Protein 8Q95 (pdb70)

Solvent-accessible surface area: 18949 Å² total; per-residue (Å²): 100,88,0,43,2,32,128,46,6,116,38,104,168,19,25,14,0,11,32,6,55,98,74,150,16,51,100,5,17,6,34,71,51,18,3,97,116,34,10,110,137,6,4,7,0,0,7,55,34,25,7,94,145,7,104,98,69,54,16,58,17,0,54,0,1,4,0,0,0,57,0,59,15,1,92,11,0,5,10,53,21,99,28,36,0,4,24,52,1,1,32,11,27,125,120,10,74,0,0,0,2,2,11,52,5,25,204,116,2,15,76,99,5,0,10,8,47,6,1,26,5,58,52,45,98,68,83,4,148,65,66,56,102,21,107,53,29,135,32,64,90,48,27,105,69,96,17,131,65,102,52,44,185,55,11,68,7,4,0,67,23,2,24,0,67,50,119,62,54,72,19,76,24,0,19,3,0,1,1,2,20,47,80,150,125,24,45,12,80,6,57,39,27,84,123,29,134,49,44,23,59,25,109,0,21,0,41,8,58,66,40,98,0,64,28,24,0,0,0,0,0,16,59,27,118,93,123,74,66,70,8,0,0,0,6,12,25,59,152,26,63,66,46,68,32,95,68,0,160,79,26,6,71,8,45,62,42,100,100,140,33,11,0,36,0,50,0,62,75,0,88,62,89,2,36,1,58,0,23,0,0,0,2,69,0,42,4,33,72,119,0,1,52,23,34,36,0,3,14,50,70,9,113,12,16,91,0,49,7,49,122,165,14,123,16,100,18,57,34,29,28,126,24,66,70,55,22,68,31,117,0,20,0,37,9,60,38,82,44,78,16,0,16,0,0,1,0,12,18,74,20,107,90,112,88,127,61,40,0,0,0,1,9,46,81,60,154,44,27,47,18,109,49,0,108,76,44,2,68,8,27,61,90,78,56,69,30,0,37,0,77,0,59,87,1,77,61,85,3,32,1,38,0,48,0,4,0,3,7,7,31,97,18,73,81,62,93,26,97,20,16,88,0,53,7,52,131

Structure (mmCIF, N/CA/C/O backbone):
data_8Q95
#
_entry.id   8Q95
#
_cell.length_a   82.222
_cell.length_b   89.560
_cell.length_c   72.198
_cell.angle_alpha   90.00
_cell.angle_beta   111.63
_cell.angle_gamma   90.00
#
_symmetry.space_group_name_H-M   'C 1 2 1'
#
loop_
_entity.id
_entity.type
_entity.pdbx_description
1 polymer 'Spike protein S1'
2 polymer 'Nanobody Ma3F05'
3 polymer 'Nanobody Ma16B06'
4 water water
#
loop_
_atom_site.group_PDB
_atom_site.id
_atom_site.type_symbol
_atom_site.label_atom_id
_atom_site.label_alt_id
_atom_site.label_comp_id
_atom_site.label_asym_id
_atom_site.label_entity_id
_atom_site.label_seq_id
_atom_site.pdbx_PDB_ins_code
_atom_site.Cartn_x
_atom_site.Cartn_y
_atom_site.Cartn_z
_atom_site.occupancy
_atom_site.B_iso_or_equiv
_atom_site.auth_seq_id
_atom_site.auth_comp_id
_atom_site.auth_asym_id
_atom_site.auth_atom_id
_atom_site.pdbx_PDB_model_num
ATOM 1 N N . ASN A 1 4 ? 35.380 -15.706 21.701 1.00 46.57 334 ASN A N 1
ATOM 2 C CA . ASN A 1 4 ? 35.743 -17.113 21.471 1.00 40.65 334 ASN A CA 1
ATOM 3 C C . ASN A 1 4 ? 34.439 -17.864 21.215 1.00 35.14 334 ASN A C 1
ATOM 4 O O . ASN A 1 4 ? 33.986 -18.656 22.041 1.00 36.44 334 ASN A O 1
ATOM 6 N N . LEU A 1 5 ? 33.843 -17.603 20.053 1.00 37.96 335 LEU A N 1
ATOM 7 C CA . LEU A 1 5 ? 32.493 -18.069 19.775 1.00 31.15 335 LEU A CA 1
ATOM 8 C C . LEU A 1 5 ? 32.490 -19.491 19.221 1.00 33.58 335 LEU A C 1
ATOM 9 O O . LEU A 1 5 ? 33.303 -19.833 18.364 1.00 39.97 335 LEU A O 1
ATOM 14 N N . CYS A 1 6 ? 31.581 -20.325 19.729 1.00 30.69 336 CYS A N 1
ATOM 15 C CA . CYS A 1 6 ? 31.425 -21.669 19.189 1.00 32.83 336 CYS A CA 1
ATOM 16 C C . CYS A 1 6 ? 31.063 -21.558 17.711 1.00 29.91 336 CYS A C 1
ATOM 17 O O . CYS A 1 6 ? 30.140 -20.816 17.371 1.00 36.10 336 CYS A O 1
ATOM 20 N N . PRO A 1 7 ? 31.762 -22.255 16.827 1.00 37.56 337 PRO A N 1
ATOM 21 C CA . PRO A 1 7 ? 31.535 -22.095 15.375 1.00 38.78 337 PRO A CA 1
ATOM 22 C C . PRO A 1 7 ? 30.336 -22.885 14.864 1.00 27.76 337 PRO A C 1
ATOM 23 O O . PRO A 1 7 ? 30.466 -23.729 13.972 1.00 29.72 337 PRO A O 1
ATOM 27 N N . PHE A 1 8 ? 29.161 -22.622 15.453 1.00 27.47 338 PHE A N 1
ATOM 28 C CA . PHE A 1 8 ? 27.938 -23.299 15.019 1.00 25.25 338 PHE A CA 1
ATOM 29 C C . PHE A 1 8 ? 27.700 -23.107 13.530 1.00 27.14 338 PHE A C 1
ATOM 30 O O . PHE A 1 8 ? 27.159 -23.996 12.860 1.00 25.59 338 PHE A O 1
ATOM 38 N N . ASP A 1 9 ? 28.001 -21.913 13.020 1.00 27.05 339 ASP A N 1
ATOM 39 C CA . ASP A 1 9 ? 27.764 -21.665 11.601 1.00 31.49 339 ASP A CA 1
ATOM 40 C C . ASP A 1 9 ? 28.675 -22.518 10.729 1.00 34.14 339 ASP A C 1
ATOM 41 O O . ASP A 1 9 ? 28.295 -22.884 9.602 1.00 35.37 339 ASP A O 1
ATOM 46 N N . GLU A 1 10 ? 29.870 -22.865 11.224 1.00 28.15 340 GLU A N 1
ATOM 47 C CA . GLU A 1 10 ? 30.748 -23.720 10.438 1.00 26.45 340 GLU A CA 1
ATOM 48 C C . GLU A 1 10 ? 30.324 -25.166 10.531 1.00 29.54 340 GLU A C 1
ATOM 49 O O . GLU A 1 10 ? 30.302 -25.873 9.523 1.00 31.56 340 GLU A O 1
ATOM 55 N N . VAL A 1 11 ? 30.026 -25.649 11.741 1.00 31.42 341 VAL A N 1
ATOM 56 C CA . VAL A 1 11 ? 29.767 -27.076 11.858 1.00 33.24 341 VAL A CA 1
ATOM 57 C C . VAL A 1 11 ? 28.409 -27.441 11.302 1.00 31.86 341 VAL A C 1
ATOM 58 O O . VAL A 1 11 ? 28.211 -28.578 10.876 1.00 32.43 341 VAL A O 1
ATOM 62 N N . PHE A 1 12 ? 27.457 -26.506 11.225 1.00 25.21 342 PHE A N 1
ATOM 63 C CA . PHE A 1 12 ? 26.136 -26.858 10.751 1.00 22.96 342 PHE A CA 1
ATOM 64 C C . PHE A 1 12 ? 25.885 -26.323 9.345 1.00 24.47 342 PHE A C 1
ATOM 65 O O . PHE A 1 12 ? 24.772 -26.439 8.816 1.00 30.15 342 PHE A O 1
ATOM 73 N N . ASP A 1 13 ? 26.919 -25.808 8.713 1.00 26.49 343 ASP A N 1
ATOM 74 C CA . ASP A 1 13 ? 26.936 -25.530 7.276 1.00 34.51 343 ASP A CA 1
ATOM 75 C C . ASP A 1 13 ? 27.164 -26.857 6.582 1.00 36.98 343 ASP A C 1
ATOM 76 O O . ASP A 1 13 ? 28.299 -27.231 6.274 1.00 39.96 343 ASP A O 1
ATOM 81 N N . ALA A 1 14 ? 26.081 -27.594 6.340 1.00 28.99 344 ALA A N 1
ATOM 82 C CA . ALA A 1 14 ? 26.210 -28.949 5.807 1.00 27.06 344 ALA A CA 1
ATOM 83 C C . ALA A 1 14 ? 25.138 -29.210 4.767 1.00 28.30 344 ALA A C 1
ATOM 84 O O . ALA A 1 14 ? 24.004 -28.744 4.908 1.00 28.19 344 ALA A O 1
ATOM 86 N N . THR A 1 15 ? 25.497 -29.950 3.723 1.00 25.38 345 THR A N 1
ATOM 87 C CA . THR A 1 15 ? 24.511 -30.311 2.717 1.00 25.72 345 THR A CA 1
ATOM 88 C C . THR A 1 15 ? 23.366 -31.094 3.321 1.00 25.89 345 THR A C 1
ATOM 89 O O . THR A 1 15 ? 22.200 -30.919 2.928 1.00 23.82 345 THR A O 1
ATOM 93 N N . ARG A 1 16 ? 23.675 -32.030 4.196 1.00 21.92 346 ARG A N 1
ATOM 94 C CA . ARG A 1 16 ? 22.678 -32.912 4.801 1.00 22.84 346 ARG A CA 1
ATOM 95 C C . ARG A 1 16 ? 22.854 -32.870 6.304 1.00 21.40 346 ARG A C 1
ATOM 96 O O . ARG A 1 16 ? 23.977 -32.743 6.818 1.00 24.44 346 ARG A O 1
ATOM 104 N N . PHE A 1 17 ? 21.746 -32.952 7.024 1.00 17.16 347 PHE A N 1
ATOM 105 C CA . PHE A 1 17 ? 21.722 -33.153 8.450 1.00 17.54 347 PHE A CA 1
ATOM 106 C C . PHE A 1 17 ? 21.438 -34.621 8.751 1.00 16.59 347 PHE A C 1
ATOM 107 O O . PHE A 1 17 ? 21.011 -35.382 7.873 1.00 18.21 347 PHE A O 1
ATOM 115 N N . ALA A 1 18 ? 21.682 -34.997 10.002 1.00 16.25 348 ALA A N 1
ATOM 116 C CA . ALA A 1 18 ? 21.262 -36.311 10.501 1.00 15.55 348 ALA A CA 1
ATOM 117 C C . ALA A 1 18 ? 19.735 -36.429 10.482 1.00 16.04 348 ALA A C 1
ATOM 118 O O . ALA A 1 18 ? 19.020 -35.459 10.707 1.00 16.27 348 ALA A O 1
ATOM 120 N N . SER A 1 19 ? 19.273 -37.649 10.190 1.00 17.37 349 SER A N 1
ATOM 121 C CA . SER A 1 19 ? 17.886 -38.002 10.515 1.00 14.08 349 SER A CA 1
ATOM 122 C C . SER A 1 19 ? 17.724 -38.048 12.029 1.00 13.64 349 SER A C 1
ATOM 123 O O . SER A 1 19 ? 18.670 -38.354 12.782 1.00 15.03 349 SER A O 1
ATOM 126 N N . VAL A 1 20 ? 16.488 -37.759 12.447 1.00 13.16 350 VAL A N 1
ATOM 127 C CA . VAL A 1 20 ? 16.194 -37.642 13.872 1.00 13.01 350 VAL A CA 1
ATOM 128 C C . VAL A 1 20 ? 16.389 -38.984 14.605 1.00 14.39 350 VAL A C 1
ATOM 129 O O . VAL A 1 20 ? 16.883 -39.005 15.725 1.00 16.09 350 VAL A O 1
ATOM 133 N N . TYR A 1 21 ? 16.080 -40.125 13.982 1.00 14.49 351 TYR A N 1
ATOM 134 C CA . TYR A 1 21 ? 16.312 -41.386 14.702 1.00 13.03 351 TYR A CA 1
ATOM 135 C C . TYR A 1 21 ? 17.804 -41.597 14.888 1.00 16.98 351 TYR A C 1
ATOM 136 O O . TYR A 1 21 ? 18.211 -42.313 15.802 1.00 17.80 351 TYR A O 1
ATOM 145 N N . ALA A 1 22 ? 18.615 -41.047 13.994 1.00 14.61 352 ALA A N 1
ATOM 146 C CA . ALA A 1 22 ? 20.079 -41.209 14.049 1.00 14.96 352 ALA A CA 1
ATOM 147 C C . ALA A 1 22 ? 20.735 -39.881 14.381 1.00 16.40 352 ALA A C 1
ATOM 148 O O . ALA A 1 22 ? 21.743 -39.496 13.784 1.00 18.02 352 ALA A O 1
ATOM 150 N N . TRP A 1 23 ? 20.165 -39.180 15.331 1.00 16.39 353 TRP A N 1
ATOM 151 C CA . TRP A 1 23 ? 20.559 -37.798 15.592 1.00 15.66 353 TRP A CA 1
ATOM 152 C C . TRP A 1 23 ? 22.052 -37.725 15.894 1.00 16.41 353 TRP A C 1
ATOM 153 O O . TRP A 1 23 ? 22.649 -38.614 16.502 1.00 18.05 353 TRP A O 1
ATOM 164 N N . ASN A 1 24 ? 22.667 -36.679 15.368 1.00 14.60 354 ASN A N 1
ATOM 165 C CA . ASN A 1 24 ? 24.110 -36.488 15.508 1.00 15.15 354 ASN A CA 1
ATOM 166 C C . ASN A 1 24 ? 24.477 -35.710 16.749 1.00 15.93 354 ASN A C 1
ATOM 167 O O . ASN A 1 24 ? 23.785 -34.787 17.138 1.00 16.74 354 ASN A O 1
ATOM 172 N N . ARG A 1 25 ? 25.578 -36.133 17.413 1.00 17.06 355 ARG A N 1
ATOM 173 C CA . ARG A 1 25 ? 26.135 -35.359 18.521 1.00 20.57 355 ARG A CA 1
ATOM 174 C C . ARG A 1 25 ? 27.538 -34.893 18.148 1.00 21.74 355 ARG A C 1
ATOM 175 O O . ARG A 1 25 ? 28.415 -35.714 17.784 1.00 22.02 355 ARG A O 1
ATOM 183 N N . LYS A 1 26 ? 27.780 -33.583 18.264 1.00 18.51 356 LYS A N 1
ATOM 184 C CA . LYS A 1 26 ? 29.116 -33.001 18.110 1.00 20.16 356 LYS A CA 1
ATOM 185 C C . LYS A 1 26 ? 29.551 -32.398 19.437 1.00 19.69 356 LYS A C 1
ATOM 186 O O . LYS A 1 26 ? 28.745 -31.779 20.139 1.00 21.29 356 LYS A O 1
ATOM 192 N N . ARG A 1 27 ? 30.777 -32.658 19.835 1.00 21.41 357 ARG A N 1
ATOM 193 C CA . ARG A 1 27 ? 31.349 -31.983 20.989 1.00 24.14 357 ARG A CA 1
ATOM 194 C C . ARG A 1 27 ? 32.165 -30.801 20.486 1.00 29.32 357 ARG A C 1
ATOM 195 O O . ARG A 1 27 ? 33.077 -30.964 19.658 1.00 31.11 357 ARG A O 1
ATOM 203 N N . ILE A 1 28 ? 31.815 -29.613 20.949 1.00 25.26 358 ILE A N 1
ATOM 204 C CA . ILE A 1 28 ? 32.485 -28.364 20.583 1.00 28.06 358 ILE A CA 1
ATOM 205 C C . ILE A 1 28 ? 33.079 -27.806 21.861 1.00 30.96 358 ILE A C 1
ATOM 206 O O . ILE A 1 28 ? 32.340 -27.564 22.822 1.00 30.82 358 ILE A O 1
ATOM 211 N N . SER A 1 29 ? 34.407 -27.621 21.900 1.00 28.41 359 SER A N 1
ATOM 212 C CA . SER A 1 29 ? 35.042 -27.334 23.177 1.00 30.26 359 SER A CA 1
ATOM 213 C C . SER A 1 29 ? 35.522 -25.883 23.319 1.00 34.16 359 SER A C 1
ATOM 214 O O . SER A 1 29 ? 35.818 -25.181 22.344 1.00 38.05 359 SER A O 1
ATOM 217 N N . ASN A 1 30 ? 35.560 -25.435 24.573 1.00 33.37 360 ASN A N 1
ATOM 218 C CA . ASN A 1 30 ? 36.171 -24.178 24.996 1.00 33.25 360 ASN A CA 1
ATOM 219 C C . ASN A 1 30 ? 35.692 -22.997 24.171 1.00 34.88 360 ASN A C 1
ATOM 220 O O . ASN A 1 30 ? 36.461 -22.329 23.479 1.00 38.94 360 ASN A O 1
ATOM 225 N N . CYS A 1 31 ? 34.400 -22.725 24.276 1.00 33.66 361 CYS A N 1
ATOM 226 C CA . CYS A 1 31 ? 33.833 -21.674 23.444 1.00 35.60 361 CYS A CA 1
ATOM 227 C C . CYS A 1 31 ? 32.595 -21.095 24.107 1.00 35.09 361 CYS A C 1
ATOM 228 O O . CYS A 1 31 ? 32.005 -21.700 25.004 1.00 32.38 361 CYS A O 1
ATOM 231 N N . VAL A 1 32 ? 32.241 -19.881 23.659 1.00 30.12 362 VAL A N 1
ATOM 232 C CA . VAL A 1 32 ? 31.047 -19.165 24.093 1.00 31.41 362 VAL A CA 1
ATOM 233 C C . VAL A 1 32 ? 29.909 -19.499 23.134 1.00 31.36 362 VAL A C 1
ATOM 234 O O . VAL A 1 32 ? 30.086 -19.432 21.916 1.00 35.65 362 VAL A O 1
ATOM 238 N N . ALA A 1 33 ? 28.754 -19.897 23.665 1.00 26.83 363 ALA A N 1
ATOM 239 C CA . ALA A 1 33 ? 27.630 -20.267 22.801 1.00 27.18 363 ALA A CA 1
ATOM 240 C C . ALA A 1 33 ? 26.825 -19.011 22.462 1.00 33.60 363 ALA A C 1
ATOM 241 O O . ALA A 1 33 ? 26.103 -18.468 23.292 1.00 31.71 363 ALA A O 1
ATOM 243 N N . ASP A 1 34 ? 26.989 -18.491 21.248 1.00 35.72 364 ASP A N 1
ATOM 244 C CA . ASP A 1 34 ? 26.415 -17.198 20.900 1.00 35.37 364 ASP A CA 1
ATOM 245 C C . ASP A 1 34 ? 25.451 -17.327 19.733 1.00 47.84 364 ASP A C 1
ATOM 246 O O . ASP A 1 34 ? 25.806 -17.948 18.722 1.00 38.51 364 ASP A O 1
ATOM 251 N N . TYR A 1 35 ? 24.266 -16.681 19.879 1.00 50.34 365 TYR A N 1
ATOM 252 C CA . TYR A 1 35 ? 23.195 -16.671 18.872 1.00 58.17 365 TYR A CA 1
ATOM 253 C C . TYR A 1 35 ? 23.579 -15.897 17.615 1.00 47.20 365 TYR A C 1
ATOM 254 O O . TYR A 1 35 ? 23.052 -16.180 16.544 1.00 41.50 365 TYR A O 1
ATOM 263 N N . SER A 1 36 ? 24.406 -14.851 17.724 1.00 47.78 366 SER A N 1
ATOM 264 C CA . SER A 1 36 ? 24.699 -14.087 16.520 1.00 38.41 366 SER A CA 1
ATOM 265 C C . SER A 1 36 ? 25.123 -14.991 15.339 1.00 45.71 366 SER A C 1
ATOM 266 O O . SER A 1 36 ? 24.764 -14.708 14.191 1.00 30.74 366 SER A O 1
ATOM 269 N N . VAL A 1 37 ? 25.808 -16.119 15.588 1.00 30.43 367 VAL A N 1
ATOM 270 C CA . VAL A 1 37 ? 26.470 -16.795 14.469 1.00 26.82 367 VAL A CA 1
ATOM 271 C C . VAL A 1 37 ? 25.477 -17.553 13.624 1.00 32.32 367 VAL A C 1
ATOM 272 O O . VAL A 1 37 ? 25.786 -17.858 12.477 1.00 33.15 367 VAL A O 1
ATOM 276 N N . LEU A 1 38 ? 24.312 -17.834 14.202 1.00 31.32 368 LEU A N 1
ATOM 277 C CA . LEU A 1 38 ? 23.223 -18.563 13.554 1.00 32.60 368 LEU A CA 1
ATOM 278 C C . LEU A 1 38 ? 22.700 -17.854 12.319 1.00 34.73 368 LEU A C 1
ATOM 279 O O . LEU A 1 38 ? 22.075 -18.497 11.470 1.00 32.65 368 LEU A O 1
ATOM 284 N N . TYR A 1 39 ? 22.899 -16.554 12.211 1.00 28.65 369 TYR A N 1
ATOM 285 C CA . TYR A 1 39 ? 22.318 -15.852 11.071 1.00 27.65 369 TYR A CA 1
ATOM 286 C C . TYR A 1 39 ? 23.057 -16.144 9.780 1.00 29.71 369 TYR A C 1
ATOM 287 O O . TYR A 1 39 ? 22.569 -15.812 8.690 1.00 29.37 369 TYR A O 1
ATOM 296 N N . ASN A 1 40 ? 24.268 -16.686 9.877 1.00 30.53 370 ASN A N 1
ATOM 297 C CA . ASN A 1 40 ? 24.854 -17.297 8.703 1.00 32.50 370 ASN A CA 1
ATOM 298 C C . ASN A 1 40 ? 24.080 -18.582 8.310 1.00 26.58 370 ASN A C 1
ATOM 299 O O . ASN A 1 40 ? 24.187 -19.006 7.168 1.00 42.75 370 ASN A O 1
ATOM 304 N N . LEU A 1 41 ? 23.327 -19.198 9.240 1.00 30.72 371 LEU A N 1
ATOM 305 C CA . LEU A 1 41 ? 22.565 -20.415 8.915 1.00 25.39 371 LEU A CA 1
ATOM 306 C C . LEU A 1 41 ? 21.198 -20.077 8.309 1.00 38.16 371 LEU A C 1
ATOM 307 O O . LEU A 1 41 ? 20.668 -20.834 7.475 1.00 35.96 371 LEU A O 1
ATOM 312 N N . ALA A 1 42 ? 20.646 -18.931 8.653 1.00 29.60 372 ALA A N 1
ATOM 313 C CA . ALA A 1 42 ? 19.224 -18.762 8.380 1.00 24.45 372 ALA A CA 1
ATOM 314 C C . ALA A 1 42 ? 18.841 -17.373 8.792 1.00 22.17 372 ALA A C 1
ATOM 315 O O . ALA A 1 42 ? 19.483 -16.794 9.683 1.00 24.20 372 ALA A O 1
ATOM 317 N N . PRO A 1 43 ? 17.830 -16.780 8.172 1.00 19.63 373 PRO A N 1
ATOM 318 C CA . PRO A 1 43 ? 17.482 -15.403 8.507 1.00 19.42 373 PRO A CA 1
ATOM 319 C C . PRO A 1 43 ? 16.679 -15.287 9.777 1.00 18.73 373 PRO A C 1
ATOM 320 O O . PRO A 1 43 ? 16.654 -14.201 10.359 1.00 22.35 373 PRO A O 1
ATOM 324 N N . PHE A 1 44 ? 16.021 -16.362 10.216 1.00 22.76 374 PHE A N 1
ATOM 325 C CA . PHE A 1 44 ? 15.424 -16.311 11.537 1.00 27.43 374 PHE A CA 1
ATOM 326 C C . PHE A 1 44 ? 15.292 -17.720 12.080 1.00 19.88 374 PHE A C 1
ATOM 327 O O . PHE A 1 44 ? 15.418 -18.725 11.362 1.00 24.84 374 PHE A O 1
ATOM 335 N N . PHE A 1 45 ? 15.098 -17.777 13.381 1.00 20.82 375 PHE A N 1
ATOM 336 C CA . PHE A 1 45 ? 15.189 -19.076 14.022 1.00 15.19 375 PHE A CA 1
ATOM 337 C C . PHE A 1 45 ? 14.369 -19.036 15.295 1.00 14.65 375 PHE A C 1
ATOM 338 O O . PHE A 1 45 ? 14.048 -17.954 15.841 1.00 19.17 375 PHE A O 1
ATOM 346 N N . THR A 1 46 ? 13.999 -20.214 15.721 1.00 13.53 376 THR A N 1
ATOM 347 C CA . THR A 1 46 ? 13.610 -20.403 17.122 1.00 14.02 376 THR A CA 1
ATOM 348 C C . THR A 1 46 ? 14.882 -20.499 17.933 1.00 17.09 376 THR A C 1
ATOM 349 O O . THR A 1 46 ? 15.805 -21.209 17.527 1.00 15.78 376 THR A O 1
ATOM 353 N N . PHE A 1 47 ? 14.939 -19.825 19.085 1.00 15.21 377 PHE A N 1
ATOM 354 C CA . PHE A 1 47 ? 16.092 -19.974 19.982 1.00 16.81 377 PHE A CA 1
ATOM 355 C C . PHE A 1 47 ? 15.579 -19.737 21.378 1.00 14.91 377 PHE A C 1
ATOM 356 O O . PHE A 1 47 ? 15.075 -18.646 21.674 1.00 17.30 377 PHE A O 1
ATOM 364 N N . LYS A 1 48 ? 15.687 -20.766 22.209 1.00 16.37 378 LYS A N 1
ATOM 365 C CA . LYS A 1 48 ? 15.175 -20.671 23.566 1.00 16.37 378 LYS A CA 1
ATOM 366 C C . LYS A 1 48 ? 15.964 -21.626 24.442 1.00 17.38 378 LYS A C 1
ATOM 367 O O . LYS A 1 48 ? 16.563 -22.563 23.939 1.00 17.11 378 LYS A O 1
ATOM 373 N N . CYS A 1 49 ? 15.896 -21.438 25.760 1.00 18.95 379 CYS A N 1
ATOM 374 C CA . CYS A 1 49 ? 16.591 -22.368 26.640 1.00 18.15 379 CYS A CA 1
ATOM 375 C C . CYS A 1 49 ? 15.670 -22.821 27.771 1.00 22.43 379 CYS A C 1
ATOM 376 O O . CYS A 1 49 ? 14.805 -22.061 28.238 1.00 21.78 379 CYS A O 1
ATOM 379 N N . TYR A 1 50 ? 15.896 -24.054 28.237 1.00 19.69 380 TYR A N 1
ATOM 380 C CA . TYR A 1 50 ? 15.239 -24.556 29.444 1.00 17.71 380 TYR A CA 1
ATOM 381 C C . TYR A 1 50 ? 16.181 -24.503 30.624 1.00 27.88 380 TYR A C 1
ATOM 382 O O . TYR A 1 50 ? 17.370 -24.806 30.499 1.00 25.02 380 TYR A O 1
ATOM 391 N N . GLY A 1 51 ? 15.650 -24.070 31.765 1.00 25.32 381 GLY A N 1
ATOM 392 C CA . GLY A 1 51 ? 16.399 -24.091 33.002 1.00 24.22 381 GLY A CA 1
ATOM 393 C C . GLY A 1 51 ? 17.427 -22.995 33.155 1.00 28.99 381 GLY A C 1
ATOM 394 O O . GLY A 1 51 ? 18.042 -22.899 34.216 1.00 33.87 381 GLY A O 1
ATOM 395 N N . VAL A 1 52 ? 17.619 -22.154 32.141 1.00 30.10 382 VAL A N 1
ATOM 396 C CA . VAL A 1 52 ? 18.601 -21.069 32.158 1.00 24.12 382 VAL A CA 1
ATOM 397 C C . VAL A 1 52 ? 18.121 -20.083 31.094 1.00 27.77 382 VAL A C 1
ATOM 398 O O . VAL A 1 52 ? 17.536 -20.482 30.089 1.00 25.98 382 VAL A O 1
ATOM 402 N N . SER A 1 53 ? 18.386 -18.786 31.313 1.00 31.20 383 SER A N 1
ATOM 403 C CA . SER A 1 53 ? 18.057 -17.817 30.267 1.00 27.81 383 SER A CA 1
ATOM 404 C C . SER A 1 53 ? 19.185 -17.746 29.231 1.00 27.20 383 SER A C 1
ATOM 405 O O . SER A 1 53 ? 20.358 -17.814 29.590 1.00 25.87 383 SER A O 1
ATOM 408 N N . PRO A 1 54 ? 18.878 -17.510 27.959 1.00 26.61 384 PRO A N 1
ATOM 409 C CA . PRO A 1 54 ? 19.953 -17.316 26.966 1.00 24.31 384 PRO A CA 1
ATOM 410 C C . PRO A 1 54 ? 20.907 -16.193 27.331 1.00 31.28 384 PRO A C 1
ATOM 411 O O . PRO A 1 54 ? 22.084 -16.236 26.948 1.00 29.66 384 PRO A O 1
ATOM 415 N N . THR A 1 55 ? 20.436 -15.198 28.100 1.00 30.18 385 THR A N 1
ATOM 416 C CA . THR A 1 55 ? 21.277 -14.078 28.494 1.00 28.31 385 THR A CA 1
ATOM 417 C C . THR A 1 55 ? 22.429 -14.551 29.355 1.00 30.06 385 THR A C 1
ATOM 418 O O . THR A 1 55 ? 23.530 -14.003 29.268 1.00 30.14 385 THR A O 1
ATOM 422 N N . LYS A 1 56 ? 22.219 -15.615 30.143 1.00 27.64 386 LYS A N 1
ATOM 423 C CA . LYS A 1 56 ? 23.331 -16.070 30.993 1.00 24.89 386 LYS A CA 1
ATOM 424 C C . LYS A 1 56 ? 24.480 -16.665 30.189 1.00 35.76 386 LYS A C 1
ATOM 425 O O . LYS A 1 56 ? 25.596 -16.809 30.718 1.00 32.24 386 LYS A O 1
ATOM 431 N N . LEU A 1 57 ? 24.252 -17.023 28.951 1.00 27.89 387 LEU A N 1
ATOM 432 C CA . LEU A 1 57 ? 25.281 -17.538 28.063 1.00 28.34 387 LEU A CA 1
ATOM 433 C C . LEU A 1 57 ? 26.237 -16.454 27.593 1.00 33.38 387 LEU A C 1
ATOM 434 O O . LEU A 1 57 ? 27.292 -16.778 27.032 1.00 31.65 387 LEU A O 1
ATOM 439 N N . ASN A 1 58 ? 25.874 -15.187 27.764 1.00 38.88 388 ASN A N 1
ATOM 440 C CA . ASN A 1 58 ? 26.703 -14.111 27.256 1.00 30.67 388 ASN A CA 1
ATOM 441 C C . ASN A 1 58 ? 28.078 -14.172 27.912 1.00 30.19 388 ASN A C 1
ATOM 442 O O . ASN A 1 58 ? 28.193 -14.249 29.145 1.00 36.90 388 ASN A O 1
ATOM 447 N N . ASP A 1 59 ? 29.111 -14.171 27.073 1.00 35.26 389 ASP A N 1
ATOM 448 C CA . ASP A 1 59 ? 30.522 -14.140 27.470 1.00 37.07 389 ASP A CA 1
ATOM 449 C C . ASP A 1 59 ? 30.951 -15.327 28.338 1.00 43.69 389 ASP A C 1
ATOM 450 O O . ASP A 1 59 ? 32.038 -15.286 28.934 1.00 36.26 389 ASP A O 1
ATOM 452 N N . LEU A 1 60 ? 30.141 -16.376 28.443 1.00 37.43 390 LEU A N 1
ATOM 453 C CA . LEU A 1 60 ? 30.457 -17.515 29.298 1.00 31.79 390 LEU A CA 1
ATOM 454 C C . LEU A 1 60 ? 31.028 -18.608 28.416 1.00 26.57 390 LEU A C 1
ATOM 455 O O . LEU A 1 60 ? 30.318 -19.221 27.625 1.00 30.73 390 LEU A O 1
ATOM 460 N N . SER A 1 61 ? 32.326 -18.886 28.592 1.00 27.58 391 SER A N 1
ATOM 461 C CA . SER A 1 61 ? 32.941 -19.962 27.835 1.00 23.71 391 SER A CA 1
ATOM 462 C C . SER A 1 61 ? 32.720 -21.286 28.551 1.00 31.86 391 SER A C 1
ATOM 463 O O . SER A 1 61 ? 32.846 -21.372 29.778 1.00 35.39 391 SER A O 1
ATOM 466 N N . PHE A 1 62 ? 32.362 -22.312 27.783 1.00 28.61 392 PHE A N 1
ATOM 467 C CA . PHE A 1 62 ? 32.121 -23.642 28.314 1.00 24.29 392 PHE A CA 1
ATOM 468 C C . PHE A 1 62 ? 33.262 -24.548 27.949 1.00 27.92 392 PHE A C 1
ATOM 469 O O . PHE A 1 62 ? 33.787 -24.488 26.838 1.00 30.10 392 PHE A O 1
ATOM 477 N N . THR A 1 63 ? 33.661 -25.387 28.894 1.00 25.65 393 THR A N 1
ATOM 478 C CA . THR A 1 63 ? 34.629 -26.411 28.556 1.00 24.24 393 THR A CA 1
ATOM 479 C C . THR A 1 63 ? 34.151 -27.294 27.433 1.00 27.46 393 THR A C 1
ATOM 480 O O . THR A 1 63 ? 34.905 -27.579 26.498 1.00 30.13 393 THR A O 1
ATOM 484 N N . ASN A 1 64 ? 32.862 -27.701 27.452 1.00 26.59 394 ASN A N 1
ATOM 485 C CA . ASN A 1 64 ? 32.321 -28.459 26.340 1.00 27.55 394 ASN A CA 1
ATOM 486 C C . ASN A 1 64 ? 30.900 -28.016 26.093 1.00 24.31 394 ASN A C 1
ATOM 487 O O . ASN A 1 64 ? 30.152 -27.738 27.026 1.00 24.06 394 ASN A O 1
ATOM 492 N N . VAL A 1 65 ? 30.550 -27.940 24.822 1.00 20.36 395 VAL A N 1
ATOM 493 C CA . VAL A 1 65 ? 29.169 -27.736 24.402 1.00 18.94 395 VAL A CA 1
ATOM 494 C C . VAL A 1 65 ? 28.842 -28.951 23.563 1.00 23.61 395 V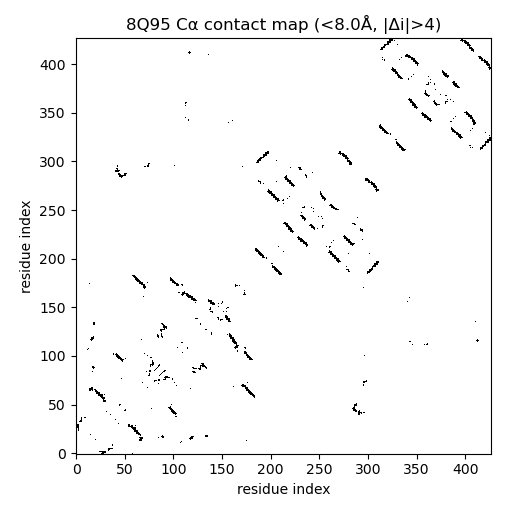AL A C 1
ATOM 495 O O . VAL A 1 65 ? 29.555 -29.241 22.595 1.00 24.39 395 VAL A O 1
ATOM 499 N N . TYR A 1 66 ? 27.784 -29.688 23.931 1.00 21.17 396 TYR A N 1
ATOM 500 C CA . TYR A 1 66 ? 27.342 -30.856 23.163 1.00 19.24 396 TYR A CA 1
ATOM 501 C C . TYR A 1 66 ? 26.167 -30.405 22.313 1.00 18.07 396 TYR A C 1
ATOM 502 O O . TYR A 1 66 ? 25.167 -29.956 22.863 1.00 18.73 396 TYR A O 1
ATOM 511 N N . ALA A 1 67 ? 26.309 -30.499 20.986 1.00 17.40 397 ALA A N 1
ATOM 512 C CA . ALA A 1 67 ? 25.295 -29.991 20.049 1.00 15.72 397 ALA A CA 1
ATOM 513 C C . ALA A 1 67 ? 24.703 -31.198 19.354 1.00 16.92 397 ALA A C 1
ATOM 514 O O . ALA A 1 67 ? 25.398 -31.904 18.604 1.00 16.35 397 ALA A O 1
ATOM 516 N N . ASP A 1 68 ? 23.404 -31.422 19.576 1.00 15.95 398 ASP A N 1
ATOM 517 C CA . ASP A 1 68 ? 22.753 -32.576 19.020 1.00 13.71 398 ASP A CA 1
ATOM 518 C C . ASP A 1 68 ? 21.893 -32.050 17.875 1.00 16.06 398 ASP A C 1
ATOM 519 O O . ASP A 1 68 ? 21.186 -31.065 18.076 1.00 19.24 398 ASP A O 1
ATOM 524 N N . SER A 1 69 ? 21.993 -32.665 16.691 1.00 14.10 399 SER A N 1
ATOM 525 C CA . SER A 1 69 ? 21.338 -32.067 15.510 1.00 14.84 399 SER A CA 1
ATOM 526 C C . SER A 1 69 ? 20.597 -33.112 14.691 1.00 13.43 399 SER A C 1
ATOM 527 O O . SER A 1 69 ? 21.013 -34.293 14.610 1.00 15.96 399 SER A O 1
ATOM 530 N N . PHE A 1 70 ? 19.532 -32.629 14.031 1.00 13.19 400 PHE A N 1
ATOM 531 C CA . PHE A 1 70 ? 18.696 -33.531 13.240 1.00 11.91 400 PHE A CA 1
ATOM 532 C C . PHE A 1 70 ? 17.682 -32.690 12.490 1.00 14.53 400 PHE A C 1
ATOM 533 O O . PHE A 1 70 ? 17.560 -31.491 12.709 1.00 14.53 400 PHE A O 1
ATOM 541 N N . VAL A 1 71 ? 16.929 -33.359 11.606 1.00 13.25 401 VAL A N 1
ATOM 542 C CA . VAL A 1 71 ? 15.809 -32.724 10.897 1.00 12.85 401 VAL A CA 1
ATOM 543 C C . VAL A 1 71 ? 14.511 -33.403 11.266 1.00 14.39 401 VAL A C 1
ATOM 544 O O . VAL A 1 71 ? 14.456 -34.631 11.398 1.00 14.24 401 VAL A O 1
ATOM 548 N N . ILE A 1 72 ? 13.490 -32.570 11.512 1.00 12.46 402 ILE A N 1
ATOM 549 C CA . ILE A 1 72 ? 12.112 -33.020 11.806 1.00 11.41 402 ILE A CA 1
ATOM 550 C C . ILE A 1 72 ? 11.166 -32.044 11.101 1.00 11.69 402 ILE A C 1
ATOM 551 O O . ILE A 1 72 ? 11.608 -31.069 10.485 1.00 14.28 402 ILE A O 1
ATOM 556 N N . ARG A 1 73 ? 9.871 -32.359 11.105 1.00 12.88 403 ARG A N 1
ATOM 557 C CA . ARG A 1 73 ? 8.870 -31.412 10.580 1.00 12.19 403 ARG A CA 1
ATOM 558 C C . ARG A 1 73 ? 8.801 -30.180 11.466 1.00 13.28 403 ARG A C 1
ATOM 559 O O . ARG A 1 73 ? 8.982 -30.258 12.688 1.00 14.46 403 ARG A O 1
ATOM 567 N N . GLY A 1 74 ? 8.434 -29.057 10.858 1.00 11.74 404 GLY A N 1
ATOM 568 C CA . GLY A 1 74 ? 8.234 -27.856 11.666 1.00 14.10 404 GLY A CA 1
ATOM 569 C C . GLY A 1 74 ? 7.267 -28.069 12.821 1.00 13.29 404 GLY A C 1
ATOM 570 O O . GLY A 1 74 ? 7.472 -27.537 13.919 1.00 15.99 404 GLY A O 1
ATOM 571 N N . ASP A 1 75 ? 6.143 -28.815 12.571 1.00 12.87 405 ASP A N 1
ATOM 572 C CA . ASP A 1 75 ? 5.201 -28.988 13.632 1.00 11.63 405 ASP A CA 1
ATOM 573 C C . ASP A 1 75 ? 5.602 -30.005 14.659 1.00 15.12 405 ASP A C 1
ATOM 574 O O . ASP A 1 75 ? 4.811 -30.238 15.590 1.00 14.94 405 ASP A O 1
ATOM 579 N N . GLU A 1 76 ? 6.838 -30.490 14.601 1.00 14.51 406 GLU A N 1
ATOM 580 C CA . GLU A 1 76 ? 7.374 -31.393 15.600 1.00 14.79 406 GLU A CA 1
ATOM 581 C C . GLU A 1 76 ? 8.426 -30.707 16.439 1.00 14.59 406 GLU A C 1
ATOM 582 O O . GLU A 1 76 ? 8.883 -31.297 17.428 1.00 15.97 406 GLU A O 1
ATOM 588 N N . VAL A 1 77 ? 8.773 -29.474 16.102 1.00 13.42 407 VAL A N 1
ATOM 589 C CA . VAL A 1 77 ? 9.806 -28.785 16.903 1.00 14.59 407 VAL A CA 1
ATOM 590 C C . VAL A 1 77 ? 9.299 -28.663 18.338 1.00 16.38 407 VAL A C 1
ATOM 591 O O . VAL A 1 77 ? 10.092 -28.698 19.290 1.00 15.77 407 VAL A O 1
ATOM 595 N N . ARG A 1 78 ? 7.974 -28.546 18.526 1.00 16.43 408 ARG A N 1
ATOM 596 C CA . ARG A 1 78 ? 7.407 -28.474 19.896 1.00 15.68 408 ARG A CA 1
ATOM 597 C C . ARG A 1 78 ? 7.691 -29.724 20.733 1.00 17.51 408 ARG A C 1
ATOM 598 O O . ARG A 1 78 ? 7.554 -29.669 21.976 1.00 17.55 408 ARG A O 1
ATOM 606 N N . GLN A 1 79 ? 8.039 -30.850 20.090 1.00 13.61 409 GLN A N 1
ATOM 607 C CA . GLN A 1 79 ? 8.321 -32.064 20.877 1.00 14.63 409 GLN A CA 1
ATOM 608 C C . GLN A 1 79 ? 9.733 -32.067 21.447 1.00 16.20 409 GLN A C 1
ATOM 609 O O . GLN A 1 79 ? 10.032 -32.917 22.300 1.00 18.22 409 GLN A O 1
ATOM 615 N N . ILE A 1 80 ? 10.563 -31.110 21.053 1.00 13.92 410 ILE A N 1
ATOM 616 C CA . ILE A 1 80 ? 11.991 -31.085 21.499 1.00 13.55 410 ILE A CA 1
ATOM 617 C C . ILE A 1 80 ? 12.030 -30.178 22.724 1.00 16.91 410 ILE A C 1
ATOM 618 O O . ILE A 1 80 ? 12.422 -28.999 22.665 1.00 17.31 410 ILE A O 1
ATOM 623 N N . ALA A 1 81 ? 11.543 -30.718 23.858 1.00 16.60 411 ALA A N 1
ATOM 624 C CA . ALA A 1 81 ? 11.429 -29.949 25.091 1.00 21.38 411 ALA A CA 1
ATOM 625 C C . ALA A 1 81 ? 11.227 -30.937 26.200 1.00 22.28 411 ALA A C 1
ATOM 626 O O . ALA A 1 81 ? 10.750 -32.040 25.945 1.00 20.50 411 ALA A O 1
ATOM 628 N N . PRO A 1 82 ? 11.676 -30.624 27.418 1.00 25.00 412 PRO A N 1
ATOM 629 C CA . PRO A 1 82 ? 11.422 -31.531 28.537 1.00 25.29 412 PRO A CA 1
ATOM 630 C C . PRO A 1 82 ? 9.930 -31.769 28.701 1.00 23.94 412 PRO A C 1
ATOM 631 O O . PRO A 1 82 ? 9.103 -30.883 28.497 1.00 26.55 412 PRO A O 1
ATOM 635 N N . GLY A 1 83 ? 9.587 -33.021 28.988 1.00 26.34 413 GLY A N 1
ATOM 636 C CA . GLY A 1 83 ? 8.246 -33.369 29.345 1.00 26.99 413 GLY A CA 1
ATOM 637 C C . GLY A 1 83 ? 7.304 -33.574 28.188 1.00 28.55 413 GLY A C 1
ATOM 638 O O . GLY A 1 83 ? 6.115 -33.804 28.427 1.00 29.85 413 GLY A O 1
ATOM 639 N N . GLN A 1 84 ? 7.776 -33.477 26.944 1.00 25.77 414 GLN A N 1
ATOM 640 C CA . GLN A 1 84 ? 6.830 -33.609 25.847 1.00 18.29 414 GLN A CA 1
ATOM 641 C C . GLN A 1 84 ? 6.606 -35.083 25.512 1.00 24.45 414 GLN A C 1
ATOM 642 O O . GLN A 1 84 ? 7.365 -35.954 25.901 1.00 23.10 414 GLN A O 1
ATOM 648 N N . THR A 1 85 ? 5.523 -35.353 24.794 1.00 23.43 415 THR A N 1
ATOM 649 C CA . THR A 1 85 ? 5.146 -36.711 24.419 1.00 24.21 415 THR A CA 1
ATOM 650 C C . THR A 1 85 ? 4.894 -36.707 22.928 1.00 24.24 415 THR A C 1
ATOM 651 O O . THR A 1 85 ? 4.758 -35.649 22.327 1.00 24.70 415 THR A O 1
ATOM 655 N N . GLY A 1 86 ? 4.834 -37.891 22.341 1.00 20.55 416 GLY A N 1
ATOM 656 C CA . GLY A 1 86 ? 4.706 -38.060 20.903 1.00 16.07 416 GLY A CA 1
ATOM 657 C C . GLY A 1 86 ? 5.848 -38.880 20.353 1.00 19.81 416 GLY A C 1
ATOM 658 O O . GLY A 1 86 ? 6.852 -39.141 21.030 1.00 19.86 416 GLY A O 1
ATOM 659 N N . ASN A 1 87 ? 5.704 -39.295 19.073 1.00 17.17 417 ASN A N 1
ATOM 660 C CA . ASN A 1 87 ? 6.675 -40.284 18.601 1.00 16.37 417 ASN A CA 1
ATOM 661 C C . ASN A 1 87 ? 8.071 -39.691 18.469 1.00 16.15 417 ASN A C 1
ATOM 662 O O . ASN A 1 87 ? 9.039 -40.441 18.638 1.00 17.37 417 ASN A O 1
ATOM 667 N N . ILE A 1 88 ? 8.227 -38.373 18.258 1.00 14.02 418 ILE A N 1
ATOM 668 C CA . ILE A 1 88 ? 9.601 -37.853 18.219 1.00 14.95 418 ILE A CA 1
ATOM 669 C C . ILE A 1 88 ? 10.208 -37.855 19.617 1.00 17.61 418 ILE A C 1
ATOM 670 O O . ILE A 1 88 ? 11.299 -38.408 19.836 1.00 17.30 418 ILE A O 1
ATOM 675 N N . ALA A 1 89 ? 9.513 -37.255 20.593 1.00 15.23 419 ALA A N 1
ATOM 676 C CA . ALA A 1 89 ? 10.072 -37.216 21.952 1.00 17.89 419 ALA A CA 1
ATOM 677 C C . ALA A 1 89 ? 10.228 -38.619 22.551 1.00 21.24 419 ALA A C 1
ATOM 678 O O . ALA A 1 89 ? 11.122 -38.853 23.362 1.00 23.72 419 ALA A O 1
ATOM 680 N N . ASP A 1 90 ? 9.307 -39.537 22.243 1.00 17.44 420 ASP A N 1
ATOM 681 C CA . ASP A 1 90 ? 9.306 -40.840 22.910 1.00 17.85 420 ASP A CA 1
ATOM 682 C C . ASP A 1 90 ? 10.218 -41.857 22.218 1.00 18.73 420 ASP A C 1
ATOM 683 O O . ASP A 1 90 ? 10.810 -42.706 22.906 1.00 19.66 420 ASP A O 1
ATOM 688 N N . TYR A 1 91 ? 10.336 -41.793 20.897 1.00 16.52 421 TYR A N 1
ATOM 689 C CA . TYR A 1 91 ? 11.010 -42.860 20.168 1.00 17.24 421 TYR A CA 1
ATOM 690 C C . TYR A 1 91 ? 12.248 -42.420 19.410 1.00 16.24 421 TYR A C 1
ATOM 691 O O . TYR A 1 91 ? 12.942 -43.290 18.886 1.00 17.58 421 TYR A O 1
ATOM 700 N N . ASN A 1 92 ? 12.514 -41.128 19.280 1.00 15.62 422 ASN A N 1
ATOM 701 C CA . ASN A 1 92 ? 13.643 -40.629 18.474 1.00 14.52 422 ASN A CA 1
ATOM 702 C C . ASN A 1 92 ? 14.636 -39.797 19.281 1.00 17.35 422 ASN A C 1
ATOM 703 O O . ASN A 1 92 ? 15.842 -40.061 19.243 1.00 16.90 422 ASN A O 1
ATOM 708 N N . TYR A 1 93 ? 14.172 -38.754 19.979 1.00 16.59 423 TYR A N 1
ATOM 709 C CA . TYR A 1 93 ? 15.108 -37.880 20.690 1.00 16.57 423 TYR A CA 1
ATOM 710 C C . TYR A 1 93 ? 14.410 -37.350 21.932 1.00 14.81 423 TYR A C 1
ATOM 711 O O . TYR A 1 93 ? 13.420 -36.633 21.799 1.00 16.89 423 TYR A O 1
ATOM 720 N N . LYS A 1 94 ? 14.914 -37.704 23.122 1.00 17.03 424 LYS A N 1
ATOM 721 C CA A LYS A 1 94 ? 14.219 -37.460 24.383 0.55 18.45 424 LYS A CA 1
ATOM 722 C CA B LYS A 1 94 ? 14.227 -37.476 24.393 0.45 18.45 424 LYS A CA 1
ATOM 723 C C . LYS A 1 94 ? 15.081 -36.580 25.271 1.00 19.79 424 LYS A C 1
ATOM 724 O O . LYS A 1 94 ? 16.270 -36.860 25.458 1.00 22.53 424 LYS A O 1
ATOM 735 N N . LEU A 1 95 ? 14.483 -35.525 25.795 1.00 19.28 425 LEU A N 1
ATOM 736 C CA . LEU A 1 95 ? 15.236 -34.701 26.754 1.00 19.38 425 LEU A CA 1
ATOM 737 C C . LEU A 1 95 ? 14.814 -35.063 28.170 1.00 23.71 425 LEU A C 1
ATOM 738 O O . LEU A 1 95 ? 13.693 -35.501 28.403 1.00 26.39 425 LEU A O 1
ATOM 743 N N . PRO A 1 96 ? 15.650 -34.911 29.173 1.00 24.47 426 PRO A N 1
ATOM 744 C CA . PRO A 1 96 ? 15.198 -35.218 30.531 1.00 26.02 426 PRO A CA 1
ATOM 745 C C . PRO A 1 96 ? 14.222 -34.176 31.045 1.00 29.59 426 PRO A C 1
ATOM 746 O O . PRO A 1 96 ? 14.218 -33.012 30.633 1.00 26.85 426 PRO A O 1
ATOM 750 N N . ASP A 1 97 ? 13.400 -34.613 32.010 1.00 28.17 427 ASP A N 1
ATOM 751 C CA . ASP A 1 97 ? 12.422 -33.705 32.610 1.00 33.10 427 ASP A CA 1
ATOM 752 C C . ASP A 1 97 ? 13.071 -32.448 33.155 1.00 30.56 427 ASP A C 1
ATOM 753 O O . ASP A 1 97 ? 12.494 -31.358 33.092 1.00 35.03 427 ASP A O 1
ATOM 758 N N . ASP A 1 98 ? 14.282 -32.567 33.670 1.00 27.96 428 ASP A N 1
ATOM 759 C CA . ASP A 1 98 ? 14.956 -31.445 34.290 1.00 30.25 428 ASP A CA 1
ATOM 760 C C . ASP A 1 98 ? 15.990 -30.809 33.363 1.00 31.26 428 ASP A C 1
ATOM 761 O O . ASP A 1 98 ? 16.964 -30.210 33.827 1.00 28.50 428 ASP A O 1
ATOM 766 N N . PHE A 1 99 ? 15.814 -30.953 32.050 1.00 25.84 429 PHE A N 1
ATOM 767 C CA . PHE A 1 99 ? 16.845 -30.516 31.114 1.00 24.02 429 PHE A CA 1
ATOM 768 C C . PHE A 1 99 ? 17.197 -29.060 31.317 1.00 25.49 429 PHE A C 1
ATOM 769 O O . PHE A 1 99 ? 16.323 -28.208 31.408 1.00 23.59 429 PHE A O 1
ATOM 777 N N . THR A 1 100 ? 18.492 -28.768 31.375 1.00 19.55 430 THR A N 1
ATOM 778 C CA . THR A 1 100 ? 19.003 -27.419 31.204 1.00 19.77 430 THR A CA 1
ATOM 779 C C . THR A 1 100 ? 19.833 -27.357 29.921 1.00 24.20 430 THR A C 1
ATOM 780 O O . THR A 1 100 ? 20.838 -28.081 29.780 1.00 22.90 430 THR A O 1
A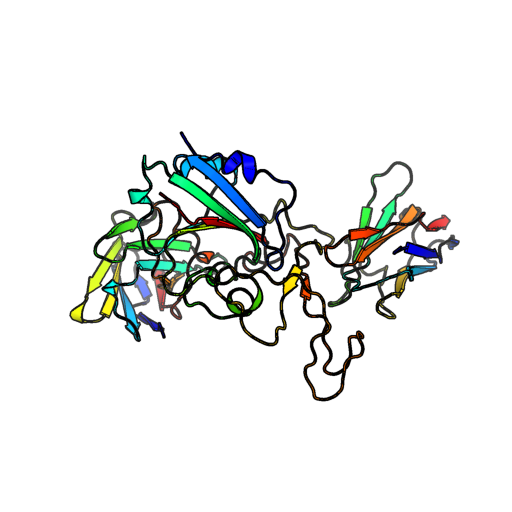TOM 784 N N . GLY A 1 101 ? 19.461 -26.460 29.023 1.00 17.74 431 GLY A N 1
ATOM 785 C CA . GLY A 1 101 ? 20.143 -26.331 27.748 1.00 18.01 431 GLY A CA 1
ATOM 786 C C . GLY A 1 101 ? 19.224 -25.579 26.792 1.00 20.65 431 GLY A C 1
ATOM 787 O O . GLY A 1 101 ? 18.203 -25.008 27.210 1.00 20.60 431 GLY A O 1
ATOM 788 N N . CYS A 1 102 ? 19.568 -25.619 25.494 1.00 15.54 432 CYS A N 1
ATOM 789 C CA . CYS A 1 102 ? 18.867 -24.742 24.559 1.00 17.60 432 CYS A CA 1
ATOM 790 C C . CYS A 1 102 ? 18.466 -25.469 23.305 1.00 16.71 432 CYS A C 1
ATOM 791 O O . CYS A 1 102 ? 19.008 -26.517 22.983 1.00 15.32 432 CYS A O 1
ATOM 794 N N . VAL A 1 103 ? 17.431 -24.935 22.632 1.00 14.74 433 VAL A N 1
ATOM 795 C CA . VAL A 1 103 ? 16.908 -25.506 21.399 1.00 13.64 433 VAL A CA 1
ATOM 796 C C . VAL A 1 103 ? 16.944 -24.406 20.350 1.00 14.23 433 VAL A C 1
ATOM 797 O O . VAL A 1 103 ? 16.445 -23.292 20.591 1.00 15.37 433 VAL A O 1
ATOM 801 N N . ILE A 1 104 ? 17.507 -24.725 19.195 1.00 13.73 434 ILE A N 1
ATOM 802 C CA . ILE A 1 104 ? 17.594 -23.824 18.049 1.00 13.23 434 ILE A CA 1
ATOM 803 C C . ILE A 1 104 ? 16.937 -24.552 16.886 1.00 17.21 434 ILE A C 1
ATOM 804 O O . ILE A 1 104 ? 17.170 -25.740 16.685 1.00 15.43 434 ILE A O 1
ATOM 809 N N . ALA A 1 105 ? 16.081 -23.867 16.149 1.00 13.60 435 ALA A N 1
ATOM 810 C CA . ALA A 1 105 ? 15.509 -24.499 14.962 1.00 14.85 435 ALA A CA 1
ATOM 811 C C . ALA A 1 105 ? 15.296 -23.487 13.850 1.00 13.46 435 ALA A C 1
ATOM 812 O O . ALA A 1 105 ? 14.920 -22.329 14.095 1.00 14.87 435 ALA A O 1
ATOM 814 N N . TRP A 1 106 ? 15.499 -23.945 12.592 1.00 13.23 436 TRP A N 1
ATOM 815 C CA . TRP A 1 106 ? 15.274 -23.081 11.455 1.00 14.17 436 TRP A CA 1
ATOM 816 C C . TRP A 1 106 ? 14.699 -23.881 10.294 1.00 12.64 436 TRP A C 1
ATOM 817 O O . TRP A 1 106 ? 14.962 -25.081 10.133 1.00 13.48 436 TRP A O 1
ATOM 828 N N . ASN A 1 107 ? 13.888 -23.188 9.474 1.00 13.06 437 ASN A N 1
ATOM 829 C CA . ASN A 1 107 ? 13.281 -23.864 8.339 1.00 13.38 437 ASN A CA 1
ATOM 830 C C . ASN A 1 107 ? 14.382 -24.183 7.341 1.00 14.53 437 ASN A C 1
ATOM 831 O O . ASN A 1 107 ? 15.166 -23.288 6.967 1.00 17.24 437 ASN A O 1
ATOM 836 N N . SER A 1 108 ? 14.376 -25.426 6.834 1.00 13.41 438 SER A N 1
ATOM 837 C CA . SER A 1 108 ? 15.366 -25.803 5.839 1.00 13.82 438 SER A CA 1
ATOM 838 C C . SER A 1 108 ? 14.763 -26.308 4.534 1.00 16.36 438 SER A C 1
ATOM 839 O O . SER A 1 108 ? 15.358 -27.128 3.836 1.00 14.50 438 SER A O 1
ATOM 842 N N . ASN A 1 109 ? 13.551 -25.838 4.213 1.00 15.01 439 ASN A N 1
ATOM 843 C CA . ASN A 1 109 ? 12.893 -26.274 2.989 1.00 13.56 439 ASN A CA 1
ATOM 844 C C . ASN A 1 109 ? 13.754 -26.134 1.743 1.00 15.22 439 ASN A C 1
ATOM 845 O O . ASN A 1 109 ? 13.724 -27.024 0.877 1.00 18.96 439 ASN A O 1
ATOM 850 N N . LYS A 1 110 ? 14.531 -25.051 1.634 1.00 15.41 440 LYS A N 1
ATOM 851 C CA . LYS A 1 110 ? 15.307 -24.887 0.409 1.00 19.05 440 LYS A CA 1
ATOM 852 C C . LYS A 1 110 ? 16.428 -25.918 0.313 1.00 20.96 440 LYS A C 1
ATOM 853 O O . LYS A 1 110 ? 16.860 -26.249 -0.796 1.00 25.92 440 LYS A O 1
ATOM 859 N N . LEU A 1 111 ? 16.926 -26.415 1.425 1.00 18.79 441 LEU A N 1
ATOM 860 C CA . LEU A 1 111 ? 18.029 -27.382 1.350 1.00 21.47 441 LEU A CA 1
ATOM 861 C C . LEU A 1 111 ? 17.568 -28.833 1.422 1.00 21.50 441 LEU A C 1
ATOM 862 O O . LEU A 1 111 ? 18.237 -29.738 0.879 1.00 24.44 441 LEU A O 1
ATOM 867 N N . ASP A 1 112 ? 16.465 -29.093 2.127 1.00 14.62 442 ASP A N 1
ATOM 868 C CA . ASP A 1 112 ? 16.149 -30.451 2.529 1.00 13.46 442 ASP A CA 1
ATOM 869 C C . ASP A 1 112 ? 14.897 -31.005 1.840 1.00 15.84 442 ASP A C 1
ATOM 870 O O . ASP A 1 112 ? 14.562 -32.170 2.056 1.00 18.21 442 ASP A O 1
ATOM 875 N N . SER A 1 113 ? 14.197 -30.207 1.055 1.00 14.14 443 SER A N 1
ATOM 876 C CA A SER A 1 113 ? 13.048 -30.686 0.291 0.54 15.10 443 SER A CA 1
ATOM 877 C CA B SER A 1 113 ? 13.072 -30.740 0.295 0.46 15.04 443 SER A CA 1
ATOM 878 C C . SER A 1 113 ? 13.461 -30.864 -1.165 1.00 17.53 443 SER A C 1
ATOM 879 O O . SER A 1 113 ? 14.374 -30.177 -1.649 1.00 19.21 443 SER A O 1
ATOM 884 N N . LYS A 1 114 ? 12.737 -31.753 -1.894 1.00 15.65 444 LYS A N 1
ATOM 885 C CA . LYS A 1 114 ? 13.024 -31.948 -3.313 1.00 15.98 444 LYS A CA 1
ATOM 886 C C . LYS A 1 114 ? 11.691 -32.043 -4.010 1.00 14.76 444 LYS A C 1
ATOM 887 O O . LYS A 1 114 ? 10.791 -32.627 -3.430 1.00 16.39 444 LYS A O 1
ATOM 893 N N . VAL A 1 115 ? 11.622 -31.527 -5.253 1.00 17.48 445 VAL A N 1
ATOM 894 C CA . VAL A 1 115 ? 10.359 -31.666 -5.998 1.00 18.01 445 VAL A CA 1
ATOM 895 C C . VAL A 1 115 ? 9.973 -33.140 -6.141 1.00 20.52 445 VAL A C 1
ATOM 896 O O . VAL A 1 115 ? 8.780 -33.507 -6.054 1.00 19.12 445 VAL A O 1
ATOM 900 N N . SER A 1 116 ? 10.964 -34.012 -6.331 1.00 18.62 446 SER A N 1
ATOM 901 C CA . SER A 1 116 ? 10.678 -35.437 -6.478 1.00 18.15 446 SER A CA 1
ATOM 902 C C . SER A 1 116 ? 10.422 -36.141 -5.159 1.00 14.86 446 SER A C 1
ATOM 903 O O . SER A 1 116 ? 10.233 -37.360 -5.175 1.00 16.91 446 SER A O 1
ATOM 906 N N . GLY A 1 117 ? 10.508 -35.423 -4.005 1.00 14.56 447 GLY A N 1
ATOM 907 C CA . GLY A 1 117 ? 10.392 -35.983 -2.641 1.00 12.93 447 GLY A CA 1
ATOM 908 C C . GLY A 1 117 ? 11.793 -36.323 -2.105 1.00 14.52 447 GLY A C 1
ATOM 909 O O . GLY A 1 117 ? 12.553 -37.073 -2.739 1.00 16.32 447 GLY A O 1
ATOM 910 N N . ASN A 1 118 ? 12.133 -35.747 -0.981 1.00 14.53 448 ASN A N 1
ATOM 911 C CA . ASN A 1 118 ? 13.400 -36.154 -0.337 1.00 13.08 448 ASN A CA 1
ATOM 912 C C . ASN A 1 118 ? 13.057 -37.245 0.652 1.00 14.22 448 ASN A C 1
ATOM 913 O O . ASN A 1 118 ? 12.527 -36.976 1.740 1.00 17.55 448 ASN A O 1
ATOM 918 N N . TYR A 1 119 ? 13.484 -38.467 0.336 1.00 15.92 449 TYR A N 1
ATOM 919 C CA . TYR A 1 119 ? 13.203 -39.624 1.188 1.00 16.09 449 TYR A CA 1
ATOM 920 C C . TYR A 1 119 ? 14.323 -39.895 2.192 1.00 14.88 449 TYR A C 1
ATOM 921 O O . TYR A 1 119 ? 14.156 -40.754 3.075 1.00 17.92 449 TYR A O 1
ATOM 930 N N . ASN A 1 120 ? 15.409 -39.105 2.148 1.00 15.31 450 ASN A N 1
ATOM 931 C CA . ASN A 1 120 ? 16.582 -39.403 2.980 1.00 15.64 450 ASN A CA 1
ATOM 932 C C . ASN A 1 120 ? 16.322 -39.268 4.483 1.00 14.27 450 ASN A C 1
ATOM 933 O O . ASN A 1 120 ? 17.035 -39.919 5.272 1.00 16.99 450 ASN A O 1
ATOM 938 N N . TYR A 1 121 ? 15.428 -38.379 4.897 1.00 14.55 451 TYR A N 1
ATOM 939 C CA . TYR A 1 121 ? 15.187 -38.106 6.308 1.00 13.21 451 TYR A CA 1
ATOM 940 C C . TYR A 1 121 ? 14.144 -39.055 6.839 1.00 15.31 451 TYR A C 1
ATOM 941 O O . TYR A 1 121 ? 12.991 -39.062 6.334 1.00 15.36 451 TYR A O 1
ATOM 950 N N . LEU A 1 122 ? 14.526 -39.844 7.849 1.00 14.42 452 LEU A N 1
ATOM 951 C CA . LEU A 1 122 ? 13.641 -40.869 8.408 1.00 14.28 452 LEU A CA 1
ATOM 952 C C . LEU A 1 122 ? 13.355 -40.560 9.867 1.00 18.51 452 LEU A C 1
ATOM 953 O O . LEU A 1 122 ? 14.087 -39.812 10.517 1.00 14.40 452 LEU A O 1
ATOM 958 N N . TYR A 1 123 ? 12.302 -41.177 10.392 1.00 14.09 453 TYR A N 1
ATOM 959 C CA . TYR A 1 123 ? 11.970 -41.063 11.811 1.00 12.33 453 TYR A CA 1
ATOM 960 C C . TYR A 1 123 ? 11.477 -42.423 12.276 1.00 14.42 453 TYR A C 1
ATOM 961 O O . TYR A 1 123 ? 10.906 -43.191 11.500 1.00 16.14 453 TYR A O 1
ATOM 970 N N . ARG A 1 124 ? 11.596 -42.708 13.577 1.00 12.88 454 ARG A N 1
ATOM 971 C CA . ARG A 1 124 ? 11.000 -43.916 14.148 1.00 15.37 454 ARG A CA 1
ATOM 972 C C . ARG A 1 124 ? 9.540 -43.676 14.560 1.00 14.07 454 ARG A C 1
ATOM 973 O O . ARG A 1 124 ? 9.199 -42.675 15.214 1.00 15.91 454 ARG A O 1
ATOM 981 N N . LEU A 1 125 ? 8.678 -44.570 14.125 1.00 13.60 455 LEU A N 1
ATOM 982 C CA . LEU A 1 125 ? 7.255 -44.476 14.420 1.00 13.96 455 LEU A CA 1
ATOM 983 C C . LEU A 1 125 ? 6.800 -45.518 15.433 1.00 18.70 455 LEU A C 1
ATOM 984 O O . LEU A 1 125 ? 5.833 -45.274 16.174 1.00 18.73 455 LEU A O 1
ATOM 989 N N . PHE A 1 126 ? 7.482 -46.676 15.531 1.00 16.43 456 PHE A N 1
ATOM 990 C CA . PHE A 1 126 ? 7.069 -47.764 16.408 1.00 17.01 456 PHE A CA 1
ATOM 991 C C . PHE A 1 126 ? 8.245 -48.163 17.296 1.00 20.05 456 PHE A C 1
ATOM 992 O O . PHE A 1 126 ? 9.367 -48.269 16.804 1.00 20.79 456 PHE A O 1
ATOM 1000 N N . ARG A 1 127 ? 7.992 -48.361 18.593 1.00 21.76 457 ARG A N 1
ATOM 1001 C CA . ARG A 1 127 ? 9.041 -48.831 19.502 1.00 22.82 457 ARG A CA 1
ATOM 1002 C C . ARG A 1 127 ? 8.372 -49.461 20.721 1.00 26.10 457 ARG A C 1
ATOM 1003 O O . ARG A 1 127 ? 7.271 -49.047 21.100 1.00 27.26 457 ARG A O 1
ATOM 1011 N N . LYS A 1 128 ? 9.028 -50.485 21.303 1.00 25.64 458 LYS A N 1
ATOM 1012 C CA . LYS A 1 128 ? 8.422 -51.252 22.379 1.00 31.24 458 LYS A CA 1
ATOM 1013 C C . LYS A 1 128 ? 8.401 -50.475 23.678 1.00 33.45 458 LYS A C 1
ATOM 1014 O O . LYS A 1 128 ? 7.605 -50.792 24.562 1.00 39.16 458 LYS A O 1
ATOM 1016 N N . SER A 1 129 ? 9.288 -49.510 23.833 1.00 29.01 459 SER A N 1
ATOM 1017 C CA . SER A 1 129 ? 9.324 -48.684 25.034 1.00 26.27 459 SER A CA 1
ATOM 1018 C C . SER A 1 129 ? 9.844 -47.318 24.632 1.00 24.55 459 SER A C 1
ATOM 1019 O O . SER A 1 129 ? 10.392 -47.135 23.543 1.00 24.47 459 SER A O 1
ATOM 1022 N N . ASN A 1 130 ? 9.730 -46.370 25.548 1.00 23.02 460 ASN A N 1
ATOM 1023 C CA . ASN A 1 130 ? 10.219 -45.023 25.284 1.00 21.25 460 ASN A CA 1
ATOM 1024 C C . ASN A 1 130 ? 11.735 -44.988 25.489 1.00 22.14 460 ASN A C 1
ATOM 1025 O O . ASN A 1 130 ? 12.303 -45.701 26.333 1.00 25.61 460 ASN A O 1
ATOM 1030 N N . LEU A 1 131 ? 12.381 -44.128 24.708 1.00 22.03 461 LEU A N 1
ATOM 1031 C CA . LEU A 1 131 ? 13.803 -43.877 24.946 1.00 21.57 461 LEU A CA 1
ATOM 1032 C C . LEU A 1 131 ? 14.006 -43.286 26.317 1.00 23.06 461 LEU A C 1
ATOM 1033 O O . LEU A 1 131 ? 13.146 -42.592 26.840 1.00 26.45 461 LEU A O 1
ATOM 1038 N N . LYS A 1 132 ? 15.184 -43.578 26.906 1.00 24.79 462 LYS A N 1
ATOM 1039 C CA . LYS A 1 132 ? 15.686 -42.779 28.013 1.00 24.87 462 LYS A CA 1
ATOM 1040 C C . LYS A 1 132 ? 16.216 -41.451 27.481 1.00 22.34 462 LYS A C 1
ATOM 1041 O O . LYS A 1 132 ? 16.481 -41.315 26.276 1.00 24.43 462 LYS A O 1
ATOM 1047 N N . PRO A 1 133 ? 16.349 -40.445 28.346 1.00 26.45 463 PRO A N 1
ATOM 1048 C CA . PRO A 1 133 ? 16.912 -39.160 27.885 1.00 26.35 463 PRO A CA 1
ATOM 1049 C C . PRO A 1 133 ? 18.286 -39.354 27.258 1.00 25.72 463 PRO A C 1
ATOM 1050 O O . PRO A 1 133 ? 19.158 -40.013 27.833 1.00 27.07 463 PRO A O 1
ATOM 1054 N N . PHE A 1 134 ? 18.490 -38.715 26.108 1.00 24.28 464 PHE A N 1
ATOM 1055 C CA . PHE A 1 134 ? 19.711 -38.745 25.303 1.00 25.87 464 PHE A CA 1
ATOM 1056 C C . PHE A 1 134 ? 20.070 -40.142 24.775 1.00 21.24 464 PHE A C 1
ATOM 1057 O O . PHE A 1 134 ? 21.226 -40.389 24.361 1.00 23.23 464 PHE A O 1
ATOM 1065 N N . GLU A 1 135 ? 19.115 -41.076 24.775 1.00 21.00 465 GLU A N 1
ATOM 1066 C CA . GLU A 1 135 ? 19.357 -42.364 24.145 1.00 21.99 465 GLU A CA 1
ATOM 1067 C C . GLU A 1 135 ? 19.119 -42.266 22.627 1.00 20.66 465 GLU A C 1
ATOM 1068 O O . GLU A 1 135 ? 18.363 -41.413 22.150 1.00 21.52 465 GLU A O 1
ATOM 1074 N N . ARG A 1 136 ? 19.874 -43.076 21.874 1.00 21.99 466 ARG A N 1
ATOM 1075 C CA . ARG A 1 136 ? 19.754 -43.158 20.410 1.00 17.62 466 ARG A CA 1
ATOM 1076 C C . ARG A 1 136 ? 19.430 -44.604 20.065 1.00 20.78 466 ARG A C 1
ATOM 1077 O O . ARG A 1 136 ? 20.039 -45.518 20.646 1.00 24.48 466 ARG A O 1
ATOM 1085 N N . ASP A 1 137 ? 18.409 -44.811 19.205 1.00 18.52 467 ASP A N 1
ATOM 1086 C CA . ASP A 1 137 ? 18.092 -46.145 18.700 1.00 23.20 467 ASP A CA 1
ATOM 1087 C C . ASP A 1 137 ? 18.212 -46.110 17.181 1.00 20.53 467 ASP A C 1
ATOM 1088 O O . ASP A 1 137 ? 17.426 -45.409 16.532 1.00 19.41 467 ASP A O 1
ATOM 1093 N N . ILE A 1 138 ? 19.199 -46.847 16.621 1.00 19.34 468 ILE A N 1
ATOM 1094 C CA . ILE A 1 138 ? 19.357 -46.918 15.165 1.00 18.57 468 ILE A CA 1
ATOM 1095 C C . ILE A 1 138 ? 19.062 -48.325 14.642 1.00 19.32 468 ILE A C 1
ATOM 1096 O O . ILE A 1 138 ? 19.441 -48.672 13.510 1.00 20.42 468 ILE A O 1
ATOM 1101 N N . SER A 1 139 ? 18.383 -49.149 15.447 1.00 19.23 469 SER A N 1
ATOM 1102 C CA . SER A 1 139 ? 18.054 -50.514 15.030 1.00 20.57 469 SER A CA 1
ATOM 1103 C C . SER A 1 139 ? 16.927 -50.508 14.000 1.00 20.43 469 SER A C 1
ATOM 1104 O O . SER A 1 139 ? 16.190 -49.522 13.842 1.00 18.68 469 SER A O 1
ATOM 1107 N N . THR A 1 140 ? 16.829 -51.621 13.280 1.00 21.70 470 THR A N 1
ATOM 1108 C CA . THR A 1 140 ? 15.862 -51.709 12.177 1.00 19.52 470 THR A CA 1
ATOM 1109 C C . THR A 1 140 ? 15.148 -53.049 12.253 1.00 25.06 470 THR A C 1
ATOM 1110 O O . THR A 1 140 ? 14.872 -53.684 11.226 1.00 27.34 470 THR A O 1
ATOM 1114 N N . GLU A 1 141 ? 14.897 -53.530 13.476 1.00 21.75 471 GLU A N 1
ATOM 1115 C CA . GLU A 1 141 ? 14.163 -54.777 13.651 1.00 22.28 471 GLU A CA 1
ATOM 1116 C C . GLU A 1 141 ? 12.706 -54.556 13.303 1.00 22.82 471 GLU A C 1
ATOM 1117 O O . GLU A 1 141 ? 12.161 -53.494 13.573 1.00 20.85 471 GLU A O 1
ATOM 1123 N N . ILE A 1 142 ? 12.068 -55.580 12.732 1.00 22.66 472 ILE A N 1
ATOM 1124 C CA . ILE A 1 142 ? 10.625 -55.480 12.479 1.00 22.21 472 ILE A CA 1
ATOM 1125 C C . ILE A 1 142 ? 9.905 -55.437 13.815 1.00 23.09 472 ILE A C 1
ATOM 1126 O O . ILE A 1 142 ? 10.214 -56.218 14.724 1.00 28.66 472 ILE A O 1
ATOM 1131 N N . TYR A 1 143 ? 8.963 -54.499 13.946 1.00 21.47 473 TYR A N 1
ATOM 1132 C CA . TYR A 1 143 ? 8.234 -54.313 15.190 1.00 24.31 473 TYR A CA 1
ATOM 1133 C C . TYR A 1 143 ? 7.031 -55.268 15.248 1.00 26.60 473 TYR A C 1
ATOM 1134 O O . TYR A 1 143 ? 6.181 -55.276 14.347 1.00 24.57 473 TYR A O 1
ATOM 1143 N N . GLN A 1 144 ? 6.955 -56.076 16.310 1.00 25.88 474 GLN A N 1
ATOM 1144 C CA . GLN A 1 144 ? 5.952 -57.131 16.431 1.00 26.20 474 GLN A CA 1
ATOM 1145 C C . GLN A 1 144 ? 4.744 -56.566 17.161 1.00 35.60 474 GLN A C 1
ATOM 1146 O O . GLN A 1 144 ? 4.767 -56.407 18.374 1.00 34.13 474 GLN A O 1
ATOM 1152 N N . ALA A 1 145 ? 3.681 -56.258 16.427 1.00 35.89 475 ALA A N 1
ATOM 1153 C CA . ALA A 1 145 ? 2.527 -55.628 17.051 1.00 32.80 475 ALA A CA 1
ATOM 1154 C C . ALA A 1 145 ? 1.494 -56.626 17.552 1.00 41.48 475 ALA A C 1
ATOM 1155 O O . ALA A 1 145 ? 0.563 -56.218 18.250 1.00 53.37 475 ALA A O 1
ATOM 1157 N N . GLY A 1 146 ? 1.603 -57.905 17.197 1.00 40.37 476 GLY A N 1
ATOM 1158 C CA . GLY A 1 146 ? 0.713 -58.938 17.688 1.00 39.61 476 GLY A CA 1
ATOM 1159 C C . GLY A 1 146 ? 1.503 -60.054 18.343 1.00 45.43 476 GLY A C 1
ATOM 1160 O O . GLY A 1 146 ? 2.645 -59.843 18.752 1.00 42.34 476 GLY A O 1
ATOM 1161 N N . ASN A 1 147 ? 0.912 -61.236 18.452 1.00 50.67 477 ASN A N 1
ATOM 1162 C CA . ASN A 1 147 ? 1.531 -62.358 19.127 1.00 45.72 477 ASN A CA 1
ATOM 1163 C C . ASN A 1 147 ? 2.273 -63.283 18.165 1.00 50.21 477 ASN A C 1
ATOM 1164 O O . ASN A 1 147 ? 2.993 -64.175 18.620 1.00 55.37 477 ASN A O 1
ATOM 1166 N N . LYS A 1 148 ? 2.138 -63.077 16.842 1.00 43.82 478 LYS A N 1
ATOM 1167 C CA . LYS A 1 148 ? 2.870 -63.977 15.956 1.00 46.36 478 LYS A CA 1
ATOM 1168 C C . LYS A 1 148 ? 4.235 -63.378 15.585 1.00 44.82 478 LYS A C 1
ATOM 1169 O O . LYS A 1 148 ? 4.344 -62.169 15.370 1.00 38.36 478 LYS A O 1
ATOM 1171 N N . PRO A 1 149 ? 5.292 -64.185 15.513 1.00 46.48 479 PRO A N 1
ATOM 1172 C CA . PRO A 1 149 ? 6.616 -63.639 15.188 1.00 47.11 479 PRO A CA 1
ATOM 1173 C C . PRO A 1 149 ? 6.686 -63.140 13.755 1.00 37.25 479 PRO A C 1
ATOM 1174 O O . PRO A 1 149 ? 6.079 -63.701 12.838 1.00 42.73 479 PRO A O 1
ATOM 1178 N N . CYS A 1 150 ? 7.454 -62.063 13.566 1.00 35.30 480 CYS A N 1
ATOM 1179 C CA . CYS A 1 150 ? 7.531 -61.455 12.257 1.00 35.38 480 CYS A CA 1
ATOM 1180 C C . CYS A 1 150 ? 8.524 -62.144 11.345 1.00 35.42 480 CYS A C 1
ATOM 1181 O O . CYS A 1 150 ? 8.391 -62.026 10.126 1.00 38.73 480 CYS A O 1
ATOM 1184 N N . ASN A 1 151 ? 9.523 -62.822 11.905 1.00 39.16 481 ASN A N 1
ATOM 1185 C CA . ASN A 1 151 ? 10.583 -63.473 11.118 1.00 43.01 481 ASN A CA 1
ATOM 1186 C C . ASN A 1 151 ? 11.207 -62.519 10.106 1.00 46.67 481 ASN A C 1
ATOM 1187 O O . ASN A 1 151 ? 11.405 -62.873 8.945 1.00 44.87 481 ASN A O 1
ATOM 1192 N N . GLY A 1 152 ? 11.468 -61.277 10.538 1.00 40.68 482 GLY A N 1
ATOM 1193 C CA . GLY A 1 152 ? 12.168 -60.289 9.740 1.00 33.64 482 GLY A CA 1
ATOM 1194 C C . GLY A 1 152 ? 11.427 -59.761 8.540 1.00 41.54 482 GLY A C 1
ATOM 1195 O O . GLY A 1 152 ? 12.033 -59.050 7.726 1.00 45.63 482 GLY A O 1
ATOM 1196 N N . VAL A 1 153 ? 10.127 -60.047 8.416 1.00 37.84 483 VAL A N 1
ATOM 1197 C CA . VAL A 1 153 ? 9.316 -59.602 7.282 1.00 36.38 483 VAL A CA 1
ATOM 1198 C C . VAL A 1 153 ? 8.207 -58.695 7.790 1.00 31.70 483 VAL A C 1
ATOM 1199 O O . VAL A 1 153 ? 7.467 -59.074 8.706 1.00 38.86 483 VAL A O 1
ATOM 1203 N N . ALA A 1 154 ? 8.075 -57.510 7.188 1.00 35.72 484 ALA A N 1
ATOM 1204 C CA . ALA A 1 154 ? 6.917 -56.688 7.493 1.00 33.60 484 ALA A CA 1
ATOM 1205 C C . ALA A 1 154 ? 5.669 -57.316 6.886 1.00 47.52 484 ALA A C 1
ATOM 1206 O O . ALA A 1 154 ? 5.732 -58.090 5.925 1.00 49.48 484 ALA A O 1
ATOM 1208 N N . GLY A 1 155 ? 4.531 -56.985 7.478 1.00 37.89 485 GLY A N 1
ATOM 1209 C CA . GLY A 1 155 ? 3.278 -57.604 7.101 1.00 40.31 485 GLY A CA 1
ATOM 1210 C C . GLY A 1 155 ? 2.231 -57.331 8.164 1.00 39.53 485 GLY A C 1
ATOM 1211 O O . GLY A 1 155 ? 2.344 -56.388 8.937 1.00 41.36 485 GLY A O 1
ATOM 1212 N N . PHE A 1 156 ? 1.204 -58.162 8.155 1.00 38.54 486 PHE A N 1
ATOM 1213 C CA . PHE A 1 156 ? 0.119 -58.025 9.118 1.00 32.52 486 PHE A CA 1
ATOM 1214 C C . PHE A 1 156 ? 0.679 -58.043 10.537 1.00 36.55 486 PHE A C 1
ATOM 1215 O O . PHE A 1 156 ? 1.382 -58.991 10.922 1.00 30.90 486 PHE A O 1
ATOM 1223 N N . ASN A 1 157 ? 0.455 -56.943 11.266 1.00 34.55 487 ASN A N 1
ATOM 1224 C CA . ASN A 1 157 ? 0.888 -56.759 12.654 1.00 29.75 487 ASN A CA 1
ATOM 1225 C C . ASN A 1 157 ? 2.401 -56.745 12.797 1.00 35.37 487 ASN A C 1
ATOM 1226 O O . ASN A 1 157 ? 2.891 -56.908 13.908 1.00 30.24 487 ASN A O 1
ATOM 1231 N N . CYS A 1 158 ? 3.135 -56.564 11.699 1.00 26.44 488 CYS A N 1
ATOM 1232 C CA . CYS A 1 158 ? 4.596 -56.597 11.699 1.00 26.65 488 CYS A CA 1
ATOM 1233 C C . CYS A 1 158 ? 5.116 -55.393 10.919 1.00 25.78 488 CYS A C 1
ATOM 1234 O O . CYS A 1 158 ? 5.061 -55.373 9.687 1.00 26.68 488 CYS A O 1
ATOM 1237 N N . TYR A 1 159 ? 5.638 -54.373 11.602 1.00 19.84 489 TYR A N 1
ATOM 1238 C CA . TYR A 1 159 ? 5.907 -53.119 10.932 1.00 20.98 489 TYR A CA 1
ATOM 1239 C C . TYR A 1 159 ? 7.399 -52.841 10.786 1.00 22.79 489 TYR A C 1
ATOM 1240 O O . TYR A 1 159 ? 8.164 -52.923 11.768 1.00 22.70 489 TYR A O 1
ATOM 1249 N N . PHE A 1 160 ? 7.809 -52.372 9.611 1.00 20.71 490 PHE A N 1
ATOM 1250 C CA . PHE A 1 160 ? 9.094 -51.724 9.598 1.00 19.83 490 PHE A CA 1
ATOM 1251 C C . PHE A 1 160 ? 9.043 -50.491 10.500 1.00 17.33 490 PHE A C 1
ATOM 1252 O O . PHE A 1 160 ? 8.055 -49.748 10.497 1.00 19.04 490 PHE A O 1
ATOM 1260 N N . PRO A 1 161 ? 10.065 -50.233 11.319 1.00 16.37 491 PRO A N 1
ATOM 1261 C CA . PRO A 1 161 ? 9.852 -49.293 12.431 1.00 17.47 491 PRO A CA 1
ATOM 1262 C C . PRO A 1 161 ? 10.070 -47.848 12.056 1.00 18.44 491 PRO A C 1
ATOM 1263 O O . PRO A 1 161 ? 9.669 -46.948 12.824 1.00 16.42 491 PRO A O 1
ATOM 1267 N N . LEU A 1 162 ? 10.695 -47.586 10.910 1.00 16.65 492 LEU A N 1
ATOM 1268 C CA . LEU A 1 162 ? 10.982 -46.215 10.492 1.00 13.75 492 LEU A CA 1
ATOM 1269 C C . LEU A 1 162 ? 10.070 -45.850 9.333 1.00 14.17 492 LEU A C 1
ATOM 1270 O O . LEU A 1 162 ? 9.653 -46.738 8.580 1.00 16.17 492 LEU A O 1
ATOM 1275 N N . ARG A 1 163 ? 9.889 -44.546 9.175 1.00 14.83 493 ARG A N 1
ATOM 1276 C CA . ARG A 1 163 ? 9.170 -44.025 8.021 1.00 12.51 493 ARG A CA 1
ATOM 1277 C C . ARG A 1 163 ? 9.954 -42.843 7.493 1.00 16.19 493 ARG A C 1
ATOM 1278 O O . ARG A 1 163 ? 10.771 -42.243 8.202 1.00 16.26 493 A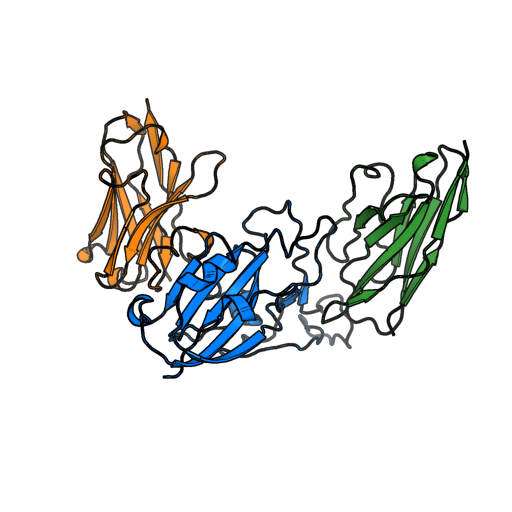RG A O 1
ATOM 1286 N N . SER A 1 164 ? 9.652 -42.442 6.251 1.00 15.22 494 SER A N 1
ATOM 1287 C CA . SER A 1 164 ? 10.321 -41.293 5.661 1.00 14.55 494 SER A CA 1
ATOM 1288 C C . SER A 1 164 ? 9.437 -40.039 5.702 1.00 14.27 494 SER A C 1
ATOM 1289 O O . SER A 1 164 ? 8.200 -40.112 5.512 1.00 16.33 494 SER A O 1
ATOM 1292 N N . TYR A 1 165 ? 10.088 -38.878 5.854 1.00 12.98 495 TYR A N 1
ATOM 1293 C CA . TYR A 1 165 ? 9.380 -37.595 5.827 1.00 11.99 495 TYR A CA 1
ATOM 1294 C C . TYR A 1 165 ? 9.046 -37.124 4.406 1.00 16.26 495 TYR A C 1
ATOM 1295 O O . TYR A 1 165 ? 8.191 -36.219 4.225 1.00 16.22 495 TYR A O 1
ATOM 1304 N N . SER A 1 166 ? 9.669 -37.735 3.383 1.00 14.51 496 SER A N 1
ATOM 1305 C CA . SER A 1 166 ? 9.391 -37.449 1.960 1.00 15.32 496 SER A CA 1
ATOM 1306 C C . SER A 1 166 ? 9.205 -35.953 1.679 1.00 16.33 496 SER A C 1
ATOM 1307 O O . SER A 1 166 ? 8.303 -35.534 0.938 1.00 18.19 496 SER A O 1
ATOM 1310 N N . PHE A 1 167 ? 10.126 -35.132 2.145 1.00 12.64 497 PHE A N 1
ATOM 1311 C CA . PHE A 1 167 ? 9.904 -33.681 2.078 1.00 12.09 497 PHE A CA 1
ATOM 1312 C C . PHE A 1 167 ? 9.831 -33.154 0.659 1.00 16.03 497 PHE A C 1
ATOM 1313 O O . PHE A 1 167 ? 10.733 -33.404 -0.157 1.00 14.61 497 PHE A O 1
ATOM 1321 N N . ARG A 1 168 ? 8.754 -32.401 0.345 1.00 13.62 498 ARG A N 1
ATOM 1322 C CA . ARG A 1 168 ? 8.540 -31.721 -0.936 1.00 14.30 498 ARG A CA 1
ATOM 1323 C C . ARG A 1 168 ? 8.315 -30.240 -0.656 1.00 16.93 498 ARG A C 1
ATOM 1324 O O . ARG A 1 168 ? 7.725 -29.890 0.374 1.00 15.10 498 ARG A O 1
ATOM 1332 N N . PRO A 1 169 ? 8.801 -29.348 -1.521 1.00 16.18 499 PRO A N 1
ATOM 1333 C CA . PRO A 1 169 ? 8.831 -27.929 -1.185 1.00 19.06 499 PRO A CA 1
ATOM 1334 C C . PRO A 1 169 ? 7.470 -27.313 -1.099 1.00 20.83 499 PRO A C 1
ATOM 1335 O O . PRO A 1 169 ? 7.350 -26.259 -0.461 1.00 20.58 499 PRO A O 1
ATOM 1339 N N . THR A 1 170 ? 6.453 -27.969 -1.651 1.00 19.70 500 THR A N 1
ATOM 1340 C CA . THR A 1 170 ? 5.074 -27.509 -1.664 1.00 26.15 500 THR A CA 1
ATOM 1341 C C . THR A 1 170 ? 4.298 -27.978 -0.444 1.00 21.71 500 THR A C 1
ATOM 1342 O O . THR A 1 170 ? 3.115 -27.649 -0.313 1.00 23.00 500 THR A O 1
ATOM 1346 N N . TYR A 1 171 ? 4.913 -28.721 0.454 1.00 17.24 501 TYR A N 1
ATOM 1347 C CA . TYR A 1 171 ? 4.238 -29.015 1.710 1.00 16.39 501 TYR A CA 1
ATOM 1348 C C . TYR A 1 171 ? 3.962 -27.722 2.460 1.00 18.13 501 TYR A C 1
ATOM 1349 O O . TYR A 1 171 ? 4.678 -26.718 2.317 1.00 18.91 501 TYR A O 1
ATOM 1358 N N . GLY A 1 172 ? 2.911 -27.738 3.297 1.00 19.13 502 GLY A N 1
ATOM 1359 C CA . GLY A 1 172 ? 2.715 -26.615 4.189 1.00 17.65 502 GLY A CA 1
ATOM 1360 C C . GLY A 1 172 ? 3.853 -26.501 5.194 1.00 14.05 502 GLY A C 1
ATOM 1361 O O . GLY A 1 172 ? 4.582 -27.449 5.418 1.00 15.47 502 GLY A O 1
ATOM 1362 N N . VAL A 1 173 ? 4.014 -25.283 5.752 1.00 16.61 503 VAL A N 1
ATOM 1363 C CA . VAL A 1 173 ? 5.205 -25.015 6.568 1.00 15.93 503 VAL A CA 1
ATOM 1364 C C . VAL A 1 173 ? 5.318 -26.014 7.715 1.00 14.39 503 VAL A C 1
ATOM 1365 O O . VAL A 1 173 ? 6.431 -26.447 8.092 1.00 15.15 503 VAL A O 1
ATOM 1369 N N . GLY A 1 174 ? 4.186 -26.427 8.269 1.00 15.65 504 GLY A N 1
ATOM 1370 C CA . GLY A 1 174 ? 4.230 -27.403 9.370 1.00 17.75 504 GLY A CA 1
ATOM 1371 C C . GLY A 1 174 ? 4.860 -28.741 9.027 1.00 14.52 504 GLY A C 1
ATOM 1372 O O . GLY A 1 174 ? 5.390 -29.419 9.907 1.00 15.41 504 GLY A O 1
ATOM 1373 N N . HIS A 1 175 ? 4.780 -29.170 7.764 1.00 12.36 505 HIS A N 1
ATOM 1374 C CA . HIS A 1 175 ? 5.420 -30.411 7.346 1.00 11.77 505 HIS A CA 1
ATOM 1375 C C . HIS A 1 175 ? 6.684 -30.200 6.524 1.00 13.09 505 HIS A C 1
ATOM 1376 O O . HIS A 1 175 ? 7.245 -31.170 6.019 1.00 13.46 505 HIS A O 1
ATOM 1383 N N . GLN A 1 176 ? 7.194 -28.950 6.487 1.00 13.03 506 GLN A N 1
ATOM 1384 C CA . GLN A 1 176 ? 8.491 -28.691 5.858 1.00 12.49 506 GLN A CA 1
ATOM 1385 C C . GLN A 1 176 ? 9.586 -29.08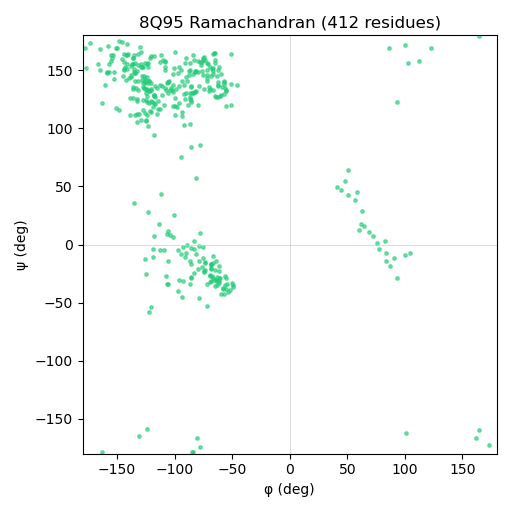6 6.829 1.00 13.48 506 GLN A C 1
ATOM 1386 O O . GLN A 1 176 ? 9.364 -29.175 8.049 1.00 13.10 506 GLN A O 1
ATOM 1392 N N . PRO A 1 177 ? 10.768 -29.354 6.300 1.00 11.84 507 PRO A N 1
ATOM 1393 C CA . PRO A 1 177 ? 11.898 -29.725 7.174 1.00 12.28 507 PRO A CA 1
ATOM 1394 C C . PRO A 1 177 ? 12.405 -28.531 7.959 1.00 14.31 507 PRO A C 1
ATOM 1395 O O . PRO A 1 177 ? 12.522 -27.430 7.428 1.00 14.25 507 PRO A O 1
ATOM 1399 N N . TYR A 1 178 ? 12.754 -28.794 9.223 1.00 12.45 508 TYR A N 1
ATOM 1400 C CA . TYR A 1 178 ? 13.455 -27.862 10.093 1.00 10.31 508 TYR A CA 1
ATOM 1401 C C . TYR A 1 178 ? 14.707 -28.534 10.592 1.00 13.56 508 TYR A C 1
ATOM 1402 O O . TYR A 1 178 ? 14.656 -29.669 11.065 1.00 14.66 508 TYR A O 1
ATOM 1411 N N . ARG A 1 179 ? 15.795 -27.798 10.513 1.00 12.68 509 ARG A N 1
ATOM 1412 C CA . ARG A 1 179 ? 17.065 -28.188 11.117 1.00 12.63 509 ARG A CA 1
ATOM 1413 C C . ARG A 1 179 ? 16.990 -27.772 12.581 1.00 13.96 509 ARG A C 1
ATOM 1414 O O . ARG A 1 179 ? 16.650 -26.625 12.910 1.00 15.10 509 ARG A O 1
ATOM 1422 N N . VAL A 1 180 ? 17.344 -28.694 13.459 1.00 12.71 510 VAL A N 1
ATOM 1423 C CA . VAL A 1 180 ? 17.262 -28.436 14.893 1.00 12.25 510 VAL A CA 1
ATOM 1424 C C . VAL A 1 180 ? 18.631 -28.712 15.493 1.00 13.33 510 VAL A C 1
ATOM 1425 O O . VAL A 1 180 ? 19.298 -29.666 15.095 1.00 14.75 510 VAL A O 1
ATOM 1429 N N . VAL A 1 181 ? 19.026 -27.889 16.463 1.00 13.55 511 VAL A N 1
ATOM 1430 C CA . VAL A 1 181 ? 20.293 -28.089 17.202 1.00 11.94 511 VAL A CA 1
ATOM 1431 C C . VAL A 1 181 ? 19.930 -27.930 18.659 1.00 15.12 511 VAL A C 1
ATOM 1432 O O . VAL A 1 181 ? 19.338 -26.923 19.050 1.00 15.23 511 VAL A O 1
ATOM 1436 N N . VAL A 1 182 ? 20.260 -28.932 19.471 1.00 14.68 512 VAL A N 1
ATOM 1437 C CA . VAL A 1 182 ? 19.996 -28.893 20.903 1.00 14.24 512 VAL A CA 1
ATOM 1438 C C . VAL A 1 182 ? 21.336 -28.777 21.577 1.00 17.58 512 VAL A C 1
ATOM 1439 O O . VAL A 1 182 ? 22.212 -29.603 21.304 1.00 16.13 512 VAL A O 1
ATOM 1443 N N . LEU A 1 183 ? 21.480 -27.796 22.467 1.00 14.28 513 LEU A N 1
ATOM 1444 C CA . LEU A 1 183 ? 22.752 -27.566 23.157 1.00 14.00 513 LEU A CA 1
ATOM 1445 C C . LEU A 1 183 ? 22.646 -27.990 24.609 1.00 15.70 513 LEU A C 1
ATOM 1446 O O . LEU A 1 183 ? 21.723 -27.580 25.334 1.00 18.34 513 LEU A O 1
ATOM 1451 N N . SER A 1 184 ? 23.657 -28.747 25.046 1.00 15.54 514 SER A N 1
ATOM 1452 C CA A SER A 1 184 ? 23.850 -28.997 26.460 0.45 17.42 514 SER A CA 1
ATOM 1453 C CA B SER A 1 184 ? 23.894 -29.093 26.445 0.55 17.42 514 SER A CA 1
ATOM 1454 C C . SER A 1 184 ? 25.264 -28.558 26.814 1.00 22.61 514 SER A C 1
ATOM 1455 O O . SER A 1 184 ? 26.163 -28.557 25.983 1.00 20.25 514 SER A O 1
ATOM 1460 N N . PHE A 1 185 ? 25.438 -28.169 28.064 1.00 21.36 515 PHE A N 1
ATOM 1461 C CA . PHE A 1 185 ? 26.621 -27.424 28.494 1.00 21.58 515 PHE A CA 1
ATOM 1462 C C . PHE A 1 185 ? 27.369 -28.117 29.611 1.00 24.83 515 PHE A C 1
ATOM 1463 O O . PHE A 1 185 ? 26.794 -28.638 30.582 1.00 26.30 515 PHE A O 1
ATOM 1471 N N . GLU A 1 186 ? 28.690 -28.078 29.504 1.00 23.00 516 GLU A N 1
ATOM 1472 C CA . GLU A 1 186 ? 29.549 -28.519 30.595 1.00 24.82 516 GLU A CA 1
ATOM 1473 C C . GLU A 1 186 ? 30.485 -27.365 30.868 1.00 28.36 516 GLU A C 1
ATOM 1474 O O . GLU A 1 186 ? 31.313 -27.035 30.014 1.00 29.04 516 GLU A O 1
ATOM 1480 N N . LEU A 1 187 ? 30.348 -26.741 32.040 1.00 27.20 517 LEU A N 1
ATOM 1481 C CA . LEU A 1 187 ? 31.266 -25.684 32.412 1.00 28.65 517 LEU A CA 1
ATOM 1482 C C . LEU A 1 187 ? 32.707 -26.179 32.325 1.00 36.40 517 LEU A C 1
ATOM 1483 O O . LEU A 1 187 ? 33.544 -25.447 31.808 1.00 36.64 517 LEU A O 1
ATOM 1489 N N . GLN B 2 3 ? -2.528 -31.553 32.452 1.00 51.50 1 GLN B N 1
ATOM 1490 C CA . GLN B 2 3 ? -1.404 -30.767 31.943 1.00 57.10 1 GLN B CA 1
ATOM 1491 C C . GLN B 2 3 ? -1.883 -29.364 31.508 1.00 49.48 1 GLN B C 1
ATOM 1492 O O . GLN B 2 3 ? -3.023 -28.998 31.780 1.00 54.48 1 GLN B O 1
ATOM 1494 N N . VAL B 2 4 ? -1.009 -28.608 30.831 1.00 46.08 2 VAL B N 1
ATOM 1495 C CA . VAL B 2 4 ? -1.258 -27.191 30.546 1.00 38.47 2 VAL B CA 1
ATOM 1496 C C . VAL B 2 4 ? -2.488 -27.040 29.672 1.00 39.23 2 VAL B C 1
ATOM 1497 O O . VAL B 2 4 ? -2.592 -27.650 28.603 1.00 45.85 2 VAL B O 1
ATOM 1501 N N . GLN B 2 5 ? -3.423 -26.211 30.111 1.00 36.12 3 GLN B N 1
ATOM 1502 C CA . GLN B 2 5 ? -4.565 -25.846 29.295 1.00 36.34 3 GLN B CA 1
ATOM 1503 C C . GLN B 2 5 ? -4.607 -24.330 29.222 1.00 34.91 3 GLN B C 1
ATOM 1504 O O . GLN B 2 5 ? -4.466 -23.661 30.250 1.00 34.57 3 GLN B O 1
ATOM 1506 N N . LEU B 2 6 ? -4.802 -23.787 28.021 1.00 33.81 4 LEU B N 1
ATOM 1507 C CA . LEU B 2 6 ? -4.918 -22.345 27.829 1.00 26.75 4 LEU B CA 1
ATOM 1508 C C . LEU B 2 6 ? -6.273 -22.019 27.220 1.00 25.03 4 LEU B C 1
ATOM 1509 O O . LEU B 2 6 ? -6.712 -22.696 26.287 1.00 32.38 4 LEU B O 1
ATOM 1514 N N . VAL B 2 7 ? -6.912 -20.946 27.685 1.00 26.42 5 VAL B N 1
ATOM 1515 C CA . VAL B 2 7 ? -8.229 -20.571 27.170 1.00 28.51 5 VAL B CA 1
ATOM 1516 C C . VAL B 2 7 ? -8.241 -19.051 27.004 1.00 27.72 5 VAL B C 1
ATOM 1517 O O . VAL B 2 7 ? -8.206 -18.316 27.999 1.00 30.60 5 VAL B O 1
ATOM 1521 N N . GLU B 2 8 ? -8.281 -18.584 25.760 1.00 27.19 6 GLU B N 1
ATOM 1522 C CA . GLU B 2 8 ? -8.402 -17.169 25.472 1.00 27.35 6 GLU B CA 1
ATOM 1523 C C . GLU B 2 8 ? -9.853 -16.696 25.536 1.00 26.44 6 GLU B C 1
ATOM 1524 O O . GLU B 2 8 ? -10.790 -17.424 25.203 1.00 31.05 6 GLU B O 1
ATOM 1530 N N . SER B 2 9 ? -10.006 -15.438 25.926 1.00 26.76 7 SER B N 1
ATOM 1531 C CA . SER B 2 9 ? -11.277 -14.756 25.897 1.00 23.59 7 SER B CA 1
ATOM 1532 C C . SER B 2 9 ? -11.061 -13.265 25.686 1.00 24.73 7 SER B C 1
ATOM 1533 O O . SER B 2 9 ? -9.941 -12.761 25.733 1.00 24.97 7 SER B O 1
ATOM 1536 N N . GLY B 2 10 ? -12.175 -12.571 25.407 1.00 27.34 8 GLY B N 1
ATOM 1537 C CA . GLY B 2 10 ? -12.235 -11.130 25.310 1.00 29.79 8 GLY B CA 1
ATOM 1538 C C . GLY B 2 10 ? -12.325 -10.610 23.892 1.00 29.03 8 GLY B C 1
ATOM 1539 O O . GLY B 2 10 ? -12.505 -9.396 23.706 1.00 28.49 8 GLY B O 1
ATOM 1540 N N . GLY B 2 11 ? -12.188 -11.491 22.902 1.00 29.59 9 GLY B N 1
ATOM 1541 C CA . GLY B 2 11 ? -12.348 -11.078 21.523 1.00 26.60 9 GLY B CA 1
ATOM 1542 C C . GLY B 2 11 ? -13.732 -10.505 21.267 1.00 30.01 9 GLY B C 1
ATOM 1543 O O . GLY B 2 11 ? -14.748 -10.927 21.848 1.00 32.92 9 GLY B O 1
ATOM 1544 N N . ASP B 2 12 ? -13.779 -9.530 20.370 1.00 26.55 10 ASP B N 1
ATOM 1545 C CA . ASP B 2 12 ? -15.042 -8.850 20.110 1.00 27.82 10 ASP B CA 1
ATOM 1546 C C . ASP B 2 12 ? -14.870 -8.082 18.811 1.00 27.93 10 ASP B C 1
ATOM 1547 O O . ASP B 2 12 ? -13.771 -7.984 18.250 1.00 26.30 10 ASP B O 1
ATOM 1552 N N . LEU B 2 13 ? -16.000 -7.616 18.303 1.00 31.31 11 LEU B N 1
ATOM 1553 C CA . LEU B 2 13 ? -16.043 -6.694 17.199 1.00 25.71 11 LEU B CA 1
ATOM 1554 C C . LEU B 2 13 ? -15.895 -5.310 17.806 1.00 31.86 11 LEU B C 1
ATOM 1555 O O . LEU B 2 13 ? -16.569 -5.001 18.790 1.00 39.59 11 LEU B O 1
ATOM 1560 N N . VAL B 2 14 ? -14.987 -4.504 17.273 1.00 26.06 12 VAL B N 1
ATOM 1561 C CA . VAL B 2 14 ? -14.784 -3.159 17.800 1.00 32.70 12 VAL B CA 1
ATOM 1562 C C . VAL B 2 14 ? -14.463 -2.205 16.650 1.00 33.52 12 VAL B C 1
ATOM 1563 O O . VAL B 2 14 ? -14.002 -2.617 15.582 1.00 25.92 12 VAL B O 1
ATOM 1567 N N . GLN B 2 15 ? -14.707 -0.917 16.866 1.00 29.30 13 GLN B N 1
ATOM 1568 C CA . GLN B 2 15 ? -14.473 0.066 15.819 1.00 28.79 13 GLN B CA 1
ATOM 1569 C C . GLN B 2 15 ? -13.028 0.537 15.877 1.00 31.35 13 GLN B C 1
ATOM 1570 O O . GLN B 2 15 ? -12.436 0.646 16.957 1.00 31.99 13 GLN B O 1
ATOM 1576 N N . SER B 2 16 ? -12.473 0.830 14.703 1.00 32.36 14 SER B N 1
ATOM 1577 C CA . SER B 2 16 ? -11.118 1.351 14.608 1.00 31.92 14 SER B CA 1
ATOM 1578 C C . SER B 2 16 ? -10.868 2.463 15.626 1.00 30.81 14 SER B C 1
ATOM 1579 O O . SER B 2 16 ? -11.715 3.343 15.840 1.00 31.88 14 SER B O 1
ATOM 1582 N N . GLY B 2 17 ? -9.703 2.413 16.265 1.00 31.98 15 GLY B N 1
ATOM 1583 C CA . GLY B 2 17 ? -9.362 3.356 17.300 1.00 34.30 15 GLY B CA 1
ATOM 1584 C C . GLY B 2 17 ? -9.756 2.920 18.684 1.00 31.11 15 GLY B C 1
ATOM 1585 O O . GLY B 2 17 ? -9.294 3.537 19.656 1.00 33.25 15 GLY B O 1
ATOM 1586 N N . GLY B 2 18 ? -10.565 1.858 18.805 1.00 28.90 16 GLY B N 1
ATOM 1587 C CA . GLY B 2 18 ? -11.035 1.378 20.086 1.00 28.21 16 GLY B CA 1
ATOM 1588 C C . GLY B 2 18 ? -10.039 0.470 20.758 1.00 32.42 16 GLY B C 1
ATOM 1589 O O . GLY B 2 18 ? -8.944 0.243 20.262 1.00 31.03 16 GLY B O 1
ATOM 1590 N N . SER B 2 19 ? -10.425 -0.028 21.931 1.00 32.31 17 SER B N 1
ATOM 1591 C CA . SER B 2 19 ? -9.563 -0.834 22.787 1.00 31.41 17 SER B CA 1
ATOM 1592 C C . SER B 2 19 ? -10.257 -2.137 23.102 1.00 25.46 17 SER B C 1
ATOM 1593 O O . SER B 2 19 ? -11.492 -2.228 23.069 1.00 27.16 17 SER B O 1
ATOM 1596 N N . LEU B 2 20 ? -9.441 -3.144 23.434 1.00 29.83 18 LEU B N 1
ATOM 1597 C CA . LEU B 2 20 ? -9.909 -4.459 23.803 1.00 25.94 18 LEU B CA 1
ATOM 1598 C C . LEU B 2 20 ? -8.839 -5.022 24.720 1.00 30.63 18 LEU B C 1
ATOM 1599 O O . LEU B 2 20 ? -7.659 -4.730 24.516 1.00 30.65 18 LEU B O 1
ATOM 1604 N N . LYS B 2 21 ? -9.248 -5.755 25.754 1.00 26.19 19 LYS B N 1
ATOM 1605 C CA . LYS B 2 21 ? -8.311 -6.508 26.587 1.00 28.19 19 LYS B CA 1
ATOM 1606 C C . LYS B 2 21 ? -8.626 -7.993 26.482 1.00 27.48 19 LYS B C 1
ATOM 1607 O O . LYS B 2 21 ? -9.756 -8.415 26.790 1.00 31.81 19 LYS B O 1
ATOM 1613 N N . LEU B 2 22 ? -7.638 -8.773 26.043 1.00 24.64 20 LEU B N 1
ATOM 1614 C CA . LEU B 2 22 ? -7.781 -10.212 25.919 1.00 23.16 20 LEU B CA 1
ATOM 1615 C C . LEU B 2 22 ? -7.223 -10.881 27.154 1.00 28.40 20 LEU B C 1
ATOM 1616 O O . LEU B 2 22 ? -6.319 -10.359 27.799 1.00 28.64 20 LEU B O 1
ATOM 1621 N N . ALA B 2 23 ? -7.749 -12.048 27.469 1.00 25.23 21 ALA B N 1
ATOM 1622 C CA . ALA B 2 23 ? -7.270 -12.812 28.609 1.00 28.88 21 ALA B CA 1
ATOM 1623 C C . ALA B 2 23 ? -6.917 -14.208 28.165 1.00 29.49 21 ALA B C 1
ATOM 1624 O O . ALA B 2 23 ? -7.560 -14.781 27.284 1.00 30.43 21 ALA B O 1
ATOM 1626 N N . CYS B 2 24 ? -5.872 -14.750 28.796 1.00 29.63 22 CYS B N 1
ATOM 1627 C CA . CYS B 2 24 ? -5.420 -16.113 28.562 1.00 29.01 22 CYS B CA 1
ATOM 1628 C C . CYS B 2 24 ? -5.443 -16.803 29.922 1.00 31.90 22 CYS B C 1
ATOM 1629 O O . CYS B 2 24 ? -4.543 -16.595 30.742 1.00 29.93 22 CYS B O 1
ATOM 1632 N N . ALA B 2 25 ? -6.462 -17.614 30.186 1.00 31.14 23 ALA B N 1
ATOM 1633 C CA . ALA B 2 25 ? -6.569 -18.314 31.467 1.00 33.31 23 ALA B CA 1
ATOM 1634 C C . ALA B 2 25 ? -5.781 -19.620 31.413 1.00 33.19 23 ALA B C 1
ATOM 1635 O O . ALA B 2 25 ? -6.068 -20.476 30.572 1.00 33.99 23 ALA B O 1
ATOM 1637 N N . VAL B 2 26 ? -4.822 -19.796 32.334 1.00 34.12 24 VAL B N 1
ATOM 1638 C CA . VAL B 2 26 ? -3.963 -20.972 32.360 1.00 36.10 24 VAL B CA 1
ATOM 1639 C C . VAL B 2 26 ? -4.480 -21.910 33.435 1.00 38.18 24 VAL B C 1
ATOM 1640 O O . VAL B 2 26 ? -4.733 -21.487 34.570 1.00 42.75 24 VAL B O 1
ATOM 1644 N N . SER B 2 27 ? -4.627 -23.180 33.086 1.00 38.73 25 SER B N 1
ATOM 1645 C CA . SER B 2 27 ? -5.029 -24.202 34.033 1.00 40.59 25 SER B CA 1
ATOM 1646 C C . SER B 2 27 ? -3.988 -25.311 34.045 1.00 44.41 25 SER B C 1
ATOM 1647 O O . SER B 2 27 ? -3.251 -25.506 33.072 1.00 44.69 25 SER B O 1
ATOM 1650 N N . GLY B 2 28 ? -3.929 -26.029 35.168 1.00 47.66 26 GLY B N 1
ATOM 1651 C CA . GLY B 2 28 ? -3.096 -27.200 35.316 1.00 45.46 26 GLY B CA 1
ATOM 1652 C C . GLY B 2 28 ? -1.680 -26.927 35.767 1.00 50.97 26 GLY B C 1
ATOM 1653 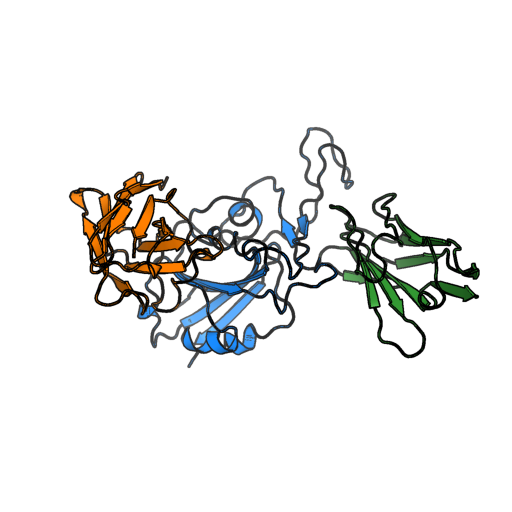O O . GLY B 2 28 ? -1.001 -27.851 36.234 1.00 54.31 26 GLY B O 1
ATOM 1654 N N . VAL B 2 29 ? -1.203 -25.692 35.630 1.00 46.91 27 VAL B N 1
ATOM 1655 C CA . VAL B 2 29 ? 0.138 -25.322 36.066 1.00 47.51 27 VAL B CA 1
ATOM 1656 C C . VAL B 2 29 ? 0.081 -23.903 36.604 1.00 41.50 27 VAL B C 1
ATOM 1657 O O . VAL B 2 29 ? -0.850 -23.149 36.327 1.00 46.40 27 VAL B O 1
ATOM 1661 N N . THR B 2 30 ? 1.119 -23.534 37.335 1.00 47.72 28 THR B N 1
ATOM 1662 C CA . THR B 2 30 ? 1.257 -22.183 37.856 1.00 45.63 28 THR B CA 1
ATOM 1663 C C . THR B 2 30 ? 1.823 -21.269 36.769 1.00 45.03 28 THR B C 1
ATOM 1664 O O . THR B 2 30 ? 2.824 -21.600 36.133 1.00 42.41 28 THR B O 1
ATOM 1668 N N . LEU B 2 31 ? 1.198 -20.106 36.578 1.00 44.59 29 LEU B N 1
ATOM 1669 C CA . LEU B 2 31 ? 1.575 -19.247 35.452 1.00 40.69 29 LEU B CA 1
ATOM 1670 C C . LEU B 2 31 ? 3.006 -18.737 35.569 1.00 43.63 29 LEU B C 1
ATOM 1671 O O . LEU B 2 31 ? 3.684 -18.553 34.547 1.00 38.94 29 LEU B O 1
ATOM 1676 N N . ASP B 2 32 ? 3.507 -18.559 36.796 1.00 39.51 30 ASP B N 1
ATOM 1677 C CA . ASP B 2 32 ? 4.826 -17.955 36.978 1.00 39.79 30 ASP B CA 1
ATOM 1678 C C . ASP B 2 32 ? 5.939 -18.779 36.341 1.00 41.37 30 ASP B C 1
ATOM 1679 O O . ASP B 2 32 ? 6.965 -18.220 35.949 1.00 45.39 30 ASP B O 1
ATOM 1684 N N . GLY B 2 33 ? 5.773 -20.097 36.245 1.00 36.51 31 GLY B N 1
ATOM 1685 C CA . GLY B 2 33 ? 6.759 -20.971 35.660 1.00 38.37 31 GLY B CA 1
ATOM 1686 C C . GLY B 2 33 ? 6.720 -21.064 34.146 1.00 34.56 31 GLY B C 1
ATOM 1687 O O . GLY B 2 33 ? 7.484 -21.828 33.535 1.00 35.86 31 GLY B O 1
ATOM 1688 N N . TYR B 2 34 ? 5.844 -20.299 33.505 1.00 32.90 32 TYR B N 1
ATOM 1689 C CA . TYR B 2 34 ? 5.712 -20.374 32.055 1.00 31.57 32 TYR B CA 1
ATOM 1690 C C . TYR B 2 34 ? 5.868 -19.009 31.396 1.00 30.37 32 TYR B C 1
ATOM 1691 O O . TYR B 2 34 ? 5.351 -17.997 31.875 1.00 30.98 32 TYR B O 1
ATOM 1700 N N . SER B 2 35 ? 6.588 -19.008 30.268 1.00 22.71 33 SER B N 1
ATOM 1701 C CA . SER B 2 35 ? 6.628 -17.843 29.395 1.00 17.66 33 SER B CA 1
ATOM 1702 C C . SER B 2 35 ? 5.376 -17.883 28.543 1.00 17.52 33 SER B C 1
ATOM 1703 O O . SER B 2 35 ? 4.873 -18.959 28.239 1.00 19.49 33 SER B O 1
ATOM 1706 N N . ILE B 2 36 ? 4.864 -16.702 28.162 1.00 17.41 34 ILE B N 1
ATOM 1707 C CA . ILE B 2 36 ? 3.594 -16.591 27.451 1.00 17.25 34 ILE B CA 1
ATOM 1708 C C . ILE B 2 36 ? 3.797 -15.761 26.192 1.00 22.07 34 ILE B C 1
ATOM 1709 O O . ILE B 2 36 ? 4.499 -14.745 26.189 1.00 19.62 34 ILE B O 1
ATOM 1714 N N . GLY B 2 37 ? 3.187 -16.179 25.105 1.00 18.55 35 GLY B N 1
ATOM 1715 C CA . GLY B 2 37 ? 3.308 -15.440 23.851 1.00 15.47 35 GLY B CA 1
ATOM 1716 C C . GLY B 2 37 ? 1.905 -15.211 23.348 1.00 17.99 35 GLY B C 1
ATOM 1717 O O . GLY B 2 37 ? 1.051 -16.080 23.479 1.00 22.48 35 GLY B O 1
ATOM 1718 N N . TRP B 2 38 ? 1.687 -14.029 22.790 1.00 15.42 36 TRP B N 1
ATOM 1719 C CA . TRP B 2 38 ? 0.438 -13.793 22.039 1.00 15.88 36 TRP B CA 1
ATOM 1720 C C . TRP B 2 38 ? 0.752 -13.779 20.551 1.00 18.91 36 TRP B C 1
ATOM 1721 O O . TRP B 2 38 ? 1.728 -13.168 20.115 1.00 18.68 36 TRP B O 1
ATOM 1732 N N . PHE B 2 39 ? -0.145 -14.391 19.766 1.00 16.82 37 PHE B N 1
ATOM 1733 C CA . PHE B 2 39 ? 0.004 -14.542 18.330 1.00 17.31 37 PHE B CA 1
ATOM 1734 C C . PHE B 2 39 ? -1.342 -14.212 17.712 1.00 20.39 37 PHE B C 1
ATOM 1735 O O . PHE B 2 39 ? -2.369 -14.237 18.386 1.00 20.75 37 PHE B O 1
ATOM 1743 N N . ARG B 2 40 ? -1.343 -13.898 16.435 1.00 19.42 38 ARG B N 1
ATOM 1744 C CA . ARG B 2 40 ? -2.631 -13.684 15.761 1.00 19.50 38 ARG B CA 1
ATOM 1745 C C . ARG B 2 40 ? -2.604 -14.252 14.351 1.00 20.69 38 ARG B C 1
ATOM 1746 O O . ARG B 2 40 ? -1.552 -14.354 13.708 1.00 22.57 38 ARG B O 1
ATOM 1754 N N . GLN B 2 41 ? -3.767 -14.664 13.866 1.00 21.87 39 GLN B N 1
ATOM 1755 C CA . GLN B 2 41 ? -3.818 -15.278 12.546 1.00 23.42 39 GLN B CA 1
ATOM 1756 C C . GLN B 2 41 ? -4.959 -14.635 11.754 1.00 32.75 39 GLN B C 1
ATOM 1757 O O . GLN B 2 41 ? -6.153 -14.782 12.092 1.00 29.16 39 GLN B O 1
ATOM 1763 N N . ALA B 2 42 ? -4.579 -13.890 10.718 1.00 32.79 40 ALA B N 1
ATOM 1764 C CA . ALA B 2 42 ? -5.540 -13.268 9.822 1.00 38.84 40 ALA B CA 1
ATOM 1765 C C . ALA B 2 42 ? -5.972 -14.281 8.783 1.00 38.37 40 ALA B C 1
ATOM 1766 O O . ALA B 2 42 ? -5.300 -15.291 8.564 1.00 43.93 40 ALA B O 1
ATOM 1768 N N . PRO B 2 43 ? -7.128 -14.073 8.147 1.00 44.30 41 PRO B N 1
ATOM 1769 C CA . PRO B 2 43 ? -7.532 -14.998 7.094 1.00 50.29 41 PRO B CA 1
ATOM 1770 C C . PRO B 2 43 ? -6.475 -15.040 6.000 1.00 55.22 41 PRO B C 1
ATOM 1771 O O . PRO B 2 43 ? -5.914 -14.011 5.611 1.00 52.71 41 PRO B O 1
ATOM 1775 N N . GLY B 2 44 ? -6.163 -16.252 5.556 1.00 44.11 42 GLY B N 1
ATOM 1776 C CA . GLY B 2 44 ? -5.203 -16.442 4.493 1.00 56.01 42 GLY B CA 1
ATOM 1777 C C . GLY B 2 44 ? -3.743 -16.263 4.886 1.00 61.22 42 GLY B C 1
ATOM 1778 O O . GLY B 2 44 ? -2.871 -16.372 4.020 1.00 69.36 42 GLY B O 1
ATOM 1779 N N . LYS B 2 45 ? -3.438 -15.974 6.146 1.00 44.28 43 LYS B N 1
ATOM 1780 C CA . LYS B 2 45 ? -2.057 -15.758 6.537 1.00 44.81 43 LYS B CA 1
ATOM 1781 C C . LYS B 2 45 ? -1.641 -16.761 7.606 1.00 47.34 43 LYS B C 1
ATOM 1782 O O . LYS B 2 45 ? -2.473 -17.401 8.260 1.00 41.81 43 LYS B O 1
ATOM 1788 N N . GLU B 2 46 ? -0.329 -16.900 7.779 1.00 44.91 44 GLU B N 1
ATOM 1789 C CA . GLU B 2 46 ? 0.143 -17.739 8.859 1.00 42.38 44 GLU B CA 1
ATOM 1790 C C . GLU B 2 46 ? 0.043 -17.000 10.202 1.00 44.22 44 GLU B C 1
ATOM 1791 O O . GLU B 2 46 ? -0.081 -15.769 10.272 1.00 39.48 44 GLU B O 1
ATOM 1793 N N . ARG B 2 47 ? -0.012 -17.786 11.271 1.00 38.76 45 ARG B N 1
ATOM 1794 C CA . ARG B 2 47 ? -0.005 -17.252 12.620 1.00 34.14 45 ARG B CA 1
ATOM 1795 C C . ARG B 2 47 ? 1.234 -16.401 12.837 1.00 38.18 45 ARG B C 1
ATOM 1796 O O . ARG B 2 47 ? 2.351 -16.862 12.573 1.00 36.65 45 ARG B O 1
ATOM 1804 N N . GLU B 2 48 ? 1.064 -15.176 13.347 1.00 28.43 46 GLU B N 1
ATOM 1805 C CA . GLU B 2 48 ? 2.232 -14.326 13.527 1.00 28.11 46 GLU B CA 1
ATOM 1806 C C . GLU B 2 48 ? 2.304 -13.781 14.946 1.00 26.15 46 GLU B C 1
ATOM 1807 O O . GLU B 2 48 ? 1.315 -13.651 15.647 1.00 25.33 46 GLU B O 1
ATOM 1813 N N . ALA B 2 49 ? 3.541 -13.502 15.349 1.00 25.73 47 ALA B N 1
ATOM 1814 C CA . ALA B 2 49 ? 3.831 -13.038 16.696 1.00 24.01 47 ALA B CA 1
ATOM 1815 C C . ALA B 2 49 ? 3.266 -11.655 16.981 1.00 23.59 47 ALA B C 1
ATOM 1816 O O . ALA B 2 49 ? 3.191 -10.803 16.090 1.00 24.79 47 ALA B O 1
ATOM 1818 N N . VAL B 2 50 ? 2.866 -11.455 18.238 1.00 22.30 48 VAL B N 1
ATOM 1819 C CA . VAL B 2 50 ? 2.407 -10.153 18.735 1.00 22.16 48 VAL B CA 1
ATOM 1820 C C . VAL B 2 50 ? 3.264 -9.705 19.923 1.00 22.68 48 VAL B C 1
ATOM 1821 O O . VAL B 2 50 ? 3.855 -8.627 19.881 1.00 23.15 48 VAL B O 1
ATOM 1825 N N . SER B 2 51 ? 3.336 -10.499 20.997 1.00 21.21 49 SER B N 1
ATOM 1826 C CA . SER B 2 51 ? 3.974 -10.021 22.236 1.00 18.75 49 SER B CA 1
ATOM 1827 C C . SER B 2 51 ? 4.425 -11.221 23.035 1.00 20.86 49 SER B C 1
ATOM 1828 O O . SER B 2 51 ? 3.918 -12.325 22.851 1.00 20.55 49 SER B O 1
ATOM 1831 N N . TYR B 2 52 ? 5.438 -11.013 23.896 1.00 19.11 50 TYR B N 1
ATOM 1832 C CA . TYR B 2 52 ? 6.041 -12.089 24.671 1.00 20.46 50 TYR B CA 1
ATOM 1833 C C . TYR B 2 52 ? 6.247 -11.628 26.114 1.00 16.52 50 TYR B C 1
ATOM 1834 O O . TYR B 2 52 ? 6.661 -10.498 26.351 1.00 19.90 50 TYR B O 1
ATOM 1843 N N . SER B 2 53 ? 5.902 -12.504 27.051 1.00 18.51 51 SER B N 1
ATOM 1844 C CA . SER B 2 53 ? 6.166 -12.247 28.469 1.00 21.53 51 SER B CA 1
ATOM 1845 C C . SER B 2 53 ? 6.909 -13.418 29.073 1.00 17.52 51 SER B C 1
ATOM 1846 O O . SER B 2 53 ? 6.368 -14.517 29.202 1.00 19.78 51 SER B O 1
ATOM 1849 N N . GLU B 2 54 ? 8.149 -13.165 29.506 1.00 21.25 52 GLU B N 1
ATOM 1850 C CA . GLU B 2 54 ? 8.967 -14.245 30.012 1.00 25.89 52 GLU B CA 1
ATOM 1851 C C . GLU B 2 54 ? 8.523 -14.658 31.402 1.00 25.43 52 GLU B C 1
ATOM 1852 O O . GLU B 2 54 ? 8.055 -13.829 32.203 1.00 26.87 52 GLU B O 1
ATOM 1858 N N . LYS B 2 55 ? 8.641 -15.957 31.666 1.00 24.47 53 LYS B N 1
ATOM 1859 C CA . LYS B 2 55 ? 8.452 -16.493 33.013 1.00 26.59 53 LYS B CA 1
ATOM 1860 C C . LYS B 2 55 ? 9.287 -15.739 34.040 1.00 29.22 53 LYS B C 1
ATOM 1861 O O . LYS B 2 55 ? 10.210 -14.997 33.682 1.00 29.92 53 LYS B O 1
ATOM 1867 N N . SER B 2 56 ? 8.958 -15.912 35.316 1.00 34.57 54 SER B N 1
ATOM 1868 C CA . SER B 2 56 ? 9.849 -15.494 36.386 1.00 41.74 54 SER B CA 1
ATOM 1869 C C . SER B 2 56 ? 10.204 -14.007 36.303 1.00 44.55 54 SER B C 1
ATOM 1870 O O . SER B 2 56 ? 11.344 -13.619 36.584 1.00 44.34 54 SER B O 1
ATOM 1873 N N . ASN B 2 57 ? 9.224 -13.170 35.927 1.00 38.32 55 ASN B N 1
ATOM 1874 C CA . ASN B 2 57 ? 9.393 -11.708 35.912 1.00 34.72 55 ASN B CA 1
ATOM 1875 C C . ASN B 2 57 ? 10.474 -11.268 34.927 1.00 42.64 55 ASN B C 1
ATOM 1876 O O . ASN B 2 57 ? 11.110 -10.223 35.100 1.00 45.67 55 ASN B O 1
ATOM 1881 N N . GLY B 2 58 ? 10.682 -12.044 33.868 1.00 34.60 56 GLY B N 1
ATOM 1882 C CA . GLY B 2 58 ? 11.668 -11.669 32.884 1.00 34.71 56 GLY B CA 1
ATOM 1883 C C . GLY B 2 58 ? 11.126 -10.626 31.921 1.00 30.40 56 GLY B C 1
ATOM 1884 O O . GLY B 2 58 ? 10.089 -10.016 32.163 1.00 33.01 56 GLY B O 1
ATOM 1885 N N . PRO B 2 59 ? 11.832 -10.410 30.813 1.00 32.81 57 PRO B N 1
ATOM 1886 C CA . PRO B 2 59 ? 11.469 -9.337 29.884 1.00 26.50 57 PRO B CA 1
ATOM 1887 C C . PRO B 2 59 ? 10.139 -9.557 29.190 1.00 25.70 57 PRO B C 1
ATOM 1888 O O . PRO B 2 59 ? 9.617 -10.678 29.089 1.00 26.28 57 PRO B O 1
ATOM 1892 N N . THR B 2 60 ? 9.655 -8.457 28.633 1.00 24.81 58 THR B N 1
ATOM 1893 C CA . THR B 2 60 ? 8.512 -8.467 27.722 1.00 21.55 58 THR B CA 1
ATOM 1894 C C . THR B 2 60 ? 8.960 -7.860 26.405 1.00 24.38 58 THR B C 1
ATOM 1895 O O . THR B 2 60 ? 9.745 -6.891 26.392 1.00 27.59 58 THR B O 1
ATOM 1899 N N . TYR B 2 61 ? 8.481 -8.441 25.306 1.00 22.03 59 TYR B N 1
ATOM 1900 C CA . TYR B 2 61 ? 8.820 -7.993 23.956 1.00 21.22 59 TYR B CA 1
ATOM 1901 C C . TYR B 2 61 ? 7.561 -7.860 23.128 1.00 20.92 59 TYR B C 1
ATOM 1902 O O . TYR B 2 61 ? 6.541 -8.508 23.397 1.00 21.94 59 TYR B O 1
ATOM 1911 N N . TYR B 2 62 ? 7.666 -6.992 22.117 1.00 23.72 60 TYR B N 1
ATOM 1912 C CA . TYR B 2 62 ? 6.556 -6.644 21.236 1.00 23.55 60 TYR B CA 1
ATOM 1913 C C . TYR B 2 62 ? 7.060 -6.583 19.801 1.00 23.11 60 TYR B C 1
ATOM 1914 O O . TYR B 2 62 ? 8.180 -6.123 19.554 1.00 26.97 60 TYR B O 1
ATOM 1923 N N . VAL B 2 63 ? 6.225 -6.997 18.847 1.00 21.95 61 VAL B N 1
ATOM 1924 C CA . VAL B 2 63 ? 6.596 -6.788 17.455 1.00 21.89 61 VAL B CA 1
ATOM 1925 C C . VAL B 2 63 ? 6.392 -5.318 17.114 1.00 27.50 61 VAL B C 1
ATOM 1926 O O . VAL B 2 63 ? 5.681 -4.597 17.822 1.00 24.78 61 VAL B O 1
ATOM 1930 N N . ALA B 2 64 ? 7.074 -4.865 16.049 1.00 26.49 62 ALA B N 1
ATOM 1931 C CA . ALA B 2 64 ? 7.164 -3.423 15.782 1.00 25.22 62 ALA B CA 1
ATOM 1932 C C . ALA B 2 64 ? 5.795 -2.810 15.536 1.00 28.37 62 ALA B C 1
ATOM 1933 O O . ALA B 2 64 ? 5.558 -1.651 15.873 1.00 31.88 62 ALA B O 1
ATOM 1935 N N . SER B 2 65 ? 4.906 -3.564 14.944 1.00 26.79 63 SER B N 1
ATOM 1936 C CA . SER B 2 65 ? 3.627 -2.996 14.530 1.00 27.67 63 SER B CA 1
ATOM 1937 C C . SER B 2 65 ? 2.660 -2.762 15.685 1.00 30.39 63 SER B C 1
ATOM 1938 O O . SER B 2 65 ? 1.631 -2.095 15.481 1.00 30.83 63 SER B O 1
ATOM 1941 N N . VAL B 2 66 ? 2.939 -3.279 16.877 1.00 25.49 64 VAL B N 1
ATOM 1942 C CA . VAL B 2 66 ? 2.074 -3.081 18.033 1.00 27.09 64 VAL B CA 1
ATOM 1943 C C . VAL B 2 66 ? 2.782 -2.358 19.162 1.00 28.95 64 VAL B C 1
ATOM 1944 O O . VAL B 2 66 ? 2.149 -2.019 20.161 1.00 28.89 64 VAL B O 1
ATOM 1948 N N . LYS B 2 67 ? 4.067 -2.061 19.017 1.00 34.27 65 LYS 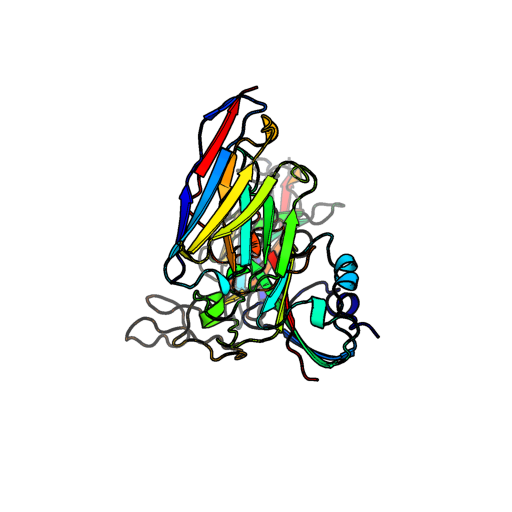B N 1
ATOM 1949 C CA . LYS B 2 67 ? 4.772 -1.316 20.052 1.00 28.71 65 LYS B CA 1
ATOM 1950 C C . LYS B 2 67 ? 4.070 0.008 20.354 1.00 26.93 65 LYS B C 1
ATOM 1951 O O . LYS B 2 67 ? 3.686 0.758 19.448 1.00 39.18 65 LYS B O 1
ATOM 1957 N N . GLY B 2 68 ? 3.882 0.282 21.646 1.00 30.44 66 GLY B N 1
ATOM 1958 C CA . GLY B 2 68 ? 3.252 1.482 22.087 1.00 32.16 66 GLY B CA 1
ATOM 1959 C C . GLY B 2 68 ? 1.739 1.413 22.074 1.00 35.12 66 GLY B C 1
ATOM 1960 O O . GLY B 2 68 ? 1.094 2.269 22.675 1.00 39.02 66 GLY B O 1
ATOM 1961 N N . ARG B 2 69 ? 1.150 0.423 21.415 1.00 32.38 67 ARG B N 1
ATOM 1962 C CA . ARG B 2 69 ? -0.303 0.263 21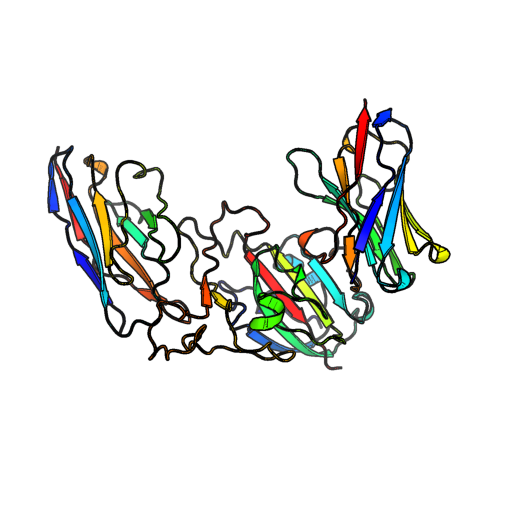.484 1.00 32.45 67 ARG B CA 1
ATOM 1963 C C . ARG B 2 69 ? -0.735 -0.899 22.356 1.00 31.54 67 ARG B C 1
ATOM 1964 O O . ARG B 2 69 ? -1.773 -0.806 23.010 1.00 29.41 67 ARG B O 1
ATOM 1972 N N . PHE B 2 70 ? 0.034 -1.977 22.391 1.00 25.86 68 PHE B N 1
ATOM 1973 C CA . PHE B 2 70 ? -0.358 -3.173 23.103 1.00 28.35 68 PHE B CA 1
ATOM 1974 C C . PHE B 2 70 ? 0.506 -3.314 24.341 1.00 29.23 68 PHE B C 1
ATOM 1975 O O . PHE B 2 70 ? 1.685 -2.924 24.341 1.00 26.72 68 PHE B O 1
ATOM 1983 N N . THR B 2 71 ? -0.062 -3.935 25.373 1.00 26.53 69 THR B N 1
ATOM 1984 C CA . THR B 2 71 ? 0.678 -4.196 26.607 1.00 26.50 69 THR B CA 1
ATOM 1985 C C . THR B 2 71 ? 0.328 -5.595 27.093 1.00 32.07 69 THR B C 1
ATOM 1986 O O . THR B 2 71 ? -0.858 -5.909 27.279 1.00 25.51 69 THR B O 1
ATOM 1990 N N . ILE B 2 72 ? 1.363 -6.433 27.330 1.00 24.15 70 ILE B N 1
ATOM 1991 C CA . ILE B 2 72 ? 1.120 -7.764 27.862 1.00 23.37 70 ILE B CA 1
ATOM 1992 C C . ILE B 2 72 ? 1.277 -7.669 29.372 1.00 27.06 70 ILE B C 1
ATOM 1993 O O . ILE B 2 72 ? 2.011 -6.803 29.870 1.00 31.38 70 ILE B O 1
ATOM 1998 N N . SER B 2 73 ? 0.557 -8.513 30.124 1.00 23.91 71 SER B N 1
ATOM 1999 C CA . SER B 2 73 ? 0.629 -8.478 31.583 1.00 25.62 71 SER B CA 1
ATOM 2000 C C . SER B 2 73 ? 0.178 -9.817 32.156 1.00 28.81 71 SER B C 1
ATOM 2001 O O . SER B 2 73 ? -0.359 -10.682 31.451 1.00 27.11 71 SER B O 1
ATOM 2004 N N . ARG B 2 74 ? 0.379 -9.962 33.457 1.00 31.81 72 ARG B N 1
ATOM 2005 C CA . ARG B 2 74 ? 0.065 -11.184 34.174 1.00 31.61 72 ARG B CA 1
ATOM 2006 C C . ARG B 2 74 ? -0.655 -10.869 35.468 1.00 30.82 72 ARG B C 1
ATOM 2007 O O . ARG B 2 74 ? -0.379 -9.856 36.119 1.00 36.27 72 ARG B O 1
ATOM 2015 N N . ASP B 2 75 ? -1.554 -11.771 35.862 1.00 36.83 73 ASP B N 1
ATOM 2016 C CA . ASP B 2 75 ? -2.157 -11.729 37.198 1.00 37.48 73 ASP B CA 1
ATOM 2017 C C . ASP B 2 75 ? -1.931 -13.084 37.860 1.00 40.87 73 ASP B C 1
ATOM 2018 O O . ASP B 2 75 ? -2.582 -14.073 37.513 1.00 38.89 73 ASP B O 1
ATOM 2023 N N . ASN B 2 76 ? -1.023 -13.136 38.832 1.00 46.01 74 ASN B N 1
ATOM 2024 C CA . ASN B 2 76 ? -0.723 -14.416 39.458 1.00 47.12 74 ASN B CA 1
ATOM 2025 C C . ASN B 2 76 ? -1.877 -14.936 40.308 1.00 49.83 74 ASN B C 1
ATOM 2026 O O . ASN B 2 76 ? -2.060 -16.151 40.413 1.00 48.99 74 ASN B O 1
ATOM 2031 N N . ALA B 2 77 ? -2.656 -14.043 40.925 1.00 54.78 75 ALA B N 1
ATOM 2032 C CA . ALA B 2 77 ? -3.813 -14.494 41.689 1.00 51.42 75 ALA B CA 1
ATOM 2033 C C . ALA B 2 77 ? -4.772 -15.292 40.813 1.00 58.15 75 ALA B C 1
ATOM 2034 O O . ALA B 2 77 ? -5.346 -16.295 41.253 1.00 60.03 75 ALA B O 1
ATOM 2036 N N . LYS B 2 78 ? -4.945 -14.876 39.563 1.00 50.75 76 LYS B N 1
ATOM 2037 C CA . LYS B 2 78 ? -5.947 -15.466 38.694 1.00 46.24 76 LYS B CA 1
ATOM 2038 C C . LYS B 2 78 ? -5.348 -16.447 37.702 1.00 44.11 76 LYS B C 1
ATOM 2039 O O . LYS B 2 78 ? -6.075 -16.956 36.840 1.00 42.08 76 LYS B O 1
ATOM 2045 N N . ASN B 2 79 ? -4.051 -16.737 37.823 1.00 39.63 77 ASN B N 1
ATOM 2046 C CA . ASN B 2 79 ? -3.325 -17.589 36.880 1.00 35.10 77 ASN B CA 1
ATOM 2047 C C . ASN B 2 79 ? -3.680 -17.239 35.440 1.00 35.90 77 ASN B C 1
ATOM 2048 O O . ASN B 2 79 ? -3.975 -18.117 34.627 1.00 33.79 77 ASN B O 1
ATOM 2053 N N . THR B 2 80 ? -3.669 -15.931 35.126 1.00 33.15 78 THR B N 1
ATOM 2054 C CA . THR B 2 80 ? -4.099 -15.434 33.821 1.00 28.03 78 THR B CA 1
ATOM 2055 C C . THR B 2 80 ? -3.113 -14.401 33.282 1.00 28.74 78 THR B C 1
ATOM 2056 O O . THR B 2 80 ? -2.585 -13.580 34.034 1.00 31.79 78 THR B O 1
ATOM 2060 N N . ALA B 2 81 ? -2.860 -14.445 31.976 1.00 27.50 79 ALA B N 1
ATOM 2061 C CA . ALA B 2 81 ? -2.108 -13.415 31.271 1.00 23.18 79 ALA B CA 1
ATOM 2062 C C . ALA B 2 81 ? -3.069 -12.623 30.388 1.00 24.41 79 ALA B C 1
ATOM 2063 O O . ALA B 2 81 ? -4.185 -13.085 30.064 1.00 26.78 79 ALA B O 1
ATOM 2065 N N . TYR B 2 82 ? -2.656 -11.406 30.045 1.00 25.38 80 TYR B N 1
ATOM 2066 C CA . TYR B 2 82 ? -3.548 -10.472 29.357 1.00 25.56 80 TYR B CA 1
ATOM 2067 C C . TYR B 2 82 ? -2.819 -9.775 28.216 1.00 25.05 80 TYR B C 1
ATOM 2068 O O . TYR B 2 82 ? -1.592 -9.641 28.202 1.00 27.23 80 TYR B O 1
ATOM 2077 N N . LEU B 2 83 ? -3.612 -9.325 27.245 1.00 21.71 81 LEU B N 1
ATOM 2078 C CA . LEU B 2 83 ? -3.113 -8.442 26.197 1.00 20.35 81 LEU B CA 1
ATOM 2079 C C . LEU B 2 83 ? -4.032 -7.247 26.097 1.00 25.77 81 LEU B C 1
ATOM 2080 O O . LEU B 2 83 ? -5.177 -7.373 25.642 1.00 24.18 81 LEU B O 1
ATOM 2085 N N . GLN B 2 84 ? -3.564 -6.096 26.563 1.00 23.99 82 GLN B N 1
ATOM 2086 C CA . GLN B 2 84 ? -4.347 -4.870 26.405 1.00 25.53 82 GLN B CA 1
ATOM 2087 C C . GLN B 2 84 ? -4.024 -4.262 25.049 1.00 31.68 82 GLN B C 1
ATOM 2088 O O . GLN B 2 84 ? -2.855 -4.035 24.749 1.00 27.33 82 GLN B O 1
ATOM 2094 N N . MET B 2 85 ? -5.053 -3.978 24.237 1.00 25.71 83 MET B N 1
ATOM 2095 C CA . MET B 2 85 ? -4.861 -3.491 22.874 1.00 27.00 83 MET B CA 1
ATOM 2096 C C . MET B 2 85 ? -5.540 -2.141 22.724 1.00 26.36 83 MET B C 1
ATOM 2097 O O . MET B 2 85 ? -6.766 -2.043 22.854 1.00 30.02 83 MET B O 1
ATOM 2102 N N . ASN B 2 86 ? -4.756 -1.096 22.486 1.00 28.59 84 ASN B N 1
ATOM 2103 C CA . ASN B 2 86 ? -5.267 0.268 22.342 1.00 29.19 84 ASN B CA 1
ATOM 2104 C C . ASN B 2 86 ? -5.130 0.695 20.892 1.00 29.04 84 ASN B C 1
ATOM 2105 O O . ASN B 2 86 ? -4.332 0.123 20.140 1.00 28.58 84 ASN B O 1
ATOM 2110 N N . ASN B 2 87 ? -5.926 1.691 20.506 1.00 31.27 85 ASN B N 1
ATOM 2111 C CA . ASN B 2 87 ? -5.873 2.251 19.170 1.00 31.43 85 ASN B CA 1
ATOM 2112 C C . ASN B 2 87 ? -5.871 1.155 18.109 1.00 32.53 85 ASN B C 1
ATOM 2113 O O . ASN B 2 87 ? -5.005 1.100 17.231 1.00 29.52 85 ASN B O 1
ATOM 2118 N N . LEU B 2 88 ? -6.882 0.284 18.181 1.00 30.01 86 LEU B N 1
ATOM 2119 C CA . LEU B 2 88 ? -6.940 -0.850 17.274 1.00 30.54 86 LEU B CA 1
ATOM 2120 C C . LEU B 2 88 ? -7.150 -0.375 15.851 1.00 31.01 86 LEU B C 1
ATOM 2121 O O . LEU B 2 88 ? -7.787 0.653 15.591 1.00 29.12 86 LEU B O 1
ATOM 2126 N N . LYS B 2 89 ? -6.608 -1.142 14.922 1.00 29.43 87 LYS B N 1
ATOM 2127 C CA . LYS B 2 89 ? -6.609 -0.814 13.511 1.00 30.97 87 LYS B CA 1
ATOM 2128 C C . LYS B 2 89 ? -7.175 -1.993 12.744 1.00 32.10 87 LYS B C 1
ATOM 2129 O O . LYS B 2 89 ? -7.100 -3.128 13.220 1.00 28.23 87 LYS B O 1
ATOM 2135 N N . PRO B 2 90 ? -7.772 -1.765 11.571 1.00 32.55 88 PRO B N 1
ATOM 2136 C CA . PRO B 2 90 ? -8.240 -2.917 10.776 1.00 34.06 88 PRO B CA 1
ATOM 2137 C C . PRO B 2 90 ? -7.198 -4.007 10.587 1.00 35.30 88 PRO B C 1
ATOM 2138 O O . PRO B 2 90 ? -7.560 -5.187 10.572 1.00 37.02 88 PRO B O 1
ATOM 2142 N N . GLU B 2 91 ? -5.921 -3.652 10.428 1.00 37.61 89 GLU B N 1
ATOM 2143 C CA . GLU B 2 91 ? -4.856 -4.643 10.253 1.00 36.55 89 GLU B CA 1
ATOM 2144 C C . GLU B 2 91 ? -4.664 -5.551 11.458 1.00 31.32 89 GLU B C 1
ATOM 2145 O O . GLU B 2 91 ? -3.977 -6.581 11.341 1.00 33.11 89 GLU B O 1
ATOM 2147 N N . ASP B 2 92 ? -5.240 -5.209 12.619 1.00 26.90 90 ASP B N 1
ATOM 2148 C CA . ASP B 2 92 ? -5.149 -6.044 13.817 1.00 24.70 90 ASP B CA 1
ATOM 2149 C C . ASP B 2 92 ? -6.202 -7.152 13.819 1.00 25.58 90 ASP B C 1
ATOM 2150 O O . ASP B 2 92 ? -6.267 -7.921 14.771 1.00 25.18 90 ASP B O 1
ATOM 2155 N N . THR B 2 93 ? -7.096 -7.187 12.823 1.00 26.52 91 THR B N 1
ATOM 2156 C CA . THR B 2 93 ? -8.132 -8.205 12.794 1.00 26.52 91 THR B CA 1
ATOM 2157 C C . THR B 2 93 ? -7.523 -9.591 12.683 1.00 29.26 91 THR B C 1
ATOM 2158 O O . THR B 2 93 ? -6.608 -9.816 11.888 1.00 28.29 91 THR B O 1
ATOM 2162 N N . GLY B 2 94 ? -8.039 -10.529 13.467 1.00 26.76 92 GLY B N 1
ATOM 2163 C CA . GLY B 2 94 ? -7.607 -11.911 13.327 1.00 26.05 92 GLY B CA 1
ATOM 2164 C C . GLY B 2 94 ? -8.024 -12.713 14.534 1.00 25.08 92 GLY B C 1
ATOM 2165 O O . GLY B 2 94 ? -8.554 -12.178 15.491 1.00 24.26 92 GLY B O 1
ATOM 2166 N N . ILE B 2 95 ? -7.689 -14.014 14.506 1.00 25.53 93 ILE B N 1
ATOM 2167 C CA . ILE B 2 95 ? -7.875 -14.857 15.686 1.00 24.85 93 ILE B CA 1
ATOM 2168 C C . ILE B 2 95 ? -6.623 -14.706 16.529 1.00 22.53 93 ILE B C 1
ATOM 2169 O O . ILE B 2 95 ? -5.520 -14.921 16.025 1.00 25.16 93 ILE B O 1
ATOM 2174 N N . TYR B 2 96 ? -6.792 -14.338 17.799 1.00 21.46 94 TYR B N 1
ATOM 2175 C CA . TYR B 2 96 ? -5.660 -14.166 18.719 1.00 19.78 94 TYR B CA 1
ATOM 2176 C C . TYR B 2 96 ? -5.531 -15.413 19.574 1.00 19.85 94 TYR B C 1
ATOM 2177 O O . TYR B 2 96 ? -6.519 -15.894 20.144 1.00 21.71 94 TYR B O 1
ATOM 2186 N N . TYR B 2 97 ? -4.283 -15.898 19.707 1.00 20.50 95 TYR B N 1
ATOM 2187 C CA . TYR B 2 97 ? -3.966 -17.106 20.426 1.00 20.00 95 TYR B CA 1
ATOM 2188 C C . TYR B 2 97 ? -2.918 -16.787 21.464 1.00 19.01 95 TYR B C 1
ATOM 2189 O O . TYR B 2 97 ? -1.947 -16.059 21.192 1.00 20.09 95 TYR B O 1
ATOM 2198 N N . CYS B 2 98 ? -3.076 -17.384 22.620 1.00 18.37 96 CYS B N 1
ATOM 2199 C CA A CYS B 2 98 ? -1.942 -17.387 23.525 0.68 18.53 96 CYS B CA 1
ATOM 2200 C CA B CYS B 2 98 ? -2.031 -17.439 23.620 0.32 18.70 96 CYS B CA 1
ATOM 2201 C C . CYS B 2 98 ? -1.248 -18.747 23.483 1.00 22.78 96 CYS B C 1
ATOM 2202 O O . CYS B 2 98 ? -1.835 -19.789 23.189 1.00 20.60 96 CYS B O 1
ATOM 2207 N N . ALA B 2 99 ? 0.054 -18.699 23.720 1.00 17.30 97 ALA B N 1
ATOM 2208 C CA . ALA B 2 99 ? 0.918 -19.870 23.716 1.00 17.47 97 ALA B CA 1
ATOM 2209 C C . ALA B 2 99 ? 1.726 -19.861 25.000 1.00 19.89 97 ALA B C 1
ATOM 2210 O O . ALA B 2 99 ? 1.953 -18.814 25.610 1.00 20.17 97 ALA B O 1
ATOM 2212 N N . ALA B 2 100 ? 2.174 -21.041 25.423 1.00 18.20 98 ALA B N 1
ATOM 2213 C CA . ALA B 2 100 ? 2.944 -21.130 26.661 1.00 18.86 98 ALA B CA 1
ATOM 2214 C C . ALA B 2 100 ? 4.102 -22.091 26.455 1.00 19.74 98 ALA B C 1
ATOM 2215 O O . ALA B 2 100 ? 4.033 -23.011 25.639 1.00 19.91 98 ALA B O 1
ATOM 2217 N N . ASP B 2 101 ? 5.161 -21.871 27.231 1.00 19.35 99 ASP B N 1
ATOM 2218 C CA . ASP B 2 101 ? 6.375 -22.695 27.199 1.00 19.92 99 ASP B CA 1
ATOM 2219 C C . ASP B 2 101 ? 7.143 -22.482 28.491 1.00 22.57 99 ASP B C 1
ATOM 2220 O O . ASP B 2 101 ? 7.190 -21.344 28.965 1.00 21.55 99 ASP B O 1
ATOM 2225 N N . GLU B 2 102 ? 7.671 -23.560 29.105 1.00 24.54 100 GLU B N 1
ATOM 2226 C CA . GLU B 2 102 ? 8.569 -23.379 30.255 1.00 26.14 100 GLU B CA 1
ATOM 2227 C C . GLU B 2 102 ? 9.893 -22.700 29.882 1.00 23.84 100 GLU B C 1
ATOM 2228 O O . GLU B 2 102 ? 10.667 -22.362 30.765 1.00 29.04 100 GLU B O 1
ATOM 2234 N N . ALA B 2 103 ? 10.177 -22.537 28.601 1.00 21.42 101 ALA B N 1
ATOM 2235 C CA . ALA B 2 103 ? 11.463 -22.006 28.177 1.00 21.52 101 ALA B CA 1
ATOM 2236 C C . ALA B 2 103 ? 11.588 -20.497 28.375 1.00 23.87 101 ALA B C 1
ATOM 2237 O O . ALA B 2 103 ? 10.601 -19.730 28.379 1.00 23.01 101 ALA B O 1
ATOM 2239 N N . TYR B 2 104 ? 12.843 -20.074 28.468 1.00 23.62 102 TYR B N 1
ATOM 2240 C CA . TYR B 2 104 ? 13.259 -18.681 28.331 1.00 17.93 102 TYR B CA 1
ATOM 2241 C C . TYR B 2 104 ? 13.642 -18.438 26.885 1.00 20.89 102 TYR B C 1
ATOM 2242 O O . TYR B 2 104 ? 14.617 -19.029 26.403 1.00 22.12 102 TYR B O 1
ATOM 2251 N N . TYR B 2 105 ? 12.877 -17.599 26.181 1.00 19.34 103 TYR B N 1
ATOM 2252 C CA . TYR B 2 105 ? 13.215 -17.343 24.782 1.00 18.00 103 TYR B CA 1
ATOM 2253 C C . TYR B 2 105 ? 14.214 -16.213 24.641 1.00 20.73 103 TYR B C 1
ATOM 2254 O O . TYR B 2 105 ? 14.204 -15.242 25.406 1.00 23.20 103 TYR B O 1
ATOM 2263 N N . HIS B 2 106 ? 15.035 -16.305 23.597 1.00 18.05 104 HIS B N 1
ATOM 2264 C CA . HIS B 2 106 ? 15.813 -15.149 23.172 1.00 19.08 104 HIS B CA 1
ATOM 2265 C C . HIS B 2 106 ? 14.910 -14.101 22.523 1.00 20.51 104 HIS B C 1
ATOM 2266 O O . HIS B 2 106 ? 13.871 -14.441 21.918 1.00 17.13 104 HIS B O 1
ATOM 2273 N N . GLU B 2 107 ? 15.310 -12.826 22.654 1.00 20.40 105 GLU B N 1
ATOM 2274 C CA . GLU B 2 107 ? 14.532 -11.706 22.116 1.00 19.72 105 GLU B CA 1
ATOM 2275 C C . GLU B 2 107 ? 14.268 -11.869 20.625 1.00 21.92 105 GLU B C 1
ATOM 2276 O O . GLU B 2 107 ? 13.251 -11.383 20.120 1.00 22.40 105 GLU B O 1
ATOM 2282 N N . ARG B 2 108 ? 15.168 -12.558 19.915 1.00 20.01 106 ARG B N 1
ATOM 2283 C CA . ARG B 2 108 ? 15.016 -12.795 18.475 1.00 21.39 106 ARG B CA 1
ATOM 2284 C C . ARG B 2 108 ? 14.569 -14.222 18.156 1.00 21.14 106 ARG B C 1
ATOM 2285 O O . ARG B 2 108 ? 14.606 -14.634 16.979 1.00 24.17 106 ARG B O 1
ATOM 2293 N N . GLY B 2 109 ? 14.218 -14.997 19.170 1.00 16.44 107 GLY B N 1
ATOM 2294 C CA . GLY B 2 109 ? 13.926 -16.401 18.928 1.00 15.85 107 GLY B CA 1
ATOM 2295 C C . GLY B 2 109 ? 12.519 -16.886 19.239 1.00 13.29 107 GLY B C 1
ATOM 2296 O O . GLY B 2 109 ? 12.277 -18.083 19.135 1.00 16.27 107 GLY B O 1
ATOM 2297 N N . TRP B 2 110 ? 11.601 -15.973 19.572 1.00 14.80 108 TRP B N 1
ATOM 2298 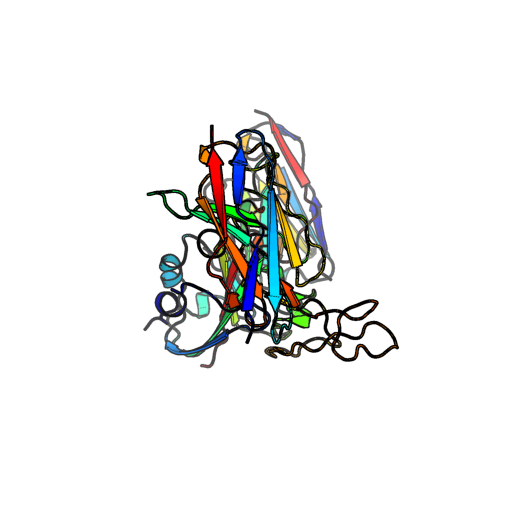C CA . TRP B 2 110 ? 10.275 -16.348 20.040 1.00 13.02 108 TRP B CA 1
ATOM 2299 C C . TRP B 2 110 ? 9.213 -16.119 18.987 1.00 15.08 108 TRP B C 1
ATOM 2300 O O . TRP B 2 110 ? 8.072 -16.613 19.138 1.00 17.27 108 TRP B O 1
ATOM 2311 N N . GLN B 2 111 ? 9.543 -15.372 17.931 1.00 15.50 109 GLN B N 1
ATOM 2312 C CA . GLN B 2 111 ? 8.447 -14.946 17.028 1.00 15.85 109 GLN B CA 1
ATOM 2313 C C . GLN B 2 111 ? 7.921 -16.080 16.163 1.00 15.62 109 GLN B C 1
ATOM 2314 O O . GLN B 2 111 ? 6.796 -15.978 15.615 1.00 18.95 109 GLN B O 1
ATOM 2320 N N . SER B 2 112 ? 8.705 -17.137 15.938 1.00 17.22 110 SER B N 1
ATOM 2321 C CA A SER B 2 112 ? 8.192 -18.232 15.133 0.56 14.79 110 SER B CA 1
ATOM 2322 C CA B SER B 2 112 ? 8.205 -18.234 15.133 0.44 14.83 110 SER B CA 1
ATOM 2323 C C . SER B 2 112 ? 7.225 -19.054 15.957 1.00 18.81 110 SER B C 1
ATOM 2324 O O . SER B 2 112 ? 7.586 -19.555 17.018 1.00 20.06 110 SER B O 1
ATOM 2329 N N . PRO B 2 113 ? 5.982 -19.234 15.510 1.00 17.42 111 PRO B N 1
ATOM 2330 C CA . PRO B 2 113 ? 5.076 -19.982 16.359 1.00 15.45 111 PRO B CA 1
ATOM 2331 C C . PRO B 2 113 ? 5.439 -21.443 16.482 1.00 16.02 111 PRO B C 1
ATOM 2332 O O . PRO B 2 113 ? 4.966 -22.090 17.419 1.00 18.33 111 PRO B O 1
ATOM 2336 N N . LEU B 2 114 ? 6.229 -22.002 15.563 1.00 17.17 112 LEU B N 1
ATOM 2337 C CA . LEU B 2 114 ? 6.533 -23.426 15.659 1.00 17.98 112 LEU B CA 1
ATOM 2338 C C . LEU B 2 114 ? 7.384 -23.744 16.894 1.00 18.47 112 LEU B C 1
ATOM 2339 O O . LEU B 2 114 ? 7.505 -24.908 17.269 1.00 19.52 112 LEU B O 1
ATOM 2344 N N . GLY B 2 115 ? 8.003 -22.746 17.532 1.00 18.47 113 GLY B N 1
ATOM 2345 C CA . GLY B 2 115 ? 8.734 -23.048 18.732 1.00 23.25 113 GLY B CA 1
ATOM 2346 C C . GLY B 2 115 ? 7.862 -23.467 19.904 1.00 22.30 113 GLY B C 1
ATOM 2347 O O . GLY B 2 115 ? 8.363 -24.093 20.844 1.00 22.52 113 GLY B O 1
ATOM 2348 N N . TRP B 2 116 ? 6.532 -23.173 19.856 1.00 19.45 114 TRP B N 1
ATOM 2349 C CA . TRP B 2 116 ? 5.795 -23.144 21.112 1.00 19.09 114 TRP B CA 1
ATOM 2350 C C . TRP B 2 116 ? 4.971 -24.408 21.301 1.00 22.49 114 TRP B C 1
ATOM 2351 O O . TRP B 2 116 ? 4.234 -24.794 20.373 1.00 23.08 114 TRP B O 1
ATOM 2362 N N . PRO B 2 117 ? 5.007 -25.048 22.487 1.00 19.23 115 PRO B N 1
ATOM 2363 C CA . PRO B 2 117 ? 4.334 -26.357 22.661 1.00 18.87 115 PRO B CA 1
ATOM 2364 C C . PRO B 2 117 ? 2.856 -26.303 23.032 1.00 24.53 115 PRO B C 1
ATOM 2365 O O . PRO B 2 117 ? 2.147 -27.278 22.722 1.00 25.08 115 PRO B O 1
ATOM 2369 N N . TYR B 2 118 ? 2.385 -25.252 23.724 1.00 23.59 116 TYR B N 1
ATOM 2370 C CA . TYR B 2 118 ? 1.010 -25.205 24.240 1.00 22.02 116 TYR B CA 1
ATOM 2371 C C . TYR B 2 118 ? 0.283 -24.001 23.653 1.00 22.38 116 TYR B C 1
ATOM 2372 O O . TYR B 2 118 ? 0.822 -22.884 23.644 1.00 21.19 116 TYR B O 1
ATOM 2381 N N . TRP B 2 119 ? -0.950 -24.226 23.170 1.00 23.19 117 TRP B N 1
ATOM 2382 C CA . TRP B 2 119 ? -1.752 -23.205 22.512 1.00 23.16 117 TRP B CA 1
ATOM 2383 C C . TRP B 2 119 ? -3.183 -23.252 23.025 1.00 22.93 117 TRP B C 1
ATOM 2384 O O . TRP B 2 119 ? -3.716 -24.327 23.324 1.00 26.39 117 TRP B O 1
ATOM 2395 N N . GLY B 2 120 ? -3.826 -22.078 23.050 1.00 23.65 118 GLY B N 1
ATOM 2396 C CA . GLY B 2 120 ? -5.260 -22.031 23.256 1.00 24.63 118 GLY B CA 1
ATOM 2397 C C . GLY B 2 120 ? -5.977 -22.216 21.937 1.00 29.07 118 GLY B C 1
ATOM 2398 O O . GLY B 2 120 ? -5.362 -22.388 20.886 1.00 28.11 118 GLY B O 1
ATOM 2399 N N . GLN B 2 121 ? -7.318 -22.155 22.003 1.00 29.01 119 GLN B N 1
ATOM 2400 C CA . GLN B 2 121 ? -8.184 -22.336 20.851 1.00 33.93 119 GLN B CA 1
ATOM 2401 C C . GLN B 2 121 ? -8.411 -21.048 20.055 1.00 29.11 119 GLN B C 1
ATOM 2402 O O . GLN B 2 121 ? -8.934 -21.106 18.931 1.00 35.29 119 GLN B O 1
ATOM 2408 N N . GLY B 2 122 ? -8.122 -19.899 20.648 1.00 24.09 120 GLY B N 1
ATOM 2409 C CA . GLY B 2 122 ? -8.102 -18.617 19.978 1.00 22.52 120 GLY B CA 1
ATOM 2410 C C . GLY B 2 122 ? -9.357 -17.822 20.308 1.00 26.13 120 GLY B C 1
ATOM 2411 O O . GLY B 2 122 ? -10.396 -18.369 20.693 1.00 30.45 120 GLY B O 1
ATOM 2412 N N . THR B 2 123 ? -9.249 -16.501 20.180 1.00 22.73 121 THR B N 1
ATOM 2413 C CA . THR B 2 123 ? -10.427 -15.643 20.369 1.00 24.96 121 THR B CA 1
ATOM 2414 C C . THR B 2 123 ? -10.454 -14.652 19.213 1.00 21.39 121 THR B C 1
ATOM 2415 O O . THR B 2 123 ? -9.420 -14.095 18.839 1.00 22.80 121 THR B O 1
ATOM 2419 N N . GLN B 2 124 ? -11.633 -14.455 18.614 1.00 25.17 122 GLN B N 1
ATOM 2420 C CA . GLN B 2 124 ? -11.712 -13.650 17.397 1.00 27.07 122 GLN B CA 1
ATOM 2421 C C . GLN B 2 124 ? -11.804 -12.156 17.716 1.00 26.83 122 GLN B C 1
ATOM 2422 O O . GLN B 2 124 ? -12.636 -11.764 18.531 1.00 26.65 122 GLN B O 1
ATOM 2428 N N . VAL B 2 125 ? -10.954 -11.345 17.059 1.00 22.83 123 VAL B N 1
ATOM 2429 C CA . VAL B 2 125 ? -10.925 -9.884 17.151 1.00 22.77 123 VAL B CA 1
ATOM 2430 C C . VAL B 2 125 ? -11.186 -9.351 15.762 1.00 23.11 123 VAL B C 1
ATOM 2431 O O . VAL B 2 125 ? -10.473 -9.711 14.827 1.00 24.93 123 VAL B O 1
ATOM 2435 N N . THR B 2 126 ? -12.221 -8.531 15.602 1.00 23.99 124 THR B N 1
ATOM 2436 C CA . THR B 2 126 ? -12.554 -7.908 14.327 1.00 29.20 124 THR B CA 1
ATOM 2437 C C . THR B 2 126 ? -12.599 -6.408 14.513 1.00 29.38 124 THR B C 1
ATOM 2438 O O . THR B 2 126 ? -13.324 -5.926 15.378 1.00 27.21 124 THR B O 1
ATOM 2442 N N . VAL B 2 127 ? -11.799 -5.672 13.746 1.00 27.62 125 VAL B N 1
ATOM 2443 C CA . VAL B 2 127 ? -11.699 -4.223 13.875 1.00 27.70 125 VAL B CA 1
ATOM 2444 C C . VAL B 2 127 ? -12.246 -3.627 12.594 1.00 31.15 125 VAL B C 1
ATOM 2445 O O . VAL B 2 127 ? -11.708 -3.861 11.508 1.00 34.22 125 VAL B O 1
ATOM 2449 N N . SER B 2 128 ? -13.330 -2.887 12.704 1.00 29.17 126 SER B N 1
ATOM 2450 C CA . SER B 2 128 ? -13.995 -2.347 11.535 1.00 31.17 126 SER B CA 1
ATOM 2451 C C . SER B 2 128 ? -13.464 -0.951 11.224 1.00 45.15 126 SER B C 1
ATOM 2452 O O . SER B 2 128 ? -13.308 -0.121 12.127 1.00 46.91 126 SER B O 1
ATOM 2455 N N . SER B 2 129 ? -13.225 -0.676 9.942 1.00 45.73 127 SER B N 1
ATOM 2456 C CA . SER B 2 129 ? -12.555 0.574 9.564 1.00 49.24 127 SER B CA 1
ATOM 2457 C C . SER B 2 129 ? -13.317 1.839 9.985 1.00 46.24 127 SER B C 1
ATOM 2458 O O . SER B 2 129 ? -14.320 2.247 9.363 1.00 51.50 127 SER B O 1
ATOM 2461 N N . GLN C 3 3 ? 24.366 -54.792 -1.897 1.00 59.61 1 GLN C N 1
ATOM 2462 C CA . GLN C 3 3 ? 24.251 -55.427 -3.204 1.00 41.65 1 GLN C CA 1
ATOM 2463 C C . GLN C 3 3 ? 22.898 -55.077 -3.837 1.00 41.46 1 GLN C C 1
ATOM 2464 O O . GLN C 3 3 ? 22.398 -55.850 -4.662 1.00 42.63 1 GLN C O 1
ATOM 2470 N N . VAL C 3 4 ? 22.326 -53.918 -3.492 1.00 34.01 2 VAL C N 1
ATOM 2471 C CA . VAL C 3 4 ? 21.061 -53.519 -4.110 1.00 26.68 2 VAL C CA 1
ATOM 2472 C C . VAL C 3 4 ? 21.331 -53.059 -5.529 1.00 30.37 2 VAL C C 1
ATOM 2473 O O . VAL C 3 4 ? 22.290 -52.322 -5.782 1.00 31.47 2 VAL C O 1
ATOM 2477 N N . GLN C 3 5 ? 20.519 -53.535 -6.465 1.00 29.34 3 GLN C N 1
ATOM 2478 C CA . GLN C 3 5 ? 20.632 -53.217 -7.877 1.00 26.71 3 GLN C CA 1
ATOM 2479 C C . GLN C 3 5 ? 19.241 -53.072 -8.452 1.00 28.14 3 GLN C C 1
ATOM 2480 O O . GLN C 3 5 ? 18.258 -53.493 -7.859 1.00 28.69 3 GLN C O 1
ATOM 2486 N N . LEU C 3 6 ? 19.174 -52.461 -9.610 1.00 25.93 4 LEU C N 1
ATOM 2487 C CA . LEU C 3 6 ? 17.883 -52.332 -10.266 1.00 23.93 4 LEU C CA 1
ATOM 2488 C C . LEU C 3 6 ? 18.082 -52.632 -11.737 1.00 26.26 4 LEU C C 1
ATOM 2489 O O . LEU C 3 6 ? 19.166 -52.450 -12.286 1.00 35.90 4 LEU C O 1
ATOM 2494 N N . VAL C 3 7 ? 17.011 -53.065 -12.402 1.00 25.52 5 VAL C N 1
ATOM 2495 C CA . VAL C 3 7 ? 17.093 -53.233 -13.835 1.00 23.20 5 VAL C CA 1
ATOM 2496 C C . VAL C 3 7 ? 15.828 -52.652 -14.437 1.00 30.82 5 VAL C C 1
ATOM 2497 O O . VAL C 3 7 ? 14.733 -52.837 -13.891 1.00 24.99 5 VAL C O 1
ATOM 2501 N N . GLU C 3 8 ? 16.001 -51.864 -15.489 1.00 24.91 6 GLU C N 1
ATOM 2502 C CA . GLU C 3 8 ? 14.911 -51.184 -16.196 1.00 25.97 6 GLU C CA 1
ATOM 2503 C C . GLU C 3 8 ? 14.664 -51.895 -17.506 1.00 25.87 6 GLU C C 1
ATOM 2504 O O . GLU C 3 8 ? 15.605 -52.300 -18.187 1.00 29.66 6 GLU C O 1
ATOM 2510 N N . SER C 3 9 ? 13.390 -52.029 -17.879 1.00 25.49 7 SER C N 1
ATOM 2511 C CA . SER C 3 9 ? 13.076 -52.655 -19.155 1.00 27.77 7 SER C CA 1
ATOM 2512 C C . SER C 3 9 ? 11.794 -52.029 -19.698 1.00 25.74 7 SER C C 1
ATOM 2513 O O . SER C 3 9 ? 11.160 -51.184 -19.045 1.00 26.86 7 SER C O 1
ATOM 2516 N N . GLY C 3 10 ? 11.426 -52.435 -20.928 1.00 29.02 8 GLY C N 1
ATOM 2517 C CA . GLY C 3 10 ? 10.174 -52.009 -21.530 1.00 27.81 8 GLY C CA 1
ATOM 2518 C C . GLY C 3 10 ? 10.282 -50.880 -22.547 1.00 33.44 8 GLY C C 1
ATOM 2519 O O . GLY C 3 10 ? 9.290 -50.592 -23.220 1.00 32.24 8 GLY C O 1
ATOM 2520 N N . GLY C 3 11 ? 11.441 -50.249 -22.690 1.00 29.47 9 GLY C N 1
ATOM 2521 C CA . GLY C 3 11 ? 11.620 -49.263 -23.729 1.00 29.61 9 GLY C CA 1
ATOM 2522 C C . GLY C 3 11 ? 11.541 -49.890 -25.117 1.00 31.84 9 GLY C C 1
ATOM 2523 O O . GLY C 3 11 ? 11.574 -51.112 -25.300 1.00 35.47 9 GLY C O 1
ATOM 2524 N N . GLY C 3 12 ? 11.387 -49.032 -26.114 1.00 30.70 10 GLY C N 1
ATOM 2525 C CA . GLY C 3 12 ? 11.302 -49.515 -27.478 1.00 31.61 10 GLY C CA 1
ATOM 2526 C C . GLY C 3 12 ? 10.962 -48.386 -28.428 1.00 39.29 10 GLY C C 1
ATOM 2527 O O . GLY C 3 12 ? 10.938 -47.215 -28.055 1.00 36.38 10 GLY C O 1
ATOM 2528 N N . LEU C 3 13 ? 10.705 -48.774 -29.674 1.00 32.42 11 LEU C N 1
ATOM 2529 C CA . LEU C 3 13 ? 10.309 -47.844 -30.720 1.00 32.89 11 LEU C CA 1
ATOM 2530 C C . LEU C 3 13 ? 8.796 -47.910 -30.890 1.00 30.74 11 LEU C C 1
ATOM 2531 O O . LEU C 3 13 ? 8.240 -48.994 -31.083 1.00 34.69 11 LEU C O 1
ATOM 2536 N N . VAL C 3 14 ? 8.124 -46.764 -30.809 1.00 28.52 12 VAL C N 1
ATOM 2537 C CA . VAL C 3 14 ? 6.688 -46.741 -31.045 1.00 33.22 12 VAL C CA 1
ATOM 2538 C C . VAL C 3 14 ? 6.344 -45.554 -31.919 1.00 33.38 12 VAL C C 1
ATOM 2539 O O . VAL C 3 14 ? 7.106 -44.591 -32.027 1.00 38.86 12 VAL C O 1
ATOM 2543 N N . ARG C 3 15 ? 5.162 -45.637 -32.543 1.00 32.94 13 ARG C N 1
ATOM 2544 C CA . ARG C 3 15 ? 4.594 -44.531 -33.296 1.00 37.36 13 ARG C CA 1
ATOM 2545 C C . ARG C 3 15 ? 3.999 -43.485 -32.354 1.00 39.68 13 ARG C C 1
ATOM 2546 O O . ARG C 3 15 ? 3.616 -43.766 -31.211 1.00 39.24 13 ARG C O 1
ATOM 2548 N N . THR C 3 16 ? 3.936 -42.256 -32.844 1.00 36.43 14 THR C N 1
ATOM 2549 C CA . THR C 3 16 ? 3.170 -41.226 -32.157 1.00 38.74 14 THR C CA 1
ATOM 2550 C C . THR C 3 16 ? 1.753 -41.711 -31.850 1.00 39.77 14 THR C C 1
ATOM 2551 O O . THR C 3 16 ? 1.108 -42.364 -32.664 1.00 42.46 14 THR C O 1
ATOM 2555 N N . GLY C 3 17 ? 1.291 -41.392 -30.649 1.00 37.08 15 GLY C N 1
ATOM 2556 C CA . GLY C 3 17 ? 0.069 -41.931 -30.101 1.00 32.52 15 GLY C CA 1
ATOM 2557 C C . GLY C 3 17 ? 0.212 -43.284 -29.440 1.00 37.14 15 GLY C C 1
ATOM 2558 O O . GLY C 3 17 ? -0.754 -43.751 -28.819 1.00 37.60 15 GLY C O 1
ATOM 2559 N N . GLY C 3 18 ? 1.373 -43.922 -29.537 1.00 34.87 16 GLY C N 1
ATOM 2560 C CA . GLY C 3 18 ? 1.567 -45.273 -29.060 1.00 35.01 16 GLY C CA 1
ATOM 2561 C C . GLY C 3 18 ? 1.748 -45.357 -27.560 1.00 27.61 16 GLY C C 1
ATOM 2562 O O . GLY C 3 18 ? 1.633 -44.375 -26.827 1.00 30.06 16 GLY C O 1
ATOM 2563 N N . SER C 3 19 ? 2.050 -46.570 -27.097 1.00 27.77 17 SER C N 1
ATOM 2564 C CA . SER C 3 19 ? 2.153 -46.808 -25.657 1.00 26.19 17 SER C CA 1
ATOM 2565 C C . SER C 3 19 ? 3.264 -47.811 -25.358 1.00 30.68 17 SER C C 1
ATOM 2566 O O . SER C 3 19 ? 3.591 -48.692 -26.164 1.00 32.42 17 SER C O 1
ATOM 2569 N N . LEU C 3 20 ? 3.840 -47.670 -24.178 1.00 24.10 18 LEU C N 1
ATOM 2570 C CA . LEU C 3 20 ? 4.843 -48.604 -23.705 1.00 27.09 18 LEU C CA 1
ATOM 2571 C C . LEU C 3 20 ? 4.587 -48.822 -22.229 1.00 28.07 18 LEU C C 1
ATOM 2572 O O . LEU C 3 20 ? 3.858 -48.050 -21.610 1.00 27.05 18 LEU C O 1
ATOM 2577 N N . ARG C 3 21 ? 5.166 -49.884 -21.660 1.00 22.76 19 ARG C N 1
ATOM 2578 C CA . ARG C 3 21 ? 5.151 -50.047 -20.205 1.00 23.19 19 ARG C CA 1
ATOM 2579 C C . ARG C 3 21 ? 6.592 -50.196 -19.735 1.00 21.23 19 ARG C C 1
ATOM 2580 O O . ARG C 3 21 ? 7.247 -51.189 -20.080 1.00 26.00 19 ARG C O 1
ATOM 2588 N N . LEU C 3 22 ? 7.098 -49.197 -19.023 1.00 20.18 20 LEU C N 1
ATOM 2589 C CA . LEU C 3 22 ? 8.445 -49.318 -18.489 1.00 19.87 20 LEU C CA 1
ATOM 2590 C C . LEU C 3 22 ? 8.369 -50.018 -17.140 1.00 23.58 20 LEU C C 1
ATOM 2591 O O . LEU C 3 22 ? 7.369 -49.927 -16.427 1.00 24.29 20 LEU C O 1
ATOM 2596 N N . SER C 3 23 ? 9.433 -50.750 -16.794 1.00 22.92 21 SER C N 1
ATOM 2597 C CA . SER C 3 23 ? 9.414 -51.423 -15.512 1.00 24.33 21 SER C CA 1
ATOM 2598 C C . SER C 3 23 ? 10.744 -51.186 -14.832 1.00 22.24 21 SER C C 1
ATOM 2599 O O . SER C 3 23 ? 11.776 -51.060 -15.483 1.00 22.48 21 SER C O 1
ATOM 2602 N N . CYS C 3 24 ? 10.696 -51.108 -13.517 1.00 18.97 22 CYS C N 1
ATOM 2603 C CA . CYS C 3 24 ? 11.928 -50.990 -12.731 1.00 20.65 22 CYS C CA 1
ATOM 2604 C C . CYS C 3 24 ? 11.822 -52.003 -11.602 1.00 23.78 22 CYS C C 1
ATOM 2605 O O . CYS C 3 24 ? 10.845 -51.992 -10.855 1.00 22.93 22 CYS C O 1
ATOM 2608 N N . ALA C 3 25 ? 12.786 -52.897 -11.502 1.00 24.35 23 ALA C N 1
ATOM 2609 C CA . ALA C 3 25 ? 12.762 -54.002 -10.542 1.00 24.99 23 ALA C CA 1
ATOM 2610 C C . ALA C 3 25 ? 14.042 -53.931 -9.724 1.00 23.54 23 ALA C C 1
ATOM 2611 O O . ALA C 3 25 ? 15.128 -53.944 -10.304 1.00 26.76 23 ALA C O 1
ATOM 2613 N N . ALA C 3 26 ? 13.909 -53.874 -8.397 1.00 24.91 24 ALA C N 1
ATOM 2614 C CA . ALA C 3 26 ? 15.051 -53.844 -7.480 1.00 21.12 24 ALA C CA 1
ATOM 2615 C C . ALA C 3 26 ? 15.341 -55.225 -6.956 1.00 27.04 24 ALA C C 1
ATOM 2616 O O . ALA C 3 26 ? 14.434 -56.033 -6.749 1.00 24.75 24 ALA C O 1
ATOM 2618 N N . SER C 3 27 ? 16.629 -55.486 -6.712 1.00 23.42 25 SER C N 1
ATOM 2619 C CA . SER C 3 27 ? 17.039 -56.788 -6.226 1.00 25.15 25 SER C CA 1
ATOM 2620 C C . SER C 3 27 ? 18.221 -56.606 -5.293 1.00 26.10 25 SER C C 1
ATOM 2621 O O . SER C 3 27 ? 18.726 -55.501 -5.135 1.00 27.80 25 SER C O 1
ATOM 2624 N N . GLY C 3 28 ? 18.634 -57.701 -4.674 1.00 27.59 26 GLY C N 1
ATOM 2625 C CA . GLY C 3 28 ? 19.733 -57.678 -3.710 1.00 31.37 26 GLY C CA 1
ATOM 2626 C C . GLY C 3 28 ? 19.223 -57.702 -2.280 1.00 32.72 26 GLY C C 1
ATOM 2627 O O . GLY C 3 28 ? 18.056 -57.988 -2.014 1.00 35.95 26 GLY C O 1
ATOM 2628 N N . SER C 3 29 ? 20.101 -57.314 -1.347 1.00 29.67 27 SER C N 1
ATOM 2629 C CA . SER C 3 29 ? 19.767 -57.397 0.084 1.00 30.20 27 SER C CA 1
ATOM 2630 C C . SER C 3 29 ? 19.026 -56.126 0.506 1.00 28.63 27 SER C C 1
ATOM 2631 O O . SER C 3 29 ? 19.582 -55.192 1.092 1.00 36.75 27 SER C O 1
ATOM 2634 N N . ILE C 3 30 ? 17.738 -56.150 0.264 1.00 28.61 28 ILE C N 1
ATOM 2635 C CA . ILE C 3 30 ? 16.864 -54.992 0.444 1.00 25.12 28 ILE C CA 1
ATOM 2636 C C . ILE C 3 30 ? 16.292 -55.014 1.867 1.00 30.67 28 ILE C C 1
ATOM 2637 O O . ILE C 3 30 ? 15.766 -56.041 2.321 1.00 30.35 28 ILE C O 1
ATOM 2642 N N . LEU C 3 31 ? 16.478 -53.915 2.602 1.00 24.39 29 LEU C N 1
ATOM 2643 C CA . LEU C 3 31 ? 15.880 -53.759 3.929 1.00 23.23 29 LEU C CA 1
ATOM 2644 C C . LEU C 3 31 ? 14.545 -53.025 3.876 1.00 21.81 29 LEU C C 1
ATOM 2645 O O . LEU C 3 31 ? 13.557 -53.450 4.504 1.00 25.85 29 LEU C O 1
ATOM 2650 N N . GLN C 3 32 ? 14.481 -51.933 3.120 1.00 20.74 30 GLN C N 1
ATOM 2651 C CA . GLN C 3 32 ? 13.233 -51.191 2.987 1.00 19.90 30 GLN C CA 1
ATOM 2652 C C . GLN C 3 32 ? 13.354 -50.289 1.769 1.00 19.18 30 GLN C C 1
ATOM 2653 O O . GLN C 3 32 ? 14.207 -49.394 1.739 1.00 21.08 30 GLN C O 1
ATOM 2659 N N . ILE C 3 33 ? 12.454 -50.449 0.790 1.00 20.09 31 ILE C N 1
ATOM 2660 C CA A ILE C 3 33 ? 12.409 -49.505 -0.315 0.49 20.12 31 ILE C CA 1
ATOM 2661 C CA B ILE C 3 33 ? 12.375 -49.522 -0.336 0.51 20.13 31 ILE C CA 1
ATOM 2662 C C . ILE C 3 33 ? 11.505 -48.353 0.084 1.00 20.35 31 ILE C C 1
ATOM 2663 O O . ILE C 3 33 ? 10.410 -48.567 0.639 1.00 23.38 31 ILE C O 1
ATOM 2672 N N . TRP C 3 34 ? 11.991 -47.125 -0.143 1.00 17.38 32 TRP C N 1
ATOM 2673 C CA . TRP C 3 34 ? 11.242 -45.916 0.209 1.00 16.92 32 TRP C CA 1
ATOM 2674 C C . TRP C 3 34 ? 10.501 -45.356 -0.990 1.00 16.39 32 TRP C C 1
ATOM 2675 O O . TRP C 3 34 ? 9.343 -44.917 -0.841 1.00 18.23 32 TRP C O 1
ATOM 2686 N N . ALA C 3 35 ? 11.135 -45.369 -2.160 1.00 18.03 33 ALA C N 1
ATOM 2687 C CA . ALA C 3 35 ? 10.476 -44.836 -3.347 1.00 19.36 33 ALA C CA 1
ATOM 2688 C C . ALA C 3 35 ? 11.276 -45.282 -4.553 1.00 19.53 33 ALA C C 1
ATOM 2689 O O . ALA C 3 35 ? 12.484 -45.517 -4.465 1.00 18.93 33 ALA C O 1
ATOM 2691 N N . MET C 3 36 ? 10.585 -45.337 -5.698 1.00 19.07 34 MET C N 1
ATOM 2692 C CA A MET C 3 36 ? 11.261 -45.386 -6.977 0.32 20.37 34 MET C CA 1
ATOM 2693 C CA B MET C 3 36 ? 11.243 -45.391 -6.993 0.68 20.38 34 MET C CA 1
ATOM 2694 C C . MET C 3 36 ? 10.924 -44.108 -7.727 1.00 20.30 34 MET C C 1
ATOM 2695 O O . MET C 3 36 ? 9.776 -43.657 -7.698 1.00 24.29 34 MET C O 1
ATOM 2704 N N . LYS C 3 37 ? 11.908 -43.552 -8.405 1.00 17.22 35 LYS C N 1
ATOM 2705 C CA . LYS C 3 37 ? 11.727 -42.317 -9.139 1.00 17.55 35 LYS C CA 1
ATOM 2706 C C . LYS C 3 37 ? 12.078 -42.573 -10.596 1.00 22.26 35 LYS C C 1
ATOM 2707 O O . LYS C 3 37 ? 13.060 -43.246 -10.892 1.00 23.86 35 LYS C O 1
ATOM 2713 N N . TRP C 3 38 ? 11.313 -41.983 -11.491 1.00 17.57 36 TRP C N 1
ATOM 2714 C CA . TRP C 3 38 ? 11.611 -42.017 -12.915 1.00 17.46 36 TRP C CA 1
ATOM 2715 C C . TRP C 3 38 ? 12.114 -40.657 -13.394 1.00 18.60 36 TRP C C 1
ATOM 2716 O O . TRP C 3 38 ? 11.564 -39.616 -13.032 1.00 17.05 36 TRP C O 1
ATOM 2727 N N . TYR C 3 39 ? 13.132 -40.684 -14.248 1.00 20.34 37 TYR C N 1
ATOM 2728 C CA . TYR C 3 39 ? 13.722 -39.524 -14.879 1.00 23.31 37 TYR C CA 1
ATOM 2729 C C . TYR C 3 39 ? 13.829 -39.842 -16.352 1.00 22.79 37 TYR C C 1
ATOM 2730 O O . TYR C 3 39 ? 13.765 -41.010 -16.736 1.00 23.41 37 TYR C O 1
ATOM 2739 N N . ARG C 3 40 ? 14.034 -38.817 -17.168 1.00 21.57 38 ARG C N 1
ATOM 2740 C CA . ARG C 3 40 ? 14.353 -39.088 -18.558 1.00 22.37 38 ARG C CA 1
ATOM 2741 C C . ARG C 3 40 ? 15.357 -38.054 -19.034 1.00 26.79 38 ARG C C 1
ATOM 2742 O O . ARG C 3 40 ? 15.449 -36.955 -18.483 1.00 28.77 38 ARG C O 1
ATOM 2750 N N . GLN C 3 41 ? 16.160 -38.431 -20.021 1.00 24.86 39 GLN C N 1
ATOM 2751 C CA . GLN C 3 41 ? 17.119 -37.494 -20.595 1.00 29.73 39 GLN C CA 1
ATOM 2752 C C . GLN C 3 41 ? 17.003 -37.517 -22.105 1.00 33.55 39 GLN C C 1
ATOM 2753 O O . GLN C 3 41 ? 17.366 -38.507 -22.739 1.00 32.10 39 GLN C O 1
ATOM 2759 N N . ALA C 3 42 ? 16.539 -36.428 -22.657 1.00 33.62 40 ALA C N 1
ATOM 2760 C CA . ALA C 3 42 ? 16.347 -36.274 -24.091 1.00 34.93 40 ALA C CA 1
ATOM 2761 C C . ALA C 3 42 ? 17.609 -35.716 -24.711 1.00 36.73 40 ALA C C 1
ATOM 2762 O O . ALA C 3 42 ? 18.469 -35.159 -24.018 1.00 42.21 40 ALA C O 1
ATOM 2764 N N . PRO C 3 43 ? 17.759 -35.877 -26.021 1.00 42.67 41 PRO C N 1
ATOM 2765 C CA . PRO C 3 43 ? 18.956 -35.391 -26.722 1.00 50.51 41 PRO C CA 1
ATOM 2766 C C . PRO C 3 43 ? 19.318 -33.939 -26.440 1.00 47.58 41 PRO C C 1
ATOM 2767 O O . PRO C 3 43 ? 18.512 -33.026 -26.660 1.00 54.01 41 PRO C O 1
ATOM 2771 N N . GLY C 3 44 ? 20.520 -33.734 -25.902 1.00 46.13 42 GLY C N 1
ATOM 2772 C CA . GLY C 3 44 ? 21.051 -32.407 -25.612 1.00 45.50 42 GLY C CA 1
ATOM 2773 C C . GLY C 3 44 ? 20.425 -31.673 -24.440 1.00 53.57 42 GLY C C 1
ATOM 2774 O O . GLY C 3 44 ? 20.729 -30.495 -24.228 1.00 51.71 42 GLY C O 1
ATOM 2775 N N . LEU C 3 45 ? 19.561 -32.318 -23.671 1.00 40.75 43 LEU C N 1
ATOM 2776 C CA . LEU C 3 45 ? 18.862 -31.643 -22.590 1.00 44.36 43 LEU C CA 1
ATOM 2777 C C . LEU C 3 45 ? 19.345 -32.163 -21.243 1.00 46.40 43 LEU C C 1
ATOM 2778 O O . LEU C 3 45 ? 19.960 -33.229 -21.141 1.00 41.81 43 LEU C O 1
ATOM 2783 N N . GLN C 3 46 ? 19.055 -31.392 -20.202 1.00 42.91 44 GLN C N 1
ATOM 2784 C CA . GLN C 3 46 ? 19.318 -31.846 -18.845 1.00 41.27 44 GLN C CA 1
ATOM 2785 C C . GLN C 3 46 ? 18.379 -32.981 -18.474 1.00 37.27 44 GLN C C 1
ATOM 2786 O O . GLN C 3 46 ? 17.255 -33.087 -18.982 1.00 39.37 44 GLN C O 1
ATOM 2788 N N . ARG C 3 47 ? 18.840 -33.829 -17.564 1.00 34.57 45 ARG C N 1
ATOM 2789 C CA . ARG C 3 47 ? 17.974 -34.860 -17.002 1.00 33.36 45 ARG C CA 1
ATOM 2790 C C . ARG C 3 47 ? 16.733 -34.246 -16.361 1.00 33.88 45 ARG C C 1
ATOM 2791 O O . ARG C 3 47 ? 16.817 -33.241 -15.653 1.00 36.42 45 ARG C O 1
ATOM 2799 N N . GLU C 3 48 ? 15.587 -34.881 -16.581 1.00 23.56 46 GLU C N 1
ATOM 2800 C CA . GLU C 3 48 ? 14.285 -34.367 -16.171 1.00 24.23 46 GLU C CA 1
ATOM 2801 C C . GLU C 3 48 ? 13.605 -35.376 -15.248 1.00 23.97 46 GLU C C 1
ATOM 2802 O O . GLU C 3 48 ? 13.379 -36.522 -15.641 1.00 22.09 46 GLU C O 1
ATOM 2808 N N . TRP C 3 49 ? 13.270 -34.955 -14.012 1.00 21.17 47 TRP C N 1
ATOM 2809 C CA . TRP C 3 49 ? 12.454 -35.806 -13.165 1.00 18.14 47 TRP C CA 1
ATOM 2810 C C . TRP C 3 49 ? 11.032 -35.853 -13.743 1.00 17.90 47 TRP C C 1
ATOM 2811 O O . TRP C 3 49 ? 10.485 -34.800 -14.122 1.00 20.06 47 TRP C O 1
ATOM 2822 N N . ILE C 3 50 ? 10.424 -37.052 -13.817 1.00 16.28 48 ILE C N 1
ATOM 2823 C CA . ILE C 3 50 ? 9.031 -37.102 -14.296 1.00 16.11 48 ILE C CA 1
ATOM 2824 C C . ILE C 3 50 ? 8.039 -37.800 -13.349 1.00 15.42 48 ILE C C 1
ATOM 2825 O O . ILE C 3 50 ? 6.819 -37.543 -13.421 1.00 16.90 48 ILE C O 1
ATOM 2830 N N . ALA C 3 51 ? 8.492 -38.718 -12.490 1.00 17.21 49 ALA C N 1
ATOM 2831 C CA . ALA C 3 51 ? 7.481 -39.350 -11.606 1.00 16.11 49 ALA C CA 1
ATOM 2832 C C . ALA C 3 51 ? 8.182 -39.897 -10.375 1.00 15.88 49 ALA C C 1
ATOM 2833 O O . ALA C 3 51 ? 9.310 -40.355 -10.461 1.00 17.38 49 ALA C O 1
ATOM 2835 N N . THR C 3 52 ? 7.462 -39.889 -9.255 1.00 14.89 50 THR C N 1
ATOM 2836 C CA . THR C 3 52 ? 7.863 -40.617 -8.058 1.00 14.30 50 THR C CA 1
ATOM 2837 C C . THR C 3 52 ? 6.770 -41.589 -7.676 1.00 14.55 50 THR C C 1
ATOM 2838 O O . THR C 3 52 ? 5.590 -41.219 -7.632 1.00 14.39 50 THR C O 1
ATOM 2842 N N . ILE C 3 53 ? 7.171 -42.832 -7.415 1.00 14.68 51 ILE C N 1
ATOM 2843 C CA . ILE C 3 53 ? 6.235 -43.884 -7.000 1.00 15.34 51 ILE C CA 1
ATOM 2844 C C . ILE C 3 53 ? 6.696 -44.285 -5.606 1.00 16.61 51 ILE C C 1
ATOM 2845 O O . ILE C 3 53 ? 7.630 -45.088 -5.436 1.00 17.26 51 ILE C O 1
ATOM 2850 N N . PRO C 3 54 ? 6.120 -43.701 -4.572 1.00 18.26 52 PRO C N 1
ATOM 2851 C CA . PRO C 3 54 ? 6.568 -44.005 -3.213 1.00 20.49 52 PRO C CA 1
ATOM 2852 C C . PRO C 3 54 ? 6.110 -45.380 -2.774 1.00 19.86 52 PRO C C 1
ATOM 2853 O O . PRO C 3 54 ? 5.199 -45.961 -3.348 1.00 22.93 52 PRO C O 1
ATOM 2857 N N . ASN C 3 55 ? 6.797 -45.936 -1.777 1.00 21.85 53 ASN C N 1
ATOM 2858 C CA . ASN C 3 55 ? 6.358 -47.209 -1.253 1.00 24.02 53 ASN C CA 1
ATOM 2859 C C . ASN C 3 55 ? 5.083 -47.039 -0.460 1.00 29.36 53 ASN C C 1
ATOM 2860 O O . ASN C 3 55 ? 4.267 -47.959 -0.445 1.00 34.56 53 ASN C O 1
ATOM 2865 N N . SER C 3 56 ? 4.948 -45.882 0.231 1.00 32.93 54 SER C N 1
ATOM 2866 C CA . SER C 3 56 ? 3.781 -45.442 1.017 1.00 32.24 54 SER C CA 1
ATOM 2867 C C . SER C 3 56 ? 3.268 -44.146 0.389 1.00 34.78 54 SER C C 1
ATOM 2868 O O . SER C 3 56 ? 4.012 -43.161 0.314 1.00 38.08 54 SER C O 1
ATOM 2871 N N . GLY C 3 57 ? 2.038 -44.141 -0.098 1.00 43.38 55 GLY C N 1
ATOM 2872 C CA . GLY C 3 57 ? 1.604 -42.907 -0.728 1.00 35.89 55 GLY C CA 1
ATOM 2873 C C . GLY C 3 57 ? 1.405 -43.052 -2.240 1.00 34.67 55 GLY C C 1
ATOM 2874 O O . GLY C 3 57 ? 1.963 -43.923 -2.897 1.00 37.52 55 GLY C O 1
ATOM 2875 N N . GLU C 3 58 ? 0.608 -42.165 -2.785 1.00 26.32 56 GLU C N 1
ATOM 2876 C CA . GLU C 3 58 ? 0.254 -42.327 -4.186 1.00 25.79 56 GLU C CA 1
ATOM 2877 C C . GLU C 3 58 ? 1.305 -41.680 -5.080 1.00 19.18 56 GLU C C 1
ATOM 2878 O O . GLU C 3 58 ? 1.963 -40.736 -4.668 1.00 22.21 56 GLU C O 1
ATOM 2884 N N . PRO C 3 59 ? 1.463 -42.098 -6.347 1.00 16.75 57 PRO C N 1
ATOM 2885 C CA . PRO C 3 59 ? 2.480 -41.482 -7.201 1.00 15.57 57 PRO C CA 1
ATOM 2886 C C . PRO C 3 59 ? 2.201 -40.013 -7.491 1.00 15.79 57 PRO C C 1
ATOM 2887 O O . PRO C 3 59 ? 1.070 -39.551 -7.449 1.00 19.73 57 PRO C O 1
ATOM 2891 N N . PHE C 3 60 ? 3.255 -39.279 -7.818 1.00 15.18 58 PHE C N 1
ATOM 2892 C CA . PHE C 3 60 ? 3.088 -37.873 -8.222 1.00 16.78 58 PHE C CA 1
ATOM 2893 C C . PHE C 3 60 ? 4.058 -37.613 -9.351 1.00 17.31 58 PHE C C 1
ATOM 2894 O O . PHE C 3 60 ? 5.009 -38.375 -9.566 1.00 14.29 58 PHE C O 1
ATOM 2902 N N . TYR C 3 61 ? 3.824 -36.535 -10.082 1.00 13.56 59 TYR C N 1
ATOM 2903 C CA . TYR C 3 61 ? 4.403 -36.427 -11.416 1.00 12.91 59 TYR C CA 1
ATOM 2904 C C . TYR C 3 61 ? 4.773 -34.997 -11.754 1.00 14.69 59 TYR C C 1
ATOM 2905 O O . TYR C 3 61 ? 4.110 -34.044 -11.309 1.00 17.32 59 TYR C O 1
ATOM 2914 N N . ALA C 3 62 ? 5.684 -34.884 -12.742 1.00 17.72 60 ALA C N 1
ATOM 2915 C CA . ALA C 3 62 ? 5.949 -33.599 -13.400 1.00 18.39 60 ALA C CA 1
ATOM 2916 C C . ALA C 3 62 ? 4.822 -33.282 -14.358 1.00 18.40 60 ALA C C 1
ATOM 2917 O O . ALA C 3 62 ? 4.209 -34.189 -14.908 1.00 18.67 60 ALA C O 1
ATOM 2919 N N . SER C 3 63 ? 4.555 -31.984 -14.544 1.00 20.37 61 SER C N 1
ATOM 2920 C CA A SER C 3 63 ? 3.433 -31.571 -15.377 0.40 20.51 61 SER C CA 1
ATOM 2921 C CA B SER C 3 63 ? 3.425 -31.595 -15.368 0.60 20.47 61 SER C CA 1
ATOM 2922 C C . SER C 3 63 ? 3.625 -31.973 -16.827 1.00 22.82 61 SER C C 1
ATOM 2923 O O . SER C 3 63 ? 2.644 -32.105 -17.562 1.00 23.99 61 SER C O 1
ATOM 2928 N N . SER C 3 64 ? 4.861 -32.191 -17.237 1.00 21.28 62 SER C N 1
ATOM 2929 C CA . SER C 3 64 ? 5.142 -32.568 -18.615 1.00 26.51 62 SER C CA 1
ATOM 2930 C C . SER C 3 64 ? 4.564 -33.932 -18.967 1.00 20.73 62 SER C C 1
ATOM 2931 O O . SER C 3 64 ? 4.443 -34.239 -20.153 1.00 25.17 62 SER C O 1
ATOM 2934 N N . VAL C 3 65 ? 4.297 -34.789 -17.970 1.00 20.27 63 VAL C N 1
ATOM 2935 C CA . VAL C 3 65 ? 3.840 -36.143 -18.274 1.00 21.04 63 VAL C CA 1
ATOM 2936 C C . VAL C 3 65 ? 2.541 -36.459 -17.559 1.00 22.04 63 VAL C C 1
ATOM 2937 O O . VAL C 3 65 ? 1.917 -37.491 -17.824 1.00 20.97 63 VAL C O 1
ATOM 2941 N N . GLU C 3 66 ? 2.161 -35.609 -16.611 1.00 23.65 64 GLU C N 1
ATOM 2942 C CA . GLU C 3 66 ? 1.048 -35.975 -15.745 1.00 21.66 64 GLU C CA 1
ATOM 2943 C C . GLU C 3 66 ? -0.204 -36.132 -16.592 1.00 19.23 64 GLU C C 1
ATOM 2944 O O . GLU C 3 66 ? -0.414 -35.369 -17.529 1.00 24.92 64 GLU C O 1
ATOM 2950 N N . GLY C 3 67 ? -1.010 -37.142 -16.274 1.00 17.24 65 GLY C N 1
ATOM 2951 C CA . GLY C 3 67 ? -2.208 -37.426 -17.051 1.00 18.31 65 GLY C CA 1
ATOM 2952 C C . GLY C 3 67 ? -1.935 -38.446 -18.140 1.00 23.09 65 GLY C C 1
ATOM 2953 O O . GLY C 3 67 ? -2.829 -39.204 -18.529 1.00 23.23 65 GLY C O 1
ATOM 2954 N N . ARG C 3 68 ? -0.692 -38.484 -18.624 1.00 19.16 66 ARG C N 1
ATOM 2955 C CA . ARG C 3 68 ? -0.360 -39.351 -19.746 1.00 19.29 66 ARG C CA 1
ATOM 2956 C C . ARG C 3 68 ? 0.453 -40.563 -19.333 1.00 19.47 66 ARG C C 1
ATOM 2957 O O . ARG C 3 68 ? 0.271 -41.640 -19.920 1.00 20.56 66 ARG C O 1
ATOM 2965 N N . PHE C 3 69 ? 1.323 -40.407 -18.332 1.00 17.40 67 PHE C N 1
ATOM 2966 C CA . PHE C 3 69 ? 2.165 -41.493 -17.821 1.00 18.09 67 PHE C CA 1
ATOM 2967 C C . PHE C 3 69 ? 1.619 -41.861 -16.447 1.00 19.74 67 PHE C C 1
ATOM 2968 O O . PHE C 3 69 ? 1.351 -40.969 -15.642 1.00 20.42 67 PHE C O 1
ATOM 2976 N N . THR C 3 70 ? 1.473 -43.157 -16.177 1.00 15.76 68 THR C N 1
ATOM 2977 C CA . THR C 3 70 ? 0.892 -43.607 -14.912 1.00 15.69 68 THR C CA 1
ATOM 2978 C C . THR C 3 70 ? 1.847 -44.538 -14.227 1.00 17.82 68 THR C C 1
ATOM 2979 O O . THR C 3 70 ? 2.190 -45.592 -14.770 1.00 18.26 68 THR C O 1
ATOM 2983 N N . GLY C 3 71 ? 2.140 -44.239 -12.968 1.00 17.20 69 GLY C N 1
ATOM 2984 C CA . GLY C 3 71 ? 2.980 -45.117 -12.171 1.00 18.94 69 GLY C CA 1
ATOM 2985 C C . GLY C 3 71 ? 2.149 -46.154 -11.437 1.00 19.41 69 GLY C C 1
ATOM 2986 O O . GLY C 3 71 ? 1.074 -45.872 -10.943 1.00 22.52 69 GLY C O 1
ATOM 2987 N N . SER C 3 72 ? 2.706 -47.350 -11.314 1.00 20.40 70 SER C N 1
ATOM 2988 C CA A SER C 3 72 ? 2.039 -48.376 -10.532 0.37 21.31 70 SER C CA 1
ATOM 2989 C CA B SER C 3 72 ? 2.050 -48.426 -10.586 0.63 21.20 70 SER C CA 1
ATOM 2990 C C . SER C 3 72 ? 3.069 -49.130 -9.709 1.00 22.78 70 SER C C 1
ATOM 2991 O O . SER C 3 72 ? 4.158 -49.465 -10.183 1.00 25.43 70 SER C O 1
ATOM 2996 N N . ARG C 3 73 ? 2.728 -49.392 -8.461 1.00 25.77 71 ARG C N 1
ATOM 2997 C CA . ARG C 3 73 ? 3.613 -50.189 -7.610 1.00 26.24 71 ARG C CA 1
ATOM 2998 C C . ARG C 3 73 ? 3.009 -51.585 -7.574 1.00 28.98 71 ARG C C 1
ATOM 2999 O O . ARG C 3 73 ? 1.855 -51.753 -7.162 1.00 38.06 71 ARG C O 1
ATOM 3007 N N . GLU C 3 74 ? 3.752 -52.592 -8.044 1.00 26.42 72 GLU C N 1
ATOM 3008 C CA . GLU C 3 74 ? 3.185 -53.930 -8.073 1.00 34.01 72 GLU C CA 1
ATOM 3009 C C . GLU C 3 74 ? 3.519 -54.710 -6.809 1.00 36.74 72 GLU C C 1
ATOM 3010 O O . GLU C 3 74 ? 2.710 -55.534 -6.361 1.00 39.13 72 GLU C O 1
ATOM 3016 N N . ASN C 3 75 ? 4.689 -54.437 -6.218 1.00 33.41 73 ASN C N 1
ATOM 3017 C CA . ASN C 3 75 ? 5.135 -54.973 -4.927 1.00 35.73 73 ASN C CA 1
ATOM 3018 C C . ASN C 3 75 ? 6.286 -54.079 -4.478 1.00 29.25 73 ASN C C 1
ATOM 3019 O O . ASN C 3 75 ? 6.595 -53.098 -5.143 1.00 30.78 73 ASN C O 1
ATOM 3024 N N . GLU C 3 76 ? 6.890 -54.390 -3.317 1.00 36.81 74 GLU C N 1
ATOM 3025 C CA . GLU C 3 76 ? 7.860 -53.426 -2.783 1.00 40.35 74 GLU C CA 1
ATOM 3026 C C . GLU C 3 76 ? 9.053 -53.262 -3.717 1.00 30.49 74 GLU C C 1
ATOM 3027 O O . GLU C 3 76 ? 9.593 -52.145 -3.862 1.00 31.02 74 GLU C O 1
ATOM 3033 N N . GLU C 3 77 ? 9.362 -54.299 -4.482 1.00 30.70 75 GLU C N 1
ATOM 3034 C CA . GLU C 3 77 ? 10.527 -54.255 -5.356 1.00 29.10 75 GLU C CA 1
ATOM 3035 C C . GLU C 3 77 ? 10.238 -53.886 -6.812 1.00 26.83 75 GLU C C 1
ATOM 3036 O O . GLU C 3 77 ? 11.183 -53.777 -7.586 1.00 28.68 75 GLU C O 1
ATOM 3042 N N . THR C 3 78 ? 8.984 -53.722 -7.232 1.00 25.73 76 THR C N 1
ATOM 3043 C CA . THR C 3 78 ? 8.710 -53.618 -8.666 1.00 24.46 76 THR C CA 1
ATOM 3044 C C . THR C 3 78 ? 7.711 -52.504 -8.939 1.00 22.16 76 THR C C 1
ATOM 3045 O O . THR C 3 78 ? 6.639 -52.493 -8.334 1.00 22.45 76 THR C O 1
ATOM 3049 N N . VAL C 3 79 ? 8.054 -51.574 -9.815 1.00 20.30 77 VAL C N 1
ATOM 3050 C CA . VAL C 3 79 ? 7.120 -50.549 -10.255 1.00 18.50 77 VAL C CA 1
ATOM 3051 C C . VAL C 3 79 ? 7.097 -50.503 -11.767 1.00 18.87 77 VAL C C 1
ATOM 3052 O O . VAL C 3 79 ? 8.057 -50.867 -12.443 1.00 21.37 77 VAL C O 1
ATOM 3056 N N . TYR C 3 80 ? 5.953 -50.063 -12.299 1.00 19.36 78 TYR C N 1
ATOM 3057 C CA . TYR C 3 80 ? 5.831 -49.785 -13.718 1.00 23.82 78 TYR C CA 1
ATOM 3058 C C . TYR C 3 80 ? 5.644 -48.293 -13.917 1.00 20.84 78 TYR C C 1
ATOM 3059 O O . TYR C 3 80 ? 5.129 -47.592 -13.044 1.00 20.32 78 TYR C O 1
ATOM 3068 N N . LEU C 3 81 ? 5.986 -47.812 -15.105 1.00 20.35 79 LEU C N 1
ATOM 3069 C CA . LEU C 3 81 ? 5.537 -46.496 -15.563 1.00 21.02 79 LEU C CA 1
ATOM 3070 C C . LEU C 3 81 ? 4.840 -46.723 -16.899 1.00 19.53 79 LEU C C 1
ATOM 3071 O O . LEU C 3 81 ? 5.497 -47.044 -17.896 1.00 20.57 79 LEU C O 1
ATOM 3076 N N . TYR C 3 82 ? 3.501 -46.625 -16.930 1.00 18.94 80 TYR C N 1
ATOM 3077 C CA . TYR C 3 82 ? 2.769 -46.850 -18.170 1.00 18.64 80 TYR C CA 1
ATOM 3078 C C . TYR C 3 82 ? 2.860 -45.579 -18.999 1.00 21.79 80 TYR C C 1
ATOM 3079 O O . TYR C 3 82 ? 2.475 -44.508 -18.524 1.00 23.60 80 TYR C O 1
ATOM 3088 N N . LEU C 3 83 ? 3.441 -45.671 -20.211 1.00 22.19 81 LEU C N 1
ATOM 3089 C CA . LEU C 3 83 ? 3.545 -44.500 -21.069 1.00 21.87 81 LEU C CA 1
ATOM 3090 C C . LEU C 3 83 ? 2.395 -44.553 -22.078 1.00 20.97 81 LEU C C 1
ATOM 3091 O O . LEU C 3 83 ? 2.312 -45.494 -22.883 1.00 25.21 81 LEU C O 1
ATOM 3096 N N . ASN C 3 84 ? 1.512 -43.554 -22.048 1.00 23.75 82 ASN C N 1
ATOM 3097 C CA . ASN C 3 84 ? 0.402 -43.479 -23.003 1.00 24.33 82 ASN C CA 1
ATOM 3098 C C . ASN C 3 84 ? 0.492 -42.177 -23.767 1.00 26.53 82 ASN C C 1
ATOM 3099 O O . ASN C 3 84 ? 1.185 -41.242 -23.337 1.00 25.84 82 ASN C O 1
ATOM 3104 N N . ASN C 3 85 ? -0.174 -42.128 -24.932 1.00 29.40 83 ASN C N 1
ATOM 3105 C CA . ASN C 3 85 ? -0.263 -40.874 -25.677 1.00 30.96 83 ASN C CA 1
ATOM 3106 C C . ASN C 3 85 ? 1.133 -40.354 -26.008 1.00 32.73 83 ASN C C 1
ATOM 3107 O O . ASN C 3 85 ? 1.424 -39.177 -25.796 1.00 31.39 83 ASN C O 1
ATOM 3112 N N . LEU C 3 86 ? 2.014 -41.234 -26.483 1.00 28.70 84 LEU C N 1
ATOM 3113 C CA . LEU C 3 86 ? 3.403 -40.824 -26.660 1.00 30.82 84 LEU C CA 1
ATOM 3114 C C . LEU C 3 86 ? 3.573 -39.852 -27.835 1.00 37.59 84 LEU C C 1
ATOM 3115 O O . LEU C 3 86 ? 2.923 -39.970 -28.886 1.00 37.53 84 LEU C O 1
ATOM 3120 N N . GLU C 3 87 ? 4.477 -38.887 -27.647 1.00 31.49 85 GLU C N 1
ATOM 3121 C CA . GLU C 3 87 ? 4.780 -37.828 -28.592 1.00 34.87 85 GLU C CA 1
ATOM 3122 C C . GLU C 3 87 ? 6.269 -37.863 -28.919 1.00 38.60 85 GLU C C 1
ATOM 3123 O O . GLU C 3 87 ? 7.069 -38.333 -28.091 1.00 32.94 85 GLU C O 1
ATOM 3129 N N . PRO C 3 88 ? 6.672 -37.394 -30.101 1.00 39.61 86 PRO C N 1
ATOM 3130 C CA . PRO C 3 88 ? 8.110 -37.358 -30.414 1.00 36.95 86 PRO C CA 1
ATOM 3131 C C . PRO C 3 88 ? 8.957 -36.729 -29.321 1.00 33.78 86 PRO C C 1
ATOM 3132 O O . PRO C 3 88 ? 10.089 -37.178 -29.107 1.00 35.50 86 PRO C O 1
ATOM 3136 N N . GLU C 3 89 ? 8.439 -35.719 -28.614 1.00 35.65 87 GLU C N 1
ATOM 3137 C CA . GLU C 3 89 ? 9.207 -35.047 -27.580 1.00 38.77 87 GLU C CA 1
ATOM 3138 C C . GLU C 3 89 ? 9.319 -35.881 -26.307 1.00 34.58 87 GLU C C 1
ATOM 3139 O O . GLU C 3 89 ? 9.993 -35.456 -25.378 1.00 33.11 87 GLU C O 1
ATOM 3141 N N . ASP C 3 90 ? 8.698 -37.059 -26.257 1.00 29.72 88 ASP C N 1
ATOM 3142 C CA . ASP C 3 90 ? 8.953 -38.035 -25.199 1.00 29.50 88 ASP C CA 1
ATOM 3143 C C . ASP C 3 90 ? 10.137 -38.943 -25.503 1.00 27.48 88 ASP C C 1
ATOM 3144 O O . ASP C 3 90 ? 10.481 -39.794 -24.673 1.00 29.41 88 ASP C O 1
ATOM 3149 N N . THR C 3 91 ? 10.755 -38.804 -26.666 1.00 28.95 89 THR C N 1
ATOM 3150 C CA . THR C 3 91 ? 11.938 -39.598 -26.966 1.00 31.79 89 THR C CA 1
ATOM 3151 C C . THR C 3 91 ? 13.049 -39.218 -26.001 1.00 30.67 89 THR C C 1
ATOM 3152 O O . THR C 3 91 ? 13.369 -38.038 -25.850 1.00 34.71 89 THR C O 1
ATOM 3156 N N . ALA C 3 92 ? 13.619 -40.222 -25.340 1.00 27.59 90 ALA C N 1
ATOM 3157 C CA . ALA C 3 92 ? 14.619 -39.996 -24.314 1.00 30.59 90 ALA C CA 1
ATOM 3158 C C . ALA C 3 92 ? 15.074 -41.351 -23.824 1.00 26.46 90 ALA C C 1
ATOM 3159 O O . ALA C 3 92 ? 14.415 -42.368 -24.060 1.00 26.23 90 ALA C O 1
ATOM 3161 N N . VAL C 3 93 ? 16.144 -41.339 -23.045 1.00 29.71 91 VAL C N 1
ATOM 3162 C CA . VAL C 3 93 ? 16.475 -42.479 -22.216 1.00 25.65 91 VAL C CA 1
ATOM 3163 C C . VAL C 3 93 ? 15.792 -42.268 -20.876 1.00 25.78 91 VAL C C 1
ATOM 3164 O O . VAL C 3 93 ? 15.885 -41.183 -20.280 1.00 28.17 91 VAL C O 1
ATOM 3168 N N . TYR C 3 94 ? 15.090 -43.289 -20.419 1.00 23.97 92 TYR C N 1
ATOM 3169 C CA . TYR C 3 94 ? 14.327 -43.245 -19.182 1.00 22.46 92 TYR C CA 1
ATOM 3170 C C . TYR C 3 94 ? 15.062 -44.015 -18.100 1.00 22.42 92 TYR C C 1
ATOM 3171 O O . TYR C 3 94 ? 15.502 -45.144 -18.325 1.00 27.76 92 TYR C O 1
ATOM 3180 N N . TYR C 3 95 ? 15.170 -43.412 -16.921 1.00 21.34 93 TYR C N 1
ATOM 3181 C CA . TYR C 3 95 ? 16.000 -43.948 -15.840 1.00 22.55 93 TYR C CA 1
ATOM 3182 C C . TYR C 3 95 ? 15.167 -44.085 -14.583 1.00 23.04 93 TYR C C 1
ATOM 3183 O O . TYR C 3 95 ? 14.432 -43.158 -14.215 1.00 22.93 93 TYR C O 1
ATOM 3192 N N . CYS C 3 96 ? 15.310 -45.227 -13.925 1.00 21.72 94 CYS C N 1
ATOM 3193 C CA . CYS C 3 96 ? 14.789 -45.445 -12.581 1.00 18.64 94 CYS C CA 1
ATOM 3194 C C . CYS C 3 96 ? 15.850 -45.205 -11.519 1.00 22.37 94 CYS C C 1
ATOM 3195 O O . CYS C 3 96 ? 16.996 -45.670 -11.666 1.00 25.39 94 CYS C O 1
ATOM 3198 N N . GLU C 3 97 ? 15.452 -44.504 -10.451 1.00 21.99 95 GLU C N 1
ATOM 3199 C CA . GLU C 3 97 ? 16.272 -44.334 -9.259 1.00 21.48 95 GLU C CA 1
ATOM 3200 C C . GLU C 3 97 ? 15.530 -44.974 -8.098 1.00 22.56 95 GLU C C 1
ATOM 3201 O O . GLU C 3 97 ? 14.361 -44.674 -7.856 1.00 24.18 95 GLU C O 1
ATOM 3207 N N . VAL C 3 98 ? 16.205 -45.844 -7.357 1.00 20.91 96 VAL C N 1
ATOM 3208 C CA . VAL C 3 98 ? 15.612 -46.450 -6.165 1.00 18.71 96 VAL C CA 1
ATOM 3209 C C . VAL C 3 98 ? 16.185 -45.773 -4.937 1.00 19.95 96 VAL C C 1
ATOM 3210 O O . VAL C 3 98 ? 17.399 -45.557 -4.857 1.00 22.43 96 VAL C O 1
ATOM 3214 N N . ASN C 3 99 ? 15.342 -45.430 -3.979 1.00 17.56 97 ASN C N 1
ATOM 3215 C CA . ASN C 3 99 ? 15.779 -44.925 -2.682 1.00 18.11 97 ASN C CA 1
ATOM 3216 C C . ASN C 3 99 ? 15.486 -46.029 -1.674 1.00 24.70 97 ASN C C 1
ATOM 3217 O O . ASN C 3 99 ? 14.334 -46.438 -1.543 1.00 22.15 97 ASN C O 1
ATOM 3222 N N . GLU C 3 100 ? 16.513 -46.547 -0.981 1.00 20.92 98 GLU C N 1
ATOM 3223 C CA . GLU C 3 100 ? 16.335 -47.791 -0.250 1.00 20.07 98 GLU C CA 1
ATOM 3224 C C . GLU C 3 100 ? 17.296 -47.832 0.920 1.00 25.20 98 GLU C C 1
ATOM 3225 O O . GLU C 3 100 ? 18.405 -47.314 0.817 1.00 22.04 98 GLU C O 1
ATOM 3231 N N . GLY C 3 101 ? 16.889 -48.491 2.012 1.00 18.73 99 GLY C N 1
ATOM 3232 C CA . GLY C 3 101 ? 17.863 -48.790 3.059 1.00 20.71 99 GLY C CA 1
ATOM 3233 C C . GLY C 3 101 ? 17.798 -47.828 4.241 1.00 18.96 99 GLY C C 1
ATOM 3234 O O . GLY C 3 101 ? 17.095 -46.813 4.245 1.00 20.21 99 GLY C O 1
ATOM 3235 N N . VAL C 3 102 ? 18.565 -48.202 5.271 1.00 19.49 100 VAL C N 1
ATOM 3236 C CA . VAL C 3 102 ? 18.766 -47.378 6.451 1.00 17.54 100 VAL C CA 1
ATOM 3237 C C . VAL C 3 102 ? 20.268 -47.418 6.716 1.00 18.05 100 VAL C C 1
ATOM 3238 O O . VAL C 3 102 ? 20.806 -48.508 7.015 1.00 23.03 100 VAL C O 1
ATOM 3242 N N . PRO C 3 103 ? 20.970 -46.308 6.535 1.00 19.09 101 PRO C N 1
ATOM 3243 C CA . PRO C 3 103 ? 20.511 -45.004 6.024 1.00 19.67 101 PRO C CA 1
ATOM 3244 C C . PRO C 3 103 ? 20.059 -45.117 4.576 1.00 16.80 101 PRO C C 1
ATOM 3245 O O . PRO C 3 103 ? 20.375 -46.086 3.860 1.00 20.75 101 PRO C O 1
ATOM 3249 N N . VAL C 3 104 ? 19.334 -44.085 4.122 1.00 18.43 102 VAL C N 1
ATOM 3250 C CA . VAL C 3 104 ? 18.800 -44.125 2.768 1.00 18.83 102 VAL C CA 1
ATOM 3251 C C . VAL C 3 104 ? 19.935 -43.984 1.765 1.00 18.15 102 VAL C C 1
ATOM 3252 O O . VAL C 3 104 ? 20.732 -43.030 1.839 1.00 19.98 102 VAL C O 1
ATOM 3256 N N . ARG C 3 105 ? 19.944 -44.863 0.776 1.00 18.96 103 ARG C N 1
ATOM 3257 C CA . ARG C 3 105 ? 20.910 -44.814 -0.320 1.00 21.68 103 ARG C CA 1
ATOM 3258 C C . ARG C 3 105 ? 20.181 -44.730 -1.653 1.00 22.10 103 ARG C C 1
ATOM 3259 O O . ARG C 3 105 ? 19.032 -45.164 -1.771 1.00 22.63 103 ARG C O 1
ATOM 3263 N N . GLU C 3 106 ? 20.853 -44.199 -2.679 1.00 21.26 104 GLU C N 1
ATOM 3264 C CA . GLU C 3 106 ? 20.255 -44.077 -4.013 1.00 22.31 104 GLU C CA 1
ATOM 3265 C C . GLU C 3 106 ? 20.970 -45.011 -4.991 1.00 21.34 104 GLU C C 1
ATOM 3266 O O . GLU C 3 106 ? 22.213 -45.145 -4.960 1.00 24.58 104 GLU C O 1
ATOM 3272 N N . TYR C 3 107 ? 20.184 -45.685 -5.821 1.00 21.87 105 TYR C N 1
ATOM 3273 C CA . TYR C 3 107 ? 20.698 -46.653 -6.774 1.00 22.04 105 TYR C CA 1
ATOM 3274 C C . TYR C 3 107 ? 20.089 -46.361 -8.140 1.00 22.64 105 TYR C C 1
ATOM 3275 O O . TYR C 3 107 ? 18.926 -45.969 -8.244 1.00 25.10 105 TYR C O 1
ATOM 3284 N N . TRP C 3 108 ? 20.906 -46.495 -9.169 1.00 23.94 106 TRP C N 1
ATOM 3285 C CA . TRP C 3 108 ? 20.541 -46.185 -10.545 1.00 26.13 106 TRP C CA 1
ATOM 3286 C C . TRP C 3 108 ? 20.912 -47.360 -11.436 1.00 29.23 106 TRP C C 1
ATOM 3287 O O . TRP C 3 108 ? 21.636 -48.274 -11.034 1.00 28.09 106 TRP C O 1
ATOM 3298 N N . GLY C 3 109 ? 20.443 -47.286 -12.680 1.00 36.14 107 GLY C N 1
ATOM 3299 C CA . GLY C 3 109 ? 20.726 -48.292 -13.677 1.00 37.32 107 GLY C CA 1
ATOM 3300 C C . GLY C 3 109 ? 21.190 -47.657 -14.960 1.00 35.63 107 GLY C C 1
ATOM 3301 O O . GLY C 3 109 ? 21.501 -46.470 -14.991 1.00 36.14 107 GLY C O 1
ATOM 3302 N N . GLN C 3 110 ? 21.185 -48.418 -16.045 1.00 34.06 108 GLN C N 1
ATOM 3303 C CA . GLN C 3 110 ? 21.671 -47.917 -17.314 1.00 28.21 108 GLN C CA 1
ATOM 3304 C C . GLN C 3 110 ? 20.577 -47.272 -18.139 1.00 33.64 108 GLN C C 1
ATOM 3305 O O . GLN C 3 110 ? 20.866 -46.695 -19.194 1.00 38.25 108 GLN C O 1
ATOM 3307 N N . GLY C 3 111 ? 19.332 -47.371 -17.696 1.00 28.82 109 GLY C N 1
ATOM 3308 C CA . GLY C 3 111 ? 18.228 -46.754 -18.393 1.00 26.80 109 GLY C CA 1
ATOM 3309 C C . GLY C 3 111 ? 17.676 -47.648 -19.481 1.00 26.01 109 GLY C C 1
ATOM 3310 O O . GLY C 3 111 ? 18.264 -48.668 -19.856 1.00 31.60 109 GLY C O 1
ATOM 3311 N N . THR C 3 112 ? 16.526 -47.220 -20.001 1.00 28.50 110 THR C N 1
ATOM 3312 C CA . THR C 3 112 ? 15.862 -47.882 -21.119 1.00 28.47 110 THR C CA 1
ATOM 3313 C C . THR C 3 112 ? 15.468 -46.833 -22.150 1.00 25.95 110 THR C C 1
ATOM 3314 O O . THR C 3 112 ? 14.910 -45.776 -21.805 1.00 25.40 110 THR C O 1
ATOM 3318 N N . GLN C 3 113 ? 15.777 -47.134 -23.412 1.00 27.22 111 GLN C N 1
ATOM 3319 C CA . GLN C 3 113 ? 15.576 -46.185 -24.484 1.00 27.95 111 GLN C CA 1
ATOM 3320 C C . GLN C 3 113 ? 14.121 -46.214 -24.945 1.00 28.20 111 GLN C C 1
ATOM 3321 O O . GLN C 3 113 ? 13.596 -47.284 -25.283 1.00 30.76 111 GLN C O 1
ATOM 3327 N N . VAL C 3 114 ? 13.510 -45.034 -25.064 1.00 28.11 112 VAL C N 1
ATOM 3328 C CA . VAL C 3 114 ? 12.202 -44.866 -25.715 1.00 27.97 112 VAL C CA 1
ATOM 3329 C C . VAL C 3 114 ? 12.355 -43.969 -26.931 1.00 31.85 112 VAL C C 1
ATOM 3330 O O . VAL C 3 114 ? 12.908 -42.867 -26.832 1.00 31.32 112 VAL C O 1
ATOM 3334 N N . THR C 3 115 ? 11.866 -44.434 -28.086 1.00 30.00 113 THR C N 1
ATOM 3335 C CA . THR C 3 115 ? 11.947 -43.666 -29.312 1.00 31.24 113 THR C CA 1
ATOM 3336 C C . THR C 3 115 ? 10.547 -43.596 -29.886 1.00 34.39 113 THR C C 1
ATOM 3337 O O . THR C 3 115 ? 9.931 -44.638 -30.109 1.00 35.92 113 THR C O 1
ATOM 3341 N N . VAL C 3 116 ? 10.053 -42.387 -30.116 1.00 34.73 114 VAL C N 1
ATOM 3342 C CA . VAL C 3 116 ? 8.693 -42.178 -30.603 1.00 32.75 114 VAL C CA 1
ATOM 3343 C C . VAL C 3 116 ? 8.810 -41.558 -31.994 1.00 38.48 114 VAL C C 1
ATOM 3344 O O . VAL C 3 116 ? 9.237 -40.406 -32.122 1.00 42.08 114 VAL C O 1
ATOM 3348 N N . SER C 3 117 ? 8.411 -42.298 -33.023 1.00 38.14 115 SER C N 1
ATOM 3349 C CA . SER C 3 117 ? 8.495 -41.831 -34.408 1.00 41.08 115 SER C CA 1
ATOM 3350 C C . SER C 3 117 ? 7.203 -41.116 -34.821 1.00 49.01 115 SER C C 1
ATOM 3351 O O . SER C 3 117 ? 6.134 -41.353 -34.263 1.00 52.83 115 SER C O 1
ATOM 3354 N N . SER C 3 118 ? 7.300 -40.241 -35.830 1.00 50.65 116 SER C N 1
ATOM 3355 C CA . SER C 3 118 ? 6.121 -39.431 -36.205 1.00 56.36 116 SER C CA 1
ATOM 3356 C C . SER C 3 118 ? 5.304 -40.033 -37.342 1.00 52.08 116 SER C C 1
ATOM 3357 O O . SER C 3 118 ? 5.861 -40.640 -38.253 1.00 59.71 116 SER C O 1
#

Secondary structure (DSSP, 8-state):
-B--HHHHT--S-PPBGGG-EEEEEEEEE--GGGGGGT-S--EEEEESS-GGGGTT-EEEEEEEEEEEEEGGGGGGSSTT--SHHHHHT----TT--EEEEEEE-HHHH--TT-B---EEE---SSPPPTT------PPEE-SSS--TT--BTTEE-SEEE--B-TTS-GGGSEEEEEEEEEE-/--EEEEE---EEETT--EEEEEEEESS-GGGSEEEEEEE-TTS--EEEEEE-TTT--EEE-TTTTTTEEEEEETTTTEEEEEE-S--GGG-EEEEEEEESSEE-TTTSS-GGG-SEE---EEEEEE-/--EEEEE--EEEETT--EEEEEEEESS-S-EEEEEEEEE-TTS--EEEEEEESSS--EE-TTTTTTEEEEEEETTEEEEEE-S--GGG-EEEEEEEEETTTTEEEE---EEEEEE-

Nearest PDB structures (foldseek):
  8q95-assembly1_A  TM=1.005E+00  e=6.195E-41  Severe acute respiratory syndrome coronavirus 2
  8r1c-assembly1_A  TM=9.420E-01  e=4.182E-34  Severe acute respiratory syndrome coronavirus 2
  8xi6-assembly1_A  TM=9.410E-01  e=1.468E-33  Severe acute respiratory syndrome coronavirus 2
  7lxy-assembly1_A  TM=9.349E-01  e=2.101E-33  Severe acute respiratory syndrome coronavirus 2
  7nxb-assembly1_E  TM=9.309E-01  e=1.558E-33  Severe acute respiratory syndrome coronavirus 2

Sequence (427 aa):
NLCPFDEVFDATRFASVYAWNRKRISNCVADYSVLYNLAPFFTFKCYGVSPTKLNDLSFTNVYADSFVIRGDEVRQIAPGQTGNIADYNYKKLPDDFTGCVIAWNSNKLDSSKVSGNYNYLYRLFRKSNLKPFERDISTEIYQAGNKPCNGVAGFNCYFPLRSYSFRPTYGVGHQPYRVVVLSSFELQVQLVESGGDLVQSGGSLKLACAVSGVTLDGYSIGWFRQAPGKEREAVSYSEKSNGPTYYVASVKGRFTISRDNAKNTAYLQMNNLKPEDTGIYYCCAADEAYYHERGWQSSPLGWPYWGQGTQVTVSSQVQLVESGGGLVRTGGSLRLSCAASGSILQIIWAMMKWYRQAPGLQREWIATIPNSGEPFYASSSVEGRFTGSSRENEETVYLYLNNLEPEDTAVYYCEVNEGVPVREYWGQGTQVTVSS

Radius of gyration: 25.88 Å; Cα contacts (8 Å, |Δi|>4): 1144; chains: 3; bounding box: 52×67×78 Å

B-factor: mean 27.91, std 10.45, range [10.31, 75.01]

GO terms:
  GO:0044228 host cell surface (C, IDA)
  GO:0005768 endosome (C, IDA)
  GO:0039660 structural constituent of virion (F, IDA)
  GO:0019062 virion attachment to host cell (P, IDA)
  GO:0046718 symbiont entry into host cell (P, IDA)
  GO:0098670 entry receptor-mediated virion attachment to host cell (P, IDA)
  GO:0140522 fusogenic activity (F, IDA)
  GO:0046789 host cell surface receptor binding (F, IDA)
  GO:0048018 receptor ligand activity (F, IDA)
  GO:0043655 host extracellular region (C, IC)
  GO:0044173 host cell endoplasmic reticulum-Golgi intermediate compartment membrane (C, EXP)
  GO:0055036 virion membrane (C, EXP)
  GO:0020002 host cell plasma membrane (C, EXP)
  GO:0005515 protein binding (F, IPI)
  GO:0055036 virion membrane (C, TAS)
  GO:0005886 plasma membrane (C, TAS)
  GO:0042802 identical protein binding (F, IPI)
  GO:0046598 positive regulation of viral entry into host cell (P, IDA)
  GO:0016020 membrane (C, IDA)
  GO:0019031 viral envelope (C, IDA)

Organism: Severe acute respiratory syndrome coronavirus 2 (NCBI:txid2697049)

InterPro domains:
  IPR002552 Spike glycoprotein S2, coronavirus [PF01601] (711-1232)
  IPR018548 Spike (S) protein S1 subunit, receptor-binding domain, betacoronavirus [PF09408] (349-526)
  IPR018548 Spike (S) protein S1 subunit, receptor-binding domain, betacoronavirus [PS51921] (334-527)
  IPR032500 Spike glycoprotein S1, N-terminal domain, betacoronavirus-like [PF16451] (33-337)
  IPR032500 Spike glycoprotein S1, N-terminal domain, betacoronavirus-like [PS51922] (9-303)
  IPR036326 Spike S1 subunit, receptor binding domain superfamily, betacoronavirus [SSF143587] (333-516)
  IPR042578 Spike glycoprotein, betacoronavirus [MF_04099] (2-1273)
  IPR043002 Spike glycoprotein, N-terminal domain superfamily [G3DSA:2.60.120.960] (28-307)
  IPR043473 Spike glycoprotein S2 superfamily, coronavirus [SSF111474] (909-1026)
  IPR043473 Spike glycoprotein S2 superfamily, coronavirus [SSF111474] (1159-1211)
  IPR043607 Coronavirus spike glycoprotein S1, C-terminal [PF19209] (536-591)
  IPR044341 Spike (S) protein S1 subunit, N-terminal domain, SARS-CoV-like [cd21624] (13-304)
  IPR044366 Spike (S) protein S1 subunit, receptor-binding domain, SARS-CoV-2 [cd21480] (319-541)
  IPR044873 Spike glycoprotein S2, coronavirus, heptad repeat 1 [PS51923] (896-1001)
  IPR044874 Spike glycoprotein S2, coronavirus, heptad repeat 2 [PS51924] (1143-1225)

Foldseek 3Di:
DAFQPLVVVPDLDAAAQLAKDKDKTAFHQHDPVNCCNVDVDKDKAWPPDGVVVSPPDTFRIKIKIKHKFFQLCLVQPDAPHDDQSCFPGAHAHNRDTWMKIKDFDQVRQADQQFRQPHKGFDDDPGGDDHPDHDPDFAWDQQDDDDQVRPADDSTHGGMGGLRHHSPDPRRSGMMMMIIIDGHD/DWAWAKDFADEEEAQAKTKMKIQIPDDQLLLKKKWKWWDAPPGDIWGAKIGGHNRDDIDGDPVQPPFWDWADDRVRSMIMIIGGRDDQVPWGWMKMFIDSDDADNPGPTDPVVTDYMHPTGGHGYHD/DKAKDKDWADEEEQQDKIKIKIFIDDDFDAWAKKWKWWADPPDDIGTAKIPGPPDHIDGDPVCPPAWHKDDPDRGMIMIIGGRDDQVPFTFMKMWIFGDVVTDIYIDPTGGHGYHD